Protein 7ZB9 (pdb70)

Organism: Mycobacterium tuberculosis (strain ATCC 25618 / H37Rv) (NCBI:txid83332)

Foldseek 3Di:
DDDPADDLFDAADDFLDQQAADPQVPDALQDLVNLVDDPSHVLNPLVCCVVPPQWDWHFHHDFPPFAQPGTAIEHQALVVQLVLQACCVFWPLPPHWDRTDDDPLCLLQAVELSSHDPPQSVLRCVLCLVCLDLVNLVVCLVVLLVVLLVLVVCLVVVCPPQKDWCLVRHLQPRLLVVLCVQAVHDPVCSVVLLLLLCLLQQEPFVVNHRDVVVNSVSSVVLLVVQLVVLVVCVVPPDNHSSVSQQPDDDPRHRDDSSHRNNVSSVSNSVSRQFLSQLQQQLQANCSNPVVQLVVCLVPVVVLLVLQSLLSLLQQLFFQKTKTAGQAWDQDPRRIDGHGHMYINGLNSNSQHVVPDDSSSGSHSNDPPRCRQSQGSDDDPRPSNPSVSSSSNSSNQVSCSVPFSSKRFSDDFDFRSDSTGGDTPTTMIGGD

InterPro domains:
  IPR001128 Cytochrome P450 [PF00067] (73-291)
  IPR001128 Cytochrome P450 [PF00067] (303-393)
  IPR002397 Cytochrome P450, B-class [PR00359] (113-124)
  IPR002397 Cytochrome P450, B-class [PR00359] (162-178)
  IPR002397 Cytochrome P450, B-class [PR00359] (179-194)
  IPR002397 Cytochrome P450, B-class [PR00359] (221-243)
  IPR002397 Cytochrome P450, B-class [PR00359] (303-314)
  IPR002397 Cytochrome P450, B-class [PR00359] (320-347)
  IPR002397 Cytochrome P450, B-class [PR00359] (348-363)
  IPR002397 Cytochrome P450, B-class [PR00359] (370-379)
  IPR002397 Cytochrome P450, B-class [PR00359] (379-390)
  IPR036396 Cytochrome P450 superfamily [G3DSA:1.10.630.10] (1-428)
  IPR036396 Cytochrome P450 superfamily [SSF48264] (41-427)

Radius of gyration: 21.14 Å; Cα contacts (8 Å, |Δi|>4): 900; chains: 1; bounding box: 51×39×63 Å

Nearest PDB structures (foldseek):
  6t0g-assembly1_A  TM=1.002E+00  e=7.092E-73  Mycobacterium tuberculosis H37Rv
  6t0l-assembly1_A  TM=9.990E-01  e=2.181E-69  Mycobacterium tuberculosis H37Rv
  2wm5-assembly1_A  TM=9.441E-01  e=2.276E-62  Mycobacterium tuberculosis H37Rv
  8fkb-assembly1_A  TM=9.499E-01  e=6.659E-58  Mycobacterium marinum ATCC BAA-535
  3p3l-assembly2_B  TM=8.453E-01  e=7.823E-21  Streptomyces thioluteus

B-factor: mean 14.78, std 9.67, range [4.59, 72.22]

Secondary structure (DSSP, 8-state):
---SS-TTPPPP--TTPPPPP--GGG--TTSHHHHTS-HHHHHHHHHHHHHH-SEEEEPPPP-SSS-----EEEE-SHHHHHHHHH-TTTEE--S-SSSS---GGGTTTS-SGGG--TTHHHHHHHHHGGGGSHHHHHTTHHHHHHHHHHHHHHHHHH-TTSEEEHIIIIITHHHHHHHHHHHT--GGGHHHHHHHHHHHTTBTSTTTB--HHHHHHHHHHHHHHHHHHHHHHHHS--SSHHHHHHH-EETTEE--HHHHHHHHHHHHHHHHHHHHHHHHHHHHHHHH-HHHHHHHHTTHHHHHHHHHHHHHHHH-SB-EEEEEESS-EEETTEEE-TT-EEEEEHHHHTT-TTT-SSTT---TT--S----TT-SSSTT--TTHHHHHHHHHHHHHHHHHH-TT-EESSPPEEP--SSB--EEE-EEE--

GO terms:
  GO:0070402 NADPH binding (F, IDA)
  GO:0010430 fatty acid omega-oxidation (P, IDA)
  GO:0097089 methyl-branched fatty acid metabolic process (P, IDA)
  GO:0020037 heme binding (F, IDA)
  GO:0031073 cholesterol 26-hydroxylase activity (F, IDA)
  GO:0036199 cholest-4-en-3-one 26-monooxygenase activity (F, IDA)

Sequence (431 aa):
HHHMMGLLNTAIATRVNGTPPPPEEVPIADIEELGSLLDFWALDDDDDVRDGAFATLRREEAPIISFWPPTTIIEELLPPGGFFVVAAGGNNGHWALLTKYDDDVFFYASRRHHPDIFSSYPNNITIINNDDQQTTPPEELAEEYFFGGSMMIVLDDPRHQRLRSSIVSRRRAFTPKKVVARRRIIEAAVRDRRAHRLVSSSMMIANNPDRRQQADLVSSELAGPPLPPLQIICDMMGIPKKADHQRRIFFHWTTNVILLGFGDPPDLATDFDEFMQQVSADIGAYATALAEEDRRRVNHHDDDLTSSSLVEAEVVDDGGEERRLSSSRREIASSFFILLVVAGGNNEETTTRRNAITHHGVLALSRYPEEQRDRWWSSDFDGLLAPTAVEEIVRWASPVVYMRRRTLTQDIIEELLRRGGTTKMMAAGDKVSLLWYCSANRDEESSKKFFAADDPWTFDLARNNPNPHLGFGGGGAHFCLGANLARRREEIRRVAFDDELRRRQQMMPDVVATEEPARRRLLSQFIHGIKTLPVTWSS

Solvent-accessible surface area: 18007 Å² total; per-residue (Å²): 146,186,92,196,63,49,159,88,35,17,77,66,100,120,50,26,85,78,19,112,76,19,90,84,88,90,2,92,0,21,36,46,112,6,2,54,69,93,37,59,54,11,40,0,0,4,7,9,0,24,166,116,21,27,15,18,100,23,88,17,5,99,46,54,43,20,128,71,35,106,10,0,47,0,0,0,28,16,79,10,0,74,74,0,10,115,64,44,126,26,0,6,2,136,45,15,14,36,1,20,55,47,26,125,57,8,46,67,34,48,26,10,12,46,9,44,49,78,81,85,2,76,119,7,39,66,36,2,37,170,24,7,34,80,148,46,2,38,170,48,50,80,52,0,65,77,42,0,75,160,21,0,45,47,1,75,82,102,27,131,92,107,72,10,28,0,8,68,45,0,0,0,12,0,0,0,26,5,2,0,76,31,0,14,5,67,128,95,24,3,109,120,0,33,95,21,0,26,1,12,37,1,22,7,2,104,109,44,5,61,80,44,107,70,10,36,103,9,0,32,55,0,2,64,28,0,50,59,15,0,92,86,22,100,122,101,105,88,143,17,12,1,0,43,0,4,77,17,104,5,116,61,128,142,10,54,74,155,50,3,5,3,4,0,2,32,9,0,14,51,13,0,6,29,8,15,2,2,0,0,15,1,2,13,2,3,4,38,17,55,132,21,23,77,91,0,38,97,79,14,102,53,27,0,77,36,0,4,31,0,0,3,0,48,1,4,9,26,1,4,30,7,18,17,5,74,90,103,28,95,27,118,62,31,115,4,46,54,46,41,9,0,0,0,0,10,25,0,0,0,18,1,117,84,97,6,102,62,2,24,36,0,35,0,33,19,124,111,28,50,19,6,8,28,13,5,16,42,32,39,69,48,27,19,2,43,6,13,78,69,1,1,77,1,0,0,16,11,1,65,128,32,4,62,46,3,12,0,26,102,93,19,41,77,14,36,12,15,28,2,33,4,5,51,60,0,37,0,3,8,103

Structure (mmCIF, N/CA/C/O backbone):
data_7ZB9
#
_entry.id   7ZB9
#
_cell.length_a   51.540
_cell.length_b   75.080
_cell.length_c   56.560
_cell.angle_alpha   90.000
_cell.angle_beta   106.957
_cell.angle_gamma   90.000
#
_symmetry.space_group_name_H-M   'P 1 21 1'
#
loop_
_entity.id
_entity.type
_entity.pdbx_description
1 polymer 'CYP124 in complex with inhibitor carbethoxyhexyl imidazole'
2 non-polymer 'PROTOPORPHYRIN IX CONTAINING FE'
3 non-polymer 'ethyl 7-imidazol-1-ylheptanoate'
4 non-polymer 'TRIETHYLENE GLYCOL'
5 non-polymer 'MAGNESIUM ION'
6 non-polymer 'CHLORIDE ION'
7 water water
#
loop_
_atom_site.group_PDB
_atom_site.id
_atom_site.type_symbol
_atom_site.label_atom_id
_atom_site.label_alt_id
_atom_site.label_comp_id
_atom_site.label_asym_id
_atom_site.label_entity_id
_atom_site.label_seq_id
_atom_site.pdbx_PDB_ins_code
_atom_site.Cartn_x
_atom_site.Cartn_y
_atom_site.Cartn_z
_atom_site.occupancy
_atom_site.B_iso_or_equiv
_atom_site.auth_seq_id
_atom_site.auth_comp_id
_atom_site.auth_asym_id
_atom_site.auth_atom_id
_atom_site.pdbx_PDB_model_num
ATOM 1 N N . HIS A 1 5 ? 20.65900 -1.33000 -24.04200 1.000 69.46359 -2 HIS A N 1
ATOM 2 C CA . HIS A 1 5 ? 21.47700 -2.56600 -23.84600 1.000 69.25304 -2 HIS A CA 1
ATOM 3 C C . HIS A 1 5 ? 22.96800 -2.33800 -24.14500 1.000 68.39504 -2 HIS A C 1
ATOM 4 O O . HIS A 1 5 ? 23.80200 -3.18900 -23.84300 1.000 68.54506 -2 HIS A O 1
ATOM 6 N N . HIS A 1 6 ? 23.30000 -1.18700 -24.73600 1.000 67.19227 -1 HIS A N 1
ATOM 7 C CA . HIS A 1 6 ? 24.67400 -0.85900 -25.13000 1.000 65.58944 -1 HIS A CA 1
ATOM 8 C C . HIS A 1 6 ? 25.02900 0.54200 -24.62000 1.000 60.77571 -1 HIS A C 1
ATOM 9 O O . HIS A 1 6 ? 25.37600 1.44900 -25.37600 1.000 60.62569 -1 HIS A O 1
ATOM 16 N N . HIS A 1 7 ? 24.94500 0.71000 -23.30600 1.000 55.83301 0 HIS A N 1
ATOM 17 C CA . HIS A 1 7 ? 25.13700 2.00500 -22.67200 1.000 50.35604 0 HIS A CA 1
ATOM 18 C C . HIS A 1 7 ? 26.58600 2.17200 -22.22900 1.000 41.76027 0 HIS A C 1
ATOM 19 O O . HIS A 1 7 ? 27.29800 1.19600 -21.97600 1.000 41.72606 0 HIS A O 1
ATOM 22 N N A MET A 1 8 ? 27.00800 3.43200 -22.14500 0.500 36.90179 1 MET A N 1
ATOM 23 N N B MET A 1 8 ? 27.03300 3.42100 -22.14100 0.500 37.69926 1 MET A N 1
ATOM 24 C CA A MET A 1 8 ? 28.25800 3.76600 -21.48300 0.500 32.74603 1 MET A CA 1
ATOM 25 C CA B MET A 1 8 ? 28.34600 3.66000 -21.56000 0.500 34.30148 1 MET A CA 1
ATOM 26 C C A MET A 1 8 ? 28.22300 3.23900 -20.05300 0.500 30.54314 1 MET A C 1
ATOM 27 C C B MET A 1 8 ? 28.29200 3.36700 -20.06700 0.500 31.32218 1 MET A C 1
ATOM 28 O O A MET A 1 8 ? 27.16500 3.18100 -19.42100 0.500 29.78252 1 MET A O 1
ATOM 29 O O B MET A 1 8 ? 27.27000 3.58700 -19.40900 0.500 30.51682 1 MET A O 1
ATOM 38 N N . GLY A 1 9 ? 29.38200 2.83800 -19.54600 1.000 29.37457 2 GLY A N 1
ATOM 39 C CA . GLY A 1 9 ? 29.52800 2.51800 -18.13900 1.000 26.98481 2 GLY A CA 1
ATOM 40 C C . GLY A 1 9 ? 29.76900 1.04300 -17.89800 1.000 24.71086 2 GLY A C 1
ATOM 41 O O . GLY A 1 9 ? 30.10400 0.27800 -18.80500 1.000 24.62401 2 GLY A O 1
ATOM 42 N N A LEU A 1 10 ? 29.56100 0.63900 -16.65000 0.500 23.48703 3 LEU A N 1
ATOM 43 N N B LEU A 1 10 ? 29.61000 0.64900 -16.63400 0.500 24.17658 3 LEU A N 1
ATOM 44 C CA A LEU A 1 10 ? 29.83800 -0.72600 -16.22400 0.500 22.54218 3 LEU A CA 1
ATOM 45 C CA B LEU A 1 10 ? 29.83100 -0.72800 -16.20400 0.500 23.85812 3 LEU A CA 1
ATOM 46 C C A LEU A 1 10 ? 28.64600 -1.62900 -16.53900 0.500 23.08171 3 LEU A C 1
ATOM 47 C C B LEU A 1 10 ? 28.65100 -1.60800 -16.61800 0.500 23.60809 3 LEU A C 1
ATOM 48 O O A LEU A 1 10 ? 27.49400 -1.20600 -16.47700 0.500 22.97907 3 LEU A O 1
ATOM 49 O O B LEU A 1 10 ? 27.50900 -1.15300 -16.69100 0.500 23.25805 3 LEU A O 1
ATOM 58 N N . ASN A 1 11 ? 28.93700 -2.88600 -16.89700 1.000 23.40017 4 ASN A N 1
ATOM 59 C CA . ASN A 1 11 ? 27.92600 -3.73100 -17.54700 1.000 25.00037 4 ASN A CA 1
ATOM 60 C C . ASN A 1 11 ? 26.69500 -4.02300 -16.68800 1.000 21.58943 4 ASN A C 1
ATOM 61 O O . ASN A 1 11 ? 25.60300 -4.21400 -17.24200 1.000 22.61850 4 ASN A O 1
ATOM 66 N N . THR A 1 12 ? 26.83200 -4.10800 -15.36200 1.000 16.88360 5 THR A N 1
ATOM 67 C CA . THR A 1 12 ? 25.70600 -4.42800 -14.48900 1.000 14.61754 5 THR A CA 1
ATOM 68 C C . THR A 1 12 ? 25.04300 -3.19700 -13.89900 1.000 13.08052 5 THR A C 1
ATOM 69 O O . THR A 1 12 ? 24.21000 -3.32700 -13.00000 1.000 13.32265 5 THR A O 1
ATOM 73 N N . ALA A 1 13 ? 25.38000 -2.01500 -14.37200 1.000 12.20673 6 ALA A N 1
ATOM 74 C CA . ALA A 1 13 ? 24.75000 -0.81800 -13.85100 1.000 11.59086 6 ALA A CA 1
ATOM 75 C C . ALA A 1 13 ? 23.25100 -0.84600 -14.12700 1.000 11.31451 6 ALA A C 1
ATOM 76 O O . ALA A 1 13 ? 22.78700 -1.37000 -15.14100 1.000 12.81733 6 ALA A O 1
ATOM 78 N N . ILE A 1 14 ? 22.48800 -0.19700 -13.24600 1.000 11.52507 7 ILE A N 1
ATOM 79 C CA . ILE A 1 14 ? 21.07100 -0.02600 -13.49000 1.000 11.37768 7 ILE A CA 1
ATOM 80 C C . ILE A 1 14 ? 20.82700 0.82800 -14.72700 1.000 11.30136 7 ILE A C 1
ATOM 81 O O . ILE A 1 14 ? 21.69900 1.55700 -15.21300 1.000 11.02237 7 ILE A O 1
ATOM 86 N N . ALA A 1 15 ? 19.59200 0.80400 -15.20600 1.000 12.86470 8 ALA A N 1
ATOM 87 C CA . ALA A 1 15 ? 19.20400 1.63100 -16.33100 1.000 13.27528 8 ALA A CA 1
ATOM 88 C C . ALA A 1 15 ? 19.28700 3.11400 -15.97200 1.000 12.43044 8 ALA A C 1
ATOM 89 O O . ALA A 1 15 ? 18.94100 3.53000 -14.86400 1.000 13.03051 8 ALA A O 1
ATOM 91 N N . THR A 1 16 ? 19.75700 3.91700 -16.92400 1.000 12.10408 9 THR A N 1
ATOM 92 C CA . THR A 1 16 ? 19.65600 5.35900 -16.78900 1.000 12.21989 9 THR A CA 1
ATOM 93 C C . THR A 1 16 ? 18.24700 5.81700 -17.11300 1.000 12.23831 9 THR A C 1
ATOM 94 O O . THR A 1 16 ? 17.41700 5.07100 -17.63100 1.000 13.74112 9 THR A O 1
ATOM 98 N N . ARG A 1 17 ? 17.95600 7.05500 -16.73500 1.000 11.97775 10 ARG A N 1
ATOM 99 C CA . ARG A 1 17 ? 16.69200 7.68900 -17.04600 1.000 12.09882 10 ARG A CA 1
ATOM 100 C C . ARG A 1 17 ? 16.92700 8.97200 -17.82400 1.000 12.04092 10 ARG A C 1
ATOM 101 O O . ARG A 1 17 ? 17.97500 9.59900 -17.73500 1.000 11.72246 10 ARG A O 1
ATOM 109 N N . VAL A 1 18 ? 15.91500 9.39200 -18.56500 1.000 12.37517 11 VAL A N 1
ATOM 110 C CA . VAL A 1 18 ? 15.95900 10.67800 -19.24500 1.000 12.10145 11 VAL A CA 1
ATOM 111 C C . VAL A 1 18 ? 15.63300 11.77200 -18.22700 1.000 10.94868 11 VAL A C 1
ATOM 112 O O . VAL A 1 18 ? 14.51100 11.87500 -17.72000 1.000 11.46980 11 VAL A O 1
ATOM 116 N N . ASN A 1 19 ? 16.61000 12.61900 -17.95100 1.000 9.83802 12 ASN A N 1
ATOM 117 C CA . ASN A 1 19 ? 16.39100 13.68500 -16.98800 1.000 9.55641 12 ASN A CA 1
ATOM 118 C C . ASN A 1 19 ? 15.27700 14.61700 -17.47000 1.000 10.06963 12 ASN A C 1
ATOM 119 O O . ASN A 1 19 ? 15.13700 14.87600 -18.66600 1.000 11.06975 12 ASN A O 1
ATOM 124 N N . GLY A 1 20 ? 14.45900 15.10700 -16.53400 1.000 9.99067 13 GLY A N 1
ATOM 125 C CA . GLY A 1 20 ? 13.39600 16.04400 -16.86100 1.000 10.45915 13 GLY A CA 1
ATOM 126 C C . GLY A 1 20 ? 12.05600 15.42300 -17.15700 1.000 11.66192 13 GLY A C 1
ATOM 127 O O . GLY A 1 20 ? 11.06800 16.15000 -17.28000 1.000 13.03051 13 GLY A O 1
ATOM 128 N N . THR A 1 21 ? 11.97900 14.09900 -17.24500 1.000 10.81709 14 THR A N 1
ATOM 129 C CA . THR A 1 21 ? 10.73900 13.44700 -17.64800 1.000 11.84353 14 THR A CA 1
ATOM 130 C C . THR A 1 21 ? 9.74300 13.45600 -16.50400 1.000 10.70918 14 THR A C 1
ATOM 131 O O . THR A 1 21 ? 10.04200 12.90700 -15.43600 1.000 10.76708 14 THR A O 1
ATOM 135 N N A PRO A 1 22 ? 8.56600 14.06100 -16.65500 0.500 10.72497 15 PRO A N 1
ATOM 136 N N B PRO A 1 22 ? 8.56900 14.05300 -16.66800 0.500 11.96459 15 PRO A N 1
ATOM 137 C CA A PRO A 1 22 ? 7.58900 14.03000 -15.55800 0.500 10.84867 15 PRO A CA 1
ATOM 138 C CA B PRO A 1 22 ? 7.57200 14.00500 -15.60800 0.500 12.33569 15 PRO A CA 1
ATOM 139 C C A PRO A 1 22 ? 6.89200 12.68600 -15.49400 0.500 10.50652 15 PRO A C 1
ATOM 140 C C B PRO A 1 22 ? 7.00300 12.60500 -15.50200 0.500 11.41979 15 PRO A C 1
ATOM 141 O O A PRO A 1 22 ? 6.50500 12.13200 -16.52800 0.500 10.85130 15 PRO A O 1
ATOM 142 O O B PRO A 1 22 ? 6.87100 11.90500 -16.51100 0.500 12.25410 15 PRO A O 1
ATOM 149 N N . PRO A 1 23 ? 6.69100 12.13400 -14.30600 1.000 11.30925 16 PRO A N 1
ATOM 150 C CA . PRO A 1 23 ? 5.94200 10.89400 -14.20900 1.000 11.41979 16 PRO A CA 1
ATOM 151 C C . PRO A 1 23 ? 4.50100 11.14600 -14.61600 1.000 10.63022 16 PRO A C 1
ATOM 152 O O . PRO A 1 23 ? 3.97900 12.25000 -14.41500 1.000 11.58823 16 PRO A O 1
ATOM 156 N N . PRO A 1 24 ? 3.83400 10.16300 -15.19600 1.000 9.89066 17 PRO A N 1
ATOM 157 C CA . PRO A 1 24 ? 2.39700 10.32900 -15.46600 1.000 9.67221 17 PRO A CA 1
ATOM 158 C C . PRO A 1 24 ? 1.65300 10.64700 -14.17800 1.000 9.12215 17 PRO A C 1
ATOM 159 O O . PRO A 1 24 ? 1.93100 10.09400 -13.11500 1.000 9.30375 17 PRO A O 1
ATOM 163 N N A GLU A 1 25 ? 0.68500 11.54800 -14.27600 0.700 8.45101 18 GLU A N 1
ATOM 164 N N B GLU A 1 25 ? 0.71800 11.57900 -14.26100 0.300 9.64063 18 GLU A N 1
ATOM 165 C CA A GLU A 1 25 ? -0.21700 11.77400 -13.16000 0.700 7.97464 18 GLU A CA 1
ATOM 166 C CA B GLU A 1 25 ? -0.19600 11.78100 -13.14900 0.300 9.91961 18 GLU A CA 1
ATOM 167 C C A GLU A 1 25 ? -1.13100 10.56900 -13.00000 0.700 8.14308 18 GLU A C 1
ATOM 168 C C B GLU A 1 25 ? -1.12400 10.57800 -12.99700 0.300 9.51693 18 GLU A C 1
ATOM 169 O O A GLU A 1 25 ? -1.37100 9.80300 -13.94100 0.700 8.71420 18 GLU A O 1
ATOM 170 O O B GLU A 1 25 ? -1.40800 9.85100 -13.95300 0.300 9.84329 18 GLU A O 1
ATOM 181 N N . VAL A 1 26 ? -1.57000 10.37000 -11.76700 1.000 9.29585 19 VAL A N 1
ATOM 182 C CA . VAL A 1 26 ? -2.29000 9.16700 -11.32600 1.000 9.74327 19 VAL A CA 1
ATOM 183 C C . VAL A 1 26 ? -3.75000 9.53900 -11.08000 1.000 9.64063 19 VAL A C 1
ATOM 184 O O . VAL A 1 26 ? -4.02100 10.55300 -10.41700 1.000 10.05647 19 VAL A O 1
ATOM 188 N N . PRO A 1 27 ? -4.72800 8.76900 -11.57700 1.000 9.06688 20 PRO A N 1
ATOM 189 C CA . PRO A 1 27 ? -6.13200 9.10400 -11.29300 1.000 9.07740 20 PRO A CA 1
ATOM 190 C C . PRO A 1 27 ? -6.35300 9.20700 -9.78700 1.000 8.52207 20 PRO A C 1
ATOM 191 O O . PRO A 1 27 ? -5.87800 8.38000 -9.01700 1.000 8.97213 20 PRO A O 1
ATOM 195 N N . ILE A 1 28 ? -7.11800 10.21800 -9.35500 1.000 9.00634 21 ILE A N 1
ATOM 196 C CA . ILE A 1 28 ? -7.25400 10.44700 -7.92500 1.000 9.81433 21 ILE A CA 1
ATOM 197 C C . ILE A 1 28 ? -7.92800 9.27300 -7.21900 1.000 9.76170 21 ILE A C 1
ATOM 198 O O . ILE A 1 28 ? -7.66100 9.02800 -6.02900 1.000 9.51956 21 ILE A O 1
ATOM 203 N N . ALA A 1 29 ? -8.76300 8.49300 -7.92600 1.000 9.32480 22 ALA A N 1
ATOM 204 C CA . ALA A 1 29 ? -9.38100 7.32600 -7.29800 1.000 10.71181 22 ALA A CA 1
ATOM 205 C C . ALA A 1 29 ? -8.36700 6.26300 -6.90500 1.000 10.53811 22 ALA A C 1
ATOM 206 O O . ALA A 1 29 ? -8.70100 5.37700 -6.10400 1.000 11.99618 22 ALA A O 1
ATOM 208 N N . ASP A 1 30 ? -7.15300 6.30600 -7.46800 1.000 9.41429 23 ASP A N 1
ATOM 209 C CA . ASP A 1 30 ? -6.11100 5.33500 -7.17700 1.000 10.37493 23 ASP A CA 1
ATOM 210 C C . ASP A 1 30 ? -5.14800 5.79900 -6.08900 1.000 10.21965 23 ASP A C 1
ATOM 211 O O . ASP A 1 30 ? -4.14700 5.12300 -5.84900 1.000 12.36201 23 ASP A O 1
ATOM 216 N N . ILE A 1 31 ? -5.41500 6.93200 -5.43800 1.000 9.54062 24 ILE A N 1
ATOM 217 C CA . ILE A 1 31 ? -4.53600 7.50100 -4.41800 1.000 9.77486 24 ILE A CA 1
ATOM 218 C C . ILE A 1 31 ? -5.16100 7.26800 -3.03900 1.000 9.33533 24 ILE A C 1
ATOM 219 O O . ILE A 1 31 ? -6.29100 7.68400 -2.78700 1.000 9.89066 24 ILE A O 1
ATOM 224 N N A GLU A 1 32 ? -4.42500 6.60100 -2.15000 0.400 9.04845 25 GLU A N 1
ATOM 225 N N B GLU A 1 32 ? -4.45200 6.56300 -2.15700 0.600 9.88276 25 GLU A N 1
ATOM 226 C CA A GLU A 1 32 ? -4.89900 6.36200 -0.78000 0.400 9.78275 25 GLU A CA 1
ATOM 227 C CA B GLU A 1 32 ? -4.90900 6.37300 -0.77300 0.600 11.82510 25 GLU A CA 1
ATOM 228 C C A GLU A 1 32 ? -3.74500 6.62300 0.18300 0.400 10.20386 25 GLU A C 1
ATOM 229 C C B GLU A 1 32 ? -3.74300 6.62500 0.17900 0.600 11.21713 25 GLU A C 1
ATOM 230 O O A GLU A 1 32 ? -3.00600 5.71300 0.57400 0.400 10.84077 25 GLU A O 1
ATOM 231 O O B GLU A 1 32 ? -2.99400 5.72000 0.56400 0.600 11.95406 25 GLU A O 1
ATOM 242 N N . LEU A 1 33 ? -3.60800 7.88300 0.57500 1.000 10.39335 26 LEU A N 1
ATOM 243 C CA . LEU A 1 33 ? -2.52600 8.23100 1.47700 1.000 11.32504 26 LEU A CA 1
ATOM 244 C C . LEU A 1 33 ? -2.67700 7.57300 2.83000 1.000 13.32265 26 LEU A C 1
ATOM 245 O O . LEU A 1 33 ? -1.68600 7.49400 3.56100 1.000 14.84652 26 LEU A O 1
ATOM 250 N N . GLY A 1 34 ? -3.87700 7.09900 3.16400 1.000 14.11222 27 GLY A N 1
ATOM 251 C CA . GLY A 1 34 ? -4.11600 6.43900 4.43500 1.000 15.18077 27 GLY A CA 1
ATOM 252 C C . GLY A 1 34 ? -4.00100 4.93100 4.39400 1.000 15.20182 27 GLY A C 1
ATOM 253 O O . GLY A 1 34 ? -4.49100 4.24900 5.30200 1.000 16.38618 27 GLY A O 1
ATOM 254 N N . SER A 1 35 ? -3.35300 4.38300 3.35900 1.000 14.95442 28 SER A N 1
ATOM 255 C CA . SER A 1 35 ? -3.08400 2.95300 3.27200 1.000 16.27827 28 SER A CA 1
ATOM 256 C C . SER A 1 35 ? -1.59000 2.71300 3.13800 1.000 16.24668 28 SER A C 1
ATOM 257 O O . SER A 1 35 ? -0.94400 3.31200 2.27200 1.000 15.22814 28 SER A O 1
ATOM 260 N N A LEU A 1 36 ? -1.04100 1.82500 3.96700 0.500 17.99689 29 LEU A N 1
ATOM 261 N N B LEU A 1 36 ? -1.03900 1.83600 3.98500 0.500 18.49695 29 LEU A N 1
ATOM 262 C CA A LEU A 1 36 ? 0.37300 1.50600 3.82100 0.500 19.89975 29 LEU A CA 1
ATOM 263 C CA B LEU A 1 36 ? 0.36300 1.47800 3.82200 0.500 20.92883 29 LEU A CA 1
ATOM 264 C C A LEU A 1 36 ? 0.68300 0.90600 2.45500 0.500 20.41561 29 LEU A C 1
ATOM 265 C C B LEU A 1 36 ? 0.64900 1.00700 2.40900 0.500 20.84460 29 LEU A C 1
ATOM 266 O O A LEU A 1 36 ? 1.82000 1.02100 1.98900 0.500 20.69195 29 LEU A O 1
ATOM 267 O O B LEU A 1 36 ? 1.72400 1.29000 1.87300 0.500 20.80513 29 LEU A O 1
ATOM 276 N N . ASP A 1 37 ? -0.30800 0.31700 1.77600 1.000 20.56562 30 ASP A N 1
ATOM 277 C CA . ASP A 1 37 ? -0.10100 -0.19500 0.42200 1.000 21.84999 30 ASP A CA 1
ATOM 278 C C . ASP A 1 37 ? 0.30200 0.89300 -0.55800 1.000 19.13650 30 ASP A C 1
ATOM 279 O O . ASP A 1 37 ? 1.03300 0.62500 -1.52500 1.000 20.47088 30 ASP A O 1
ATOM 284 N N . PHE A 1 38 ? -0.22200 2.10100 -0.38200 1.000 15.69662 31 PHE A N 1
ATOM 285 C CA . PHE A 1 38 ? 0.15800 3.19300 -1.26900 1.000 13.10947 31 PHE A CA 1
ATOM 286 C C . PHE A 1 38 ? 1.64200 3.48300 -1.14500 1.000 11.40926 31 PHE A C 1
ATOM 287 O O . PHE A 1 38 ? 2.30900 3.76600 -2.14600 1.000 10.91973 31 PHE A O 1
ATOM 295 N N . TRP A 1 39 ? 2.16000 3.42900 0.08000 1.000 11.51454 32 TRP A N 1
ATOM 296 C CA . TRP A 1 39 ? 3.56100 3.73900 0.38100 1.000 11.46190 32 TRP A CA 1
ATOM 297 C C . TRP A 1 39 ? 4.50000 2.66400 -0.14900 1.000 12.57782 32 TRP A C 1
ATOM 298 O O . TRP A 1 39 ? 5.70200 2.90400 -0.26600 1.000 13.27528 32 TRP A O 1
ATOM 309 N N . ALA A 1 40 ? 3.97500 1.51100 -0.52900 1.000 12.84628 33 ALA A N 1
ATOM 310 C CA . ALA A 1 40 ? 4.72900 0.46000 -1.20800 1.000 14.44910 33 ALA A CA 1
ATOM 311 C C . ALA A 1 40 ? 4.78900 0.63800 -2.72800 1.000 15.38606 33 ALA A C 1
ATOM 312 O O . ALA A 1 40 ? 5.54500 -0.07600 -3.40200 1.000 17.77582 33 ALA A O 1
ATOM 314 N N . LEU A 1 41 ? 3.96900 1.49600 -3.30600 1.000 14.35435 34 LEU A N 1
ATOM 315 C CA . LEU A 1 41 ? 4.02200 1.70600 -4.74700 1.000 14.55964 34 LEU A CA 1
ATOM 316 C C . LEU A 1 41 ? 5.34600 2.35800 -5.15000 1.000 15.66767 34 LEU A C 1
ATOM 317 O O . LEU A 1 41 ? 6.01500 2.99400 -4.34000 1.000 14.73861 34 LEU A O 1
ATOM 322 N N A ASP A 1 42 ? 5.71000 2.08300 -6.41600 0.500 14.83862 35 ASP A N 1
ATOM 323 N N B ASP A 1 42 ? 5.76500 2.22000 -6.39900 0.500 16.64410 35 ASP A N 1
ATOM 324 C CA A ASP A 1 42 ? 6.84700 2.68400 -7.09500 0.500 13.29370 35 ASP A CA 1
ATOM 325 C CA B ASP A 1 42 ? 7.08800 2.78400 -6.67100 0.500 17.22838 35 ASP A CA 1
ATOM 326 C C A ASP A 1 42 ? 6.85000 4.19500 -6.88800 0.500 11.91195 35 ASP A C 1
ATOM 327 C C B ASP A 1 42 ? 7.07600 4.32500 -6.60100 0.500 14.83599 35 ASP A C 1
ATOM 328 O O A ASP A 1 42 ? 5.80500 4.84900 -6.93200 0.500 11.63034 35 ASP A O 1
ATOM 329 O O B ASP A 1 42 ? 6.02300 4.97400 -6.56500 0.500 13.87535 35 ASP A O 1
ATOM 338 N N A ASP A 1 43 ? 8.04200 4.74700 -6.66400 0.500 11.01448 36 ASP A N 1
ATOM 339 N N B ASP A 1 43 ? 8.27700 4.91700 -6.56800 0.500 14.11748 36 ASP A N 1
ATOM 340 C CA A ASP A 1 43 ? 8.16900 6.17900 -6.42500 0.500 10.81972 36 ASP A CA 1
ATOM 341 C CA B ASP A 1 43 ? 8.39100 6.37100 -6.47500 0.500 13.93851 36 ASP A CA 1
ATOM 342 C C A ASP A 1 43 ? 7.68600 7.02200 -7.61100 0.500 10.35387 36 ASP A C 1
ATOM 343 C C B ASP A 1 43 ? 7.68500 7.06700 -7.63100 0.500 11.91459 36 ASP A C 1
ATOM 344 O O A ASP A 1 43 ? 7.28400 8.17700 -7.42600 0.500 10.34598 36 ASP A O 1
ATOM 345 O O B ASP A 1 43 ? 7.11300 8.14900 -7.45400 0.500 11.61718 36 ASP A O 1
ATOM 354 N N . ASP A 1 44 ? 7.72900 6.50000 -8.83600 1.000 10.04068 37 ASP A N 1
ATOM 355 C CA . ASP A 1 44 ? 7.12000 7.22300 -9.94600 1.000 9.99067 37 ASP A CA 1
ATOM 356 C C . ASP A 1 44 ? 5.61600 7.35300 -9.74800 1.000 9.70116 37 ASP A C 1
ATOM 357 O O . ASP A 1 44 ? 5.02300 8.38000 -10.11200 1.000 9.83013 37 ASP A O 1
ATOM 362 N N . VAL A 1 45 ? 4.97800 6.29700 -9.23400 1.000 9.37481 38 VAL A N 1
ATOM 363 C CA . VAL A 1 45 ? 3.54800 6.36800 -8.97800 1.000 9.98804 38 VAL A CA 1
ATOM 364 C C . VAL A 1 45 ? 3.26800 7.34400 -7.83900 1.000 8.86948 38 VAL A C 1
ATOM 365 O O . VAL A 1 45 ? 2.36500 8.18500 -7.93400 1.000 9.09056 38 VAL A O 1
ATOM 369 N N . ARG A 1 46 ? 4.04300 7.26500 -6.75600 1.000 8.69315 39 ARG A N 1
ATOM 370 C CA . ARG A 1 46 ? 3.89600 8.21800 -5.66100 1.000 8.62735 39 ARG A CA 1
ATOM 371 C C . ARG A 1 46 ? 4.05000 9.65500 -6.13700 1.000 8.54313 39 ARG A C 1
ATOM 372 O O . ARG A 1 46 ? 3.24400 10.53200 -5.79300 1.000 8.69315 39 ARG A O 1
ATOM 380 N N . ASP A 1 47 ? 5.09700 9.91500 -6.91600 1.000 7.81146 40 ASP A N 1
ATOM 381 C CA . ASP A 1 47 ? 5.33100 11.26300 -7.40200 1.000 8.49839 40 ASP A CA 1
ATOM 382 C C . ASP A 1 47 ? 4.18500 11.73700 -8.30200 1.000 7.31140 40 ASP A C 1
ATOM 383 O O . ASP A 1 47 ? 3.74000 12.89000 -8.19600 1.000 7.76935 40 ASP A O 1
ATOM 388 N N . GLY A 1 48 ? 3.67500 10.86400 -9.16800 1.000 7.51932 41 GLY A N 1
ATOM 389 C CA . GLY A 1 48 ? 2.55100 11.22700 -10.00700 1.000 7.91937 41 GLY A CA 1
ATOM 390 C C . GLY A 1 48 ? 1.27300 11.41300 -9.22600 1.000 8.18256 41 GLY A C 1
ATOM 391 O O . GLY A 1 48 ? 0.41000 12.21400 -9.61400 1.000 8.48523 41 GLY A O 1
ATOM 392 N N . ALA A 1 49 ? 1.14000 10.70700 -8.11200 1.000 7.54564 42 ALA A N 1
ATOM 393 C CA . ALA A 1 49 ? -0.01800 10.89800 -7.25100 1.000 7.32456 42 ALA A CA 1
ATOM 394 C C . ALA A 1 49 ? 0.00600 12.25700 -6.57100 1.000 7.52459 42 ALA A C 1
ATOM 395 O O . ALA A 1 49 ? -1.01300 12.94900 -6.52000 1.000 7.35878 42 ALA A O 1
ATOM 397 N N . PHE A 1 50 ? 1.15300 12.66100 -6.02700 1.000 7.74040 43 PHE A N 1
ATOM 398 C CA . PHE A 1 50 ? 1.19700 13.98700 -5.45300 1.000 7.33772 43 PHE A CA 1
ATOM 399 C C . PHE A 1 50 ? 1.03300 15.07300 -6.51200 1.000 7.52985 43 PHE A C 1
ATOM 400 O O . PHE A 1 50 ? 0.47400 16.12600 -6.21700 1.000 7.39036 43 PHE A O 1
ATOM 408 N N . ALA A 1 51 ? 1.48800 14.82800 -7.74700 1.000 7.36141 44 ALA A N 1
ATOM 409 C CA . ALA A 1 51 ? 1.20700 15.76300 -8.82900 1.000 7.35088 44 ALA A CA 1
ATOM 410 C C . ALA A 1 51 ? -0.29900 15.91700 -9.04600 1.000 8.13255 44 ALA A C 1
ATOM 411 O O . ALA A 1 51 ? -0.81300 17.03900 -9.17800 1.000 7.81146 44 ALA A O 1
ATOM 413 N N . THR A 1 52 ? -1.03600 14.80800 -9.04900 1.000 8.03254 45 THR A N 1
ATOM 414 C CA . THR A 1 52 ? -2.48500 14.89400 -9.15600 1.000 7.88779 45 THR A CA 1
ATOM 415 C C . THR A 1 52 ? -3.06400 15.70100 -8.00700 1.000 7.76146 45 THR A C 1
ATOM 416 O O . THR A 1 52 ? -3.94900 16.52700 -8.21000 1.000 8.51418 45 THR A O 1
ATOM 420 N N . LEU A 1 53 ? -2.61100 15.45000 -6.77600 1.000 7.67197 46 LEU A N 1
ATOM 421 C CA . LEU A 1 53 ? -3.17700 16.18800 -5.65400 1.000 7.71935 46 LEU A CA 1
ATOM 422 C C . LEU A 1 53 ? -2.89800 17.68100 -5.78700 1.000 7.78514 46 LEU A C 1
ATOM 423 O O . LEU A 1 53 ? -3.77300 18.50600 -5.55000 1.000 8.39048 46 LEU A O 1
ATOM 428 N N . ARG A 1 54 ? -1.67800 18.06200 -6.14200 1.000 7.70092 47 ARG A N 1
ATOM 429 C CA . ARG A 1 54 ? -1.38300 19.48400 -6.30000 1.000 7.72461 47 ARG A CA 1
ATOM 430 C C . ARG A 1 54 ? -2.32000 20.14100 -7.30200 1.000 8.52471 47 ARG A C 1
ATOM 431 O O . ARG A 1 54 ? -2.72000 21.30000 -7.11500 1.000 9.52219 47 ARG A O 1
ATOM 439 N N . ARG A 1 55 ? -2.64500 19.43000 -8.37700 1.000 8.20888 48 ARG A N 1
ATOM 440 C CA . ARG A 1 55 ? -3.50300 19.95300 -9.42400 1.000 8.76947 48 ARG A CA 1
ATOM 441 C C . ARG A 1 55 ? -4.97100 19.97200 -9.02300 1.000 10.10384 48 ARG A C 1
ATOM 442 O O . ARG A 1 55 ? -5.65200 20.97900 -9.25300 1.000 11.26714 48 ARG A O 1
ATOM 450 N N A GLU A 1 56 ? -5.46800 18.85500 -8.46900 0.700 9.03266 49 GLU A N 1
ATOM 451 N N B GLU A 1 56 ? -5.48400 18.85500 -8.49700 0.300 10.10911 49 GLU A N 1
ATOM 452 C CA A GLU A 1 56 ? -6.89600 18.56800 -8.33500 0.700 9.81960 49 GLU A CA 1
ATOM 453 C CA B GLU A 1 56 ? -6.92100 18.64100 -8.34200 0.300 10.63549 49 GLU A CA 1
ATOM 454 C C A GLU A 1 56 ? -7.43900 18.72600 -6.92900 0.700 9.82486 49 GLU A C 1
ATOM 455 C C B GLU A 1 56 ? -7.42300 18.87100 -6.92700 0.300 10.03278 49 GLU A C 1
ATOM 456 O O A GLU A 1 56 ? -8.65200 18.89200 -6.77500 0.700 10.49600 49 GLU A O 1
ATOM 457 O O B GLU A 1 56 ? -8.58400 19.25000 -6.75300 0.300 10.50652 49 GLU A O 1
ATOM 468 N N . ALA A 1 57 ? -6.60000 18.59600 -5.91500 1.000 9.27743 50 ALA A N 1
ATOM 469 C CA . ALA A 1 57 ? -7.04000 18.60900 -4.52600 1.000 9.40113 50 ALA A CA 1
ATOM 470 C C . ALA A 1 57 ? -5.88300 19.02700 -3.63300 1.000 9.01687 50 ALA A C 1
ATOM 471 O O . ALA A 1 57 ? -5.37400 18.23700 -2.84400 1.000 9.20374 50 ALA A O 1
ATOM 473 N N . PRO A 1 58 ? -5.42300 20.26000 -3.76600 1.000 8.43785 51 PRO A N 1
ATOM 474 C CA . PRO A 1 58 ? -4.18400 20.66500 -3.07700 1.000 8.36153 51 PRO A CA 1
ATOM 475 C C . PRO A 1 58 ? -4.28400 20.59100 -1.57000 1.000 8.95107 51 PRO A C 1
ATOM 476 O O . PRO A 1 58 ? -3.25100 20.40400 -0.89900 1.000 9.54851 51 PRO A O 1
ATOM 480 N N A ILE A 1 59 ? -5.47500 20.72900 -1.00500 0.700 7.69040 52 ILE A N 1
ATOM 481 N N B ILE A 1 59 ? -5.49000 20.77800 -1.02500 0.300 8.93528 52 ILE A N 1
ATOM 482 C CA A ILE A 1 59 ? -5.70600 20.35700 0.38600 0.700 7.56670 52 ILE A CA 1
ATOM 483 C CA B ILE A 1 59 ? -5.84200 20.41700 0.34700 0.300 9.42218 52 ILE A CA 1
ATOM 484 C C A ILE A 1 59 ? -6.82200 19.32500 0.39200 0.700 8.03254 52 ILE A C 1
ATOM 485 C C B ILE A 1 59 ? -6.80900 19.24400 0.25400 0.300 8.71947 52 ILE A C 1
ATOM 486 O O A ILE A 1 59 ? -7.89400 19.55300 -0.18400 0.700 8.99055 52 ILE A O 1
ATOM 487 O O B ILE A 1 59 ? -7.78400 19.30200 -0.50800 0.300 8.50102 52 ILE A O 1
ATOM 496 N N . SER A 1 60 ? -6.56400 18.19200 1.03100 1.000 8.80106 53 SER A N 1
ATOM 497 C CA . SER A 1 60 ? -7.50700 17.07900 1.03100 1.000 10.52495 53 SER A CA 1
ATOM 498 C C . SER A 1 60 ? -7.36900 16.29700 2.32200 1.000 9.08530 53 SER A C 1
ATOM 499 O O . SER A 1 60 ? -6.30300 16.27600 2.91800 1.000 9.86697 53 SER A O 1
ATOM 502 N N . PHE A 1 61 ? -8.45000 15.63600 2.72500 1.000 9.02477 54 PHE A N 1
ATOM 503 C CA . PHE A 1 61 ? -8.49400 14.92100 3.98600 1.000 8.16677 54 PHE A CA 1
ATOM 504 C C . PHE A 1 61 ? -8.27200 13.42600 3.80700 1.000 7.83778 54 PHE A C 1
ATOM 505 O O . PHE A 1 61 ? -8.78000 12.81800 2.86500 1.000 8.52207 54 PHE A O 1
ATOM 513 N N . TRP A 1 62 ? -7.52700 12.83600 4.73800 1.000 7.41405 55 TRP A N 1
ATOM 514 C CA . TRP A 1 62 ? -7.21100 11.42800 4.68600 1.000 8.20362 55 TRP A CA 1
ATOM 515 C C . TRP A 1 62 ? -7.28400 10.78800 6.05700 1.000 8.06939 55 TRP A C 1
ATOM 516 O O . TRP A 1 62 ? -6.88600 11.40600 7.05300 1.000 8.88001 55 TRP A O 1
ATOM 527 N N A PRO A 1 63 ? -7.76400 9.55000 6.14800 0.400 9.73801 56 PRO A N 1
ATOM 528 N N B PRO A 1 63 ? -7.72400 9.53700 6.13800 0.600 8.26415 56 PRO A N 1
ATOM 529 C CA A PRO A 1 63 ? -7.63100 8.80400 7.40100 0.400 10.90920 56 PRO A CA 1
ATOM 530 C CA B PRO A 1 63 ? -7.62200 8.81600 7.40300 0.600 8.92212 56 PRO A CA 1
ATOM 531 C C A PRO A 1 63 ? -6.17500 8.42300 7.63500 0.400 11.32241 56 PRO A C 1
ATOM 532 C C B PRO A 1 63 ? -6.16500 8.52600 7.71300 0.600 8.46680 56 PRO A C 1
ATOM 533 O O A PRO A 1 63 ? -5.33400 8.47900 6.73700 0.400 11.38294 56 PRO A O 1
ATOM 534 O O B PRO A 1 63 ? -5.32200 8.37300 6.82700 0.600 9.06161 56 PRO A O 1
ATOM 541 N N A THR A 1 64 ? -5.88500 8.02700 8.87000 0.300 12.34885 57 THR A N 1
ATOM 542 N N B THR A 1 64 ? -5.89200 8.42700 8.99700 0.700 9.13267 57 THR A N 1
ATOM 543 C CA A THR A 1 64 ? -4.53000 7.66200 9.24800 0.300 13.19369 57 THR A CA 1
ATOM 544 C CA B THR A 1 64 ? -4.55900 8.13200 9.48900 0.700 9.91171 57 THR A CA 1
ATOM 545 C C A THR A 1 64 ? -4.24700 6.20400 8.90400 0.300 13.14105 57 THR A C 1
ATOM 546 C C B THR A 1 64 ? -4.30300 6.63900 9.41900 0.700 11.94617 57 THR A C 1
ATOM 547 O O A THR A 1 64 ? -5.14500 5.36500 8.81100 0.300 12.30674 57 THR A O 1
ATOM 548 O O B THR A 1 64 ? -5.17300 5.83100 9.74200 0.700 12.84365 57 THR A O 1
ATOM 555 N N A ILE A 1 65 ? -2.96600 5.91300 8.72000 0.400 14.27013 58 ILE A N 1
ATOM 556 N N B ILE A 1 65 ? -3.11700 6.27100 8.93100 0.600 13.72007 58 ILE A N 1
ATOM 557 C CA A ILE A 1 65 ? -2.54800 4.53800 8.53700 0.400 15.69925 58 ILE A CA 1
ATOM 558 C CA B ILE A 1 65 ? -2.70500 4.87600 8.94900 0.600 15.41237 58 ILE A CA 1
ATOM 559 C C A ILE A 1 65 ? -2.68200 3.83300 9.87800 0.400 16.83360 58 ILE A C 1
ATOM 560 C C B ILE A 1 65 ? -2.48200 4.43500 10.38900 0.600 17.14153 58 ILE A C 1
ATOM 561 O O A ILE A 1 65 ? -2.44000 4.42300 10.93800 0.400 17.90478 58 ILE A O 1
ATOM 562 O O B ILE A 1 65 ? -1.87400 5.15500 11.19800 0.600 17.33366 58 ILE A O 1
ATOM 571 N N A GLU A 1 66 ? -3.12700 2.59300 9.86300 0.300 18.10743 59 GLU A N 1
ATOM 572 N N B GLU A 1 66 ? -2.95000 3.24800 10.72800 0.700 18.48643 59 GLU A N 1
ATOM 573 C CA A GLU A 1 66 ? -3.17700 1.85800 11.12000 0.300 19.63920 59 GLU A CA 1
ATOM 574 C CA B GLU A 1 66 ? -2.67400 2.67900 12.04600 0.700 20.10504 59 GLU A CA 1
ATOM 575 C C A GLU A 1 66 ? -1.88000 1.08100 11.28700 0.300 20.78407 59 GLU A C 1
ATOM 576 C C B GLU A 1 66 ? -1.59800 1.61100 11.89200 0.700 20.07083 59 GLU A C 1
ATOM 577 O O A GLU A 1 66 ? -1.41600 0.44300 10.33500 0.300 20.58931 59 GLU A O 1
ATOM 578 O O B GLU A 1 66 ? -1.86400 0.53100 11.37300 0.700 21.39204 59 GLU A O 1
ATOM 583 N N A LEU A 1 67 ? -1.27500 1.19000 12.47400 0.300 21.88420 60 LEU A N 1
ATOM 584 N N B LEU A 1 67 ? -0.41400 1.91200 12.33200 0.700 20.06030 60 LEU A N 1
ATOM 585 C CA A LEU A 1 67 ? -0.04400 0.50800 12.84000 0.300 23.21594 60 LEU A CA 1
ATOM 586 C CA B LEU A 1 67 ? 0.55200 0.84500 12.44900 0.700 18.87332 60 LEU A CA 1
ATOM 587 C C A LEU A 1 67 ? -0.32200 -0.62200 13.81900 0.300 24.78981 60 LEU A C 1
ATOM 588 C C B LEU A 1 67 ? 0.23600 0.03600 13.70300 0.700 17.98637 60 LEU A C 1
ATOM 589 O O A LEU A 1 67 ? -1.37700 -0.66600 14.46100 0.300 24.76613 60 LEU A O 1
ATOM 590 O O B LEU A 1 67 ? -0.33200 0.57000 14.65800 0.700 16.93361 60 LEU A O 1
ATOM 599 N N A PRO A 1 68 ? 0.60900 -1.56500 13.94700 0.300 26.82953 61 PRO A N 1
ATOM 600 N N B PRO A 1 68 ? 0.60200 -1.24700 13.73900 0.700 18.44958 61 PRO A N 1
ATOM 601 C CA A PRO A 1 68 ? 0.57600 -2.50100 15.06800 0.300 28.15601 61 PRO A CA 1
ATOM 602 C CA B PRO A 1 68 ? 0.23100 -2.08400 14.89100 0.700 18.08375 61 PRO A CA 1
ATOM 603 C C A PRO A 1 68 ? 0.91600 -1.75700 16.34400 0.300 29.88779 61 PRO A C 1
ATOM 604 C C B PRO A 1 68 ? 0.66700 -1.47000 16.20800 0.700 16.45987 61 PRO A C 1
ATOM 605 O O A PRO A 1 68 ? 2.09600 -1.51300 16.61100 0.300 30.19309 61 PRO A O 1
ATOM 606 O O B PRO A 1 68 ? 1.82700 -1.10700 16.39200 0.700 17.09942 61 PRO A O 1
ATOM 613 N N A GLY A 1 69 ? -0.09100 -1.32400 17.10000 0.400 31.29586 62 GLY A N 1
ATOM 614 N N B GLY A 1 69 ? -0.27500 -1.36300 17.14700 0.600 15.15708 62 GLY A N 1
ATOM 615 C CA A GLY A 1 69 ? 0.10600 -0.83500 18.44900 0.400 32.56969 62 GLY A CA 1
ATOM 616 C CA B GLY A 1 69 ? 0.01500 -0.84600 18.47200 0.600 14.43331 62 GLY A CA 1
ATOM 617 C C A GLY A 1 69 ? -0.12500 0.65000 18.66000 0.400 33.93565 62 GLY A C 1
ATOM 618 C C B GLY A 1 69 ? 0.03500 0.66400 18.59300 0.600 14.74650 62 GLY A C 1
ATOM 619 O O A GLY A 1 69 ? -0.23000 1.07600 19.81800 0.400 34.41728 62 GLY A O 1
ATOM 620 O O B GLY A 1 69 ? 0.06700 1.18000 19.72000 0.600 15.04128 62 GLY A O 1
ATOM 621 N N A PHE A 1 70 ? -0.18500 1.45800 17.60100 0.300 34.45413 63 PHE A N 1
ATOM 622 N N B PHE A 1 70 ? 0.02000 1.39400 17.48800 0.700 14.53069 63 PHE A N 1
ATOM 623 C CA A PHE A 1 70 ? -0.58000 2.86300 17.70900 0.300 34.92524 63 PHE A CA 1
ATOM 624 C CA B PHE A 1 70 ? -0.13200 2.83800 17.54000 0.700 14.84652 63 PHE A CA 1
ATOM 625 C C A PHE A 1 70 ? -2.03400 2.95000 17.23600 0.300 33.02501 63 PHE A C 1
ATOM 626 C C B PHE A 1 70 ? -1.62100 3.17900 17.46900 0.700 15.25972 63 PHE A C 1
ATOM 627 O O A PHE A 1 70 ? -2.30300 2.84500 16.03400 0.300 33.27241 63 PHE A O 1
ATOM 628 O O B PHE A 1 70 ? -2.46200 2.33400 17.12800 0.700 16.69937 63 PHE A O 1
ATOM 643 N N A VAL A 1 71 ? -2.96400 3.16000 18.18000 0.300 30.61157 64 VAL A N 1
ATOM 644 N N B VAL A 1 71 ? -1.95700 4.40400 17.85600 0.700 14.16749 64 VAL A N 1
ATOM 645 C CA A VAL A 1 71 ? -4.39700 2.98900 17.92100 0.300 28.32445 64 VAL A CA 1
ATOM 646 C CA B VAL A 1 71 ? -3.33500 4.89000 17.80300 0.700 14.08590 64 VAL A CA 1
ATOM 647 C C A VAL A 1 71 ? -4.95200 4.12100 17.05500 0.300 25.90311 64 VAL A C 1
ATOM 648 C C B VAL A 1 71 ? -3.44500 5.87500 16.64600 0.700 12.59888 64 VAL A C 1
ATOM 649 O O A VAL A 1 71 ? -4.54600 5.28400 17.16700 0.300 25.90574 64 VAL A O 1
ATOM 650 O O B VAL A 1 71 ? -2.79900 6.92900 16.65900 0.700 12.97261 64 VAL A O 1
ATOM 657 N N A ALA A 1 72 ? -5.93200 3.78400 16.21300 0.300 23.72127 65 ALA A N 1
ATOM 658 N N B ALA A 1 72 ? -4.25900 5.54700 15.64600 0.700 11.13555 65 ALA A N 1
ATOM 659 C CA A ALA A 1 72 ? -6.40100 4.71200 15.18700 0.300 21.56574 65 ALA A CA 1
ATOM 660 C CA B ALA A 1 72 ? -4.39100 6.44600 14.50600 0.700 10.81182 65 ALA A CA 1
ATOM 661 C C A ALA A 1 72 ? -7.14100 5.89700 15.79800 0.300 19.50497 65 ALA A C 1
ATOM 662 C C B ALA A 1 72 ? -5.13400 7.71700 14.89700 0.700 9.80907 65 ALA A C 1
ATOM 663 O O A ALA A 1 72 ? -8.01700 5.72400 16.65000 0.300 19.61814 65 ALA A O 1
ATOM 664 O O B ALA A 1 72 ? -4.71200 8.81800 14.55400 0.700 10.36177 65 ALA A O 1
ATOM 667 N N A GLY A 1 73 ? -6.78400 7.10600 15.35300 0.500 17.54947 66 GLY A N 1
ATOM 668 N N B GLY A 1 73 ? -6.23800 7.58200 15.62100 0.500 8.28784 66 GLY A N 1
ATOM 669 C CA A GLY A 1 73 ? -7.39500 8.34300 15.78400 0.500 15.42027 66 GLY A CA 1
ATOM 670 C CA B GLY A 1 73 ? -7.02400 8.75100 15.97500 0.500 7.89305 66 GLY A CA 1
ATOM 671 C C A GLY A 1 73 ? -7.84200 9.17900 14.59600 0.500 13.60163 66 GLY A C 1
ATOM 672 C C B GLY A 1 73 ? -7.63300 9.42700 14.75900 0.500 7.46142 66 GLY A C 1
ATOM 673 O O A GLY A 1 73 ? -8.19600 8.66200 13.53600 0.500 14.10169 66 GLY A O 1
ATOM 674 O O B GLY A 1 73 ? -7.96500 8.80200 13.74800 0.500 8.54313 66 GLY A O 1
ATOM 675 N N A ASN A 1 74 ? -7.82700 10.49300 14.78900 0.500 11.70667 67 ASN A N 1
ATOM 676 N N B ASN A 1 74 ? -7.80400 10.73600 14.87300 0.500 7.22455 67 ASN A N 1
ATOM 677 C CA A ASN A 1 74 ? -8.39400 11.39300 13.79000 0.500 10.36440 67 ASN A CA 1
ATOM 678 C CA B ASN A 1 74 ? -8.41300 11.51700 13.80300 0.500 7.58512 67 ASN A CA 1
ATOM 679 C C A ASN A 1 74 ? -7.52300 11.45700 12.54300 0.500 9.23005 67 ASN A C 1
ATOM 680 C C B ASN A 1 74 ? -7.52900 11.54200 12.56300 0.500 7.63249 67 ASN A C 1
ATOM 681 O O A ASN A 1 74 ? -6.31100 11.24900 12.60200 0.500 9.32480 67 ASN A O 1
ATOM 682 O O B ASN A 1 74 ? -6.31500 11.36700 12.64600 0.500 7.59565 67 ASN A O 1
ATOM 691 N N . GLY A 1 75 ? -8.15800 11.74700 11.41000 1.000 8.45365 68 GLY A N 1
ATOM 692 C CA . GLY A 1 75 ? -7.47800 11.90000 10.15200 1.000 8.10887 68 GLY A CA 1
ATOM 693 C C . GLY A 1 75 ? -6.81900 13.27000 10.06600 1.000 7.45616 68 GLY A C 1
ATOM 694 O O . GLY A 1 75 ? -6.72700 14.01800 11.04100 1.000 7.99043 68 GLY A O 1
ATOM 695 N N . HIS A 1 76 ? -6.34000 13.59800 8.86300 1.000 7.75883 69 HIS A N 1
ATOM 696 C CA . HIS A 1 76 ? -5.53500 14.78800 8.68100 1.000 7.55354 69 HIS A CA 1
ATOM 697 C C . HIS A 1 76 ? -5.80600 15.46900 7.34500 1.000 7.10875 69 HIS A C 1
ATOM 698 O O . HIS A 1 76 ? -6.12300 14.82500 6.32800 1.000 7.68776 69 HIS A O 1
ATOM 705 N N . TRP A 1 77 ? -5.59500 16.79000 7.34600 1.000 7.04821 70 TRP A N 1
ATOM 706 C CA . TRP A 1 77 ? -5.62500 17.61600 6.15100 1.000 6.78502 70 TRP A CA 1
ATOM 707 C C . TRP A 1 77 ? -4.22800 17.66200 5.54000 1.000 7.07190 70 TRP A C 1
ATOM 708 O O . TRP A 1 77 ? -3.28400 18.14200 6.18500 1.000 8.15887 70 TRP A O 1
ATOM 719 N N . ALA A 1 78 ? -4.10200 17.17600 4.30500 1.000 6.82713 71 ALA A N 1
ATOM 720 C CA . ALA A 1 78 ? -2.82000 17.11000 3.61700 1.000 6.98505 71 ALA A CA 1
ATOM 721 C C . ALA A 1 78 ? -2.57300 18.35500 2.78100 1.000 6.97715 71 ALA A C 1
ATOM 722 O O . ALA A 1 78 ? -3.31100 18.63300 1.82400 1.000 8.22204 71 ALA A O 1
ATOM 724 N N A LEU A 1 79 ? -1.50700 19.07700 3.12900 0.700 6.70080 72 LEU A N 1
ATOM 725 N N B LEU A 1 79 ? -1.50300 19.06800 3.10300 0.300 6.90083 72 LEU A N 1
ATOM 726 C CA A LEU A 1 79 ? -1.01900 20.22600 2.38000 0.700 7.24561 72 LEU A CA 1
ATOM 727 C CA B LEU A 1 79 ? -1.08200 20.25200 2.36800 0.300 7.14559 72 LEU A CA 1
ATOM 728 C C A LEU A 1 79 ? 0.04900 19.73500 1.42000 0.700 6.76660 72 LEU A C 1
ATOM 729 C C B LEU A 1 79 ? 0.04900 19.84100 1.43100 0.300 6.75871 72 LEU A C 1
ATOM 730 O O A LEU A 1 79 ? 1.13600 19.31700 1.83800 0.700 7.56670 72 LEU A O 1
ATOM 731 O O B LEU A 1 79 ? 1.17100 19.56800 1.87400 0.300 6.88767 72 LEU A O 1
ATOM 740 N N . THR A 1 80 ? -0.25700 19.79200 0.13200 1.000 6.98505 73 THR A N 1
ATOM 741 C CA . THR A 1 80 ? 0.66300 19.30900 -0.89000 1.000 7.65881 73 THR A CA 1
ATOM 742 C C . THR A 1 80 ? 1.32600 20.41500 -1.69100 1.000 7.50880 73 THR A C 1
ATOM 743 O O . THR A 1 80 ? 2.25700 20.11800 -2.44800 1.000 7.87989 73 THR A O 1
ATOM 747 N N . LYS A 1 81 ? 0.90400 21.67100 -1.54400 1.000 7.31930 74 LYS A N 1
ATOM 748 C CA . LYS A 1 81 ? 1.51200 22.79500 -2.25100 1.000 7.43247 74 LYS A CA 1
ATOM 749 C C . LYS A 1 81 ? 2.59400 23.45400 -1.41800 1.000 7.15086 74 LYS A C 1
ATOM 750 O O . LYS A 1 81 ? 2.42300 23.66400 -0.20400 1.000 7.92463 74 LYS A O 1
ATOM 756 N N . TYR A 1 82 ? 3.66700 23.85300 -2.10800 1.000 7.84568 75 TYR A N 1
ATOM 757 C CA . TYR A 1 82 ? 4.77900 24.54300 -1.46700 1.000 7.85621 75 TYR A CA 1
ATOM 758 C C . TYR A 1 82 ? 4.31200 25.72000 -0.62700 1.000 7.87463 75 TYR A C 1
ATOM 759 O O . TYR A 1 82 ? 4.72400 25.86800 0.53400 1.000 8.11413 75 TYR A O 1
ATOM 768 N N A ASP A 1 83 ? 3.44700 26.57300 -1.19100 0.500 8.21941 76 ASP A N 1
ATOM 769 N N B ASP A 1 83 ? 3.48700 26.59600 -1.19900 0.500 7.91411 76 ASP A N 1
ATOM 770 C CA A ASP A 1 83 ? 3.10700 27.80900 -0.49600 0.500 8.86685 76 ASP A CA 1
ATOM 771 C CA B ASP A 1 83 ? 3.12700 27.81000 -0.48000 0.500 8.21941 76 ASP A CA 1
ATOM 772 C C A ASP A 1 83 ? 2.32700 27.55500 0.78200 0.500 8.84317 76 ASP A C 1
ATOM 773 C C B ASP A 1 83 ? 2.42600 27.48900 0.83200 0.500 8.69578 76 ASP A C 1
ATOM 774 O O A ASP A 1 83 ? 2.43000 28.33300 1.73200 0.500 8.72210 76 ASP A O 1
ATOM 775 O O B ASP A 1 83 ? 2.66300 28.15200 1.84500 0.500 8.84317 76 ASP A O 1
ATOM 784 N N . ASP A 1 84 ? 1.56300 26.47200 0.84300 1.000 8.09308 77 ASP A N 1
ATOM 785 C CA . ASP A 1 84 ? 0.82600 26.14500 2.06000 1.000 8.07992 77 ASP A CA 1
ATOM 786 C C . ASP A 1 84 ? 1.71900 25.49800 3.09500 1.000 8.14835 77 ASP A C 1
ATOM 787 O O . ASP A 1 84 ? 1.58600 25.76900 4.29900 1.000 8.15098 77 ASP A O 1
ATOM 792 N N . VAL A 1 85 ? 2.66300 24.65900 2.65700 1.000 7.52722 78 VAL A N 1
ATOM 793 C CA . VAL A 1 85 ? 3.62400 24.07100 3.59800 1.000 7.79567 78 VAL A CA 1
ATOM 794 C C . VAL A 1 85 ? 4.48700 25.16900 4.21200 1.000 8.62998 78 VAL A C 1
ATOM 795 O O . VAL A 1 85 ? 4.76600 25.16800 5.42100 1.000 8.40364 78 VAL A O 1
ATOM 799 N N A PHE A 1 86 ? 4.91200 26.12700 3.38600 0.500 9.00108 79 PHE A N 1
ATOM 800 N N B PHE A 1 86 ? 4.91400 26.11300 3.37300 0.500 9.12478 79 PHE A N 1
ATOM 801 C CA A PHE A 1 86 ? 5.71200 27.23900 3.89000 0.500 9.56957 79 PHE A CA 1
ATOM 802 C CA B PHE A 1 86 ? 5.69900 27.26800 3.80500 0.500 9.78275 79 PHE A CA 1
ATOM 803 C C A PHE A 1 86 ? 4.91500 28.06900 4.89000 0.500 9.61431 79 PHE A C 1
ATOM 804 C C B PHE A 1 86 ? 4.93600 28.09000 4.83900 0.500 9.82223 79 PHE A C 1
ATOM 805 O O A PHE A 1 86 ? 5.37800 28.34100 6.00700 0.500 10.21438 79 PHE A O 1
ATOM 806 O O B PHE A 1 86 ? 5.44400 28.37100 5.93500 0.500 10.63549 79 PHE A O 1
ATOM 821 N N . TYR A 1 87 ? 3.69200 28.44600 4.51500 1.000 10.14332 80 TYR A N 1
ATOM 822 C CA . TYR A 1 87 ? 2.85600 29.22700 5.41500 1.000 10.16701 80 TYR A CA 1
ATOM 823 C C . TYR A 1 87 ? 2.66500 28.50900 6.74700 1.000 9.95119 80 TYR A C 1
ATOM 824 O O . TYR A 1 87 ? 2.79200 29.09900 7.81700 1.000 10.44336 80 TYR A O 1
ATOM 833 N N . ALA A 1 88 ? 2.31100 27.23600 6.70300 1.000 8.66420 81 ALA A N 1
ATOM 834 C CA . ALA A 1 88 ? 2.06200 26.52600 7.95200 1.000 8.21941 81 ALA A CA 1
ATOM 835 C C . ALA A 1 88 ? 3.31100 26.48900 8.81300 1.000 8.39838 81 ALA A C 1
ATOM 836 O O . ALA A 1 88 ? 3.24600 26.66300 10.03600 1.000 8.75105 81 ALA A O 1
ATOM 838 N N . SER A 1 89 ? 4.46600 26.26600 8.18600 1.000 8.74842 82 SER A N 1
ATOM 839 C CA . SER A 1 89 ? 5.71300 26.17400 8.93200 1.000 9.36691 82 SER A CA 1
ATOM 840 C C . SER A 1 89 ? 6.03700 27.48100 9.64000 1.000 9.28796 82 SER A C 1
ATOM 841 O O . SER A 1 89 ? 6.61900 27.46400 10.73400 1.000 9.46429 82 SER A O 1
ATOM 844 N N A ARG A 1 90 ? 5.66800 28.62100 9.03400 0.500 9.45113 83 ARG A N 1
ATOM 845 N N B ARG A 1 90 ? 5.66600 28.61800 9.05000 0.500 9.97751 83 ARG A N 1
ATOM 846 C CA A ARG A 1 90 ? 5.97100 29.95100 9.55500 0.500 9.40902 83 ARG A CA 1
ATOM 847 C CA B ARG A 1 90 ? 6.03500 29.92700 9.57500 0.500 10.55390 83 ARG A CA 1
ATOM 848 C C A ARG A 1 90 ? 4.91400 30.48600 10.51000 0.500 9.13267 83 ARG A C 1
ATOM 849 C C B ARG A 1 90 ? 4.92300 30.57200 10.38800 0.500 11.04343 83 ARG A C 1
ATOM 850 O O A ARG A 1 90 ? 5.10800 31.57500 11.07100 0.500 10.00646 83 ARG A O 1
ATOM 851 O O B ARG A 1 90 ? 4.98300 31.77900 10.66400 0.500 11.85932 83 ARG A O 1
ATOM 866 N N A HIS A 1 91 ? 3.81000 29.76200 10.70800 0.500 8.60630 84 HIS A N 1
ATOM 867 N N B HIS A 1 91 ? 3.93300 29.78400 10.80700 0.500 10.99342 84 HIS A N 1
ATOM 868 C CA A HIS A 1 91 ? 2.75700 30.15600 11.63900 0.500 8.89317 84 HIS A CA 1
ATOM 869 C CA B HIS A 1 91 ? 2.86300 30.26000 11.68500 0.500 10.96447 84 HIS A CA 1
ATOM 870 C C A HIS A 1 91 ? 2.61100 29.10800 12.73300 0.500 9.28269 84 HIS A C 1
ATOM 871 C C B HIS A 1 91 ? 2.59700 29.23100 12.77500 0.500 9.95119 84 HIS A C 1
ATOM 872 O O A HIS A 1 91 ? 1.58900 28.41900 12.81300 0.500 9.74064 84 HIS A O 1
ATOM 873 O O B HIS A 1 91 ? 1.49300 28.70600 12.91600 0.500 9.56694 84 HIS A O 1
ATOM 886 N N . PRO A 1 92 ? 3.60200 28.97700 13.61000 1.000 8.99582 85 PRO A N 1
ATOM 887 C CA . PRO A 1 92 ? 3.50300 27.94600 14.65000 1.000 9.69590 85 PRO A CA 1
ATOM 888 C C . PRO A 1 92 ? 2.45100 28.25100 15.71400 1.000 9.99857 85 PRO A C 1
ATOM 889 O O . PRO A 1 92 ? 1.99500 27.31900 16.38400 1.000 11.33294 85 PRO A O 1
ATOM 893 N N . ASP A 1 93 ? 2.06900 29.51700 15.91600 1.000 11.06712 86 ASP A N 1
ATOM 894 C CA . ASP A 1 93 ? 1.01600 29.81100 16.88200 1.000 12.52782 86 ASP A CA 1
ATOM 895 C C . ASP A 1 93 ? -0.31200 29.21400 16.42900 1.000 12.11198 86 ASP A C 1
ATOM 896 O O . ASP A 1 93 ? -1.15500 28.88300 17.27100 1.000 13.97273 86 ASP A O 1
ATOM 901 N N . ILE A 1 94 ? -0.51200 29.08400 15.11900 1.000 10.53811 87 ILE A N 1
ATOM 902 C CA . ILE A 1 94 ? -1.70200 28.45500 14.52800 1.000 10.30650 87 ILE A CA 1
ATOM 903 C C . ILE A 1 94 ? -1.49600 26.96300 14.32200 1.000 9.12741 87 ILE A C 1
ATOM 904 O O . ILE A 1 94 ? -2.36900 26.15400 14.63900 1.000 9.41165 87 ILE A O 1
ATOM 909 N N . PHE A 1 95 ? -0.34100 26.58300 13.76500 1.000 7.98780 88 PHE A N 1
ATOM 910 C CA . PHE A 1 95 ? -0.01500 25.20700 13.40200 1.000 8.02991 88 PHE A CA 1
ATOM 911 C C . PHE A 1 95 ? 0.98800 24.69000 14.44300 1.000 8.08518 88 PHE A C 1
ATOM 912 O O . PHE A 1 95 ? 2.21500 24.80300 14.28500 1.000 8.25625 88 PHE A O 1
ATOM 920 N N . SER A 1 96 ? 0.47500 24.12400 15.53600 1.000 7.98254 89 SER A N 1
ATOM 921 C CA . SER A 1 96 ? 1.30700 23.71500 16.66500 1.000 7.77725 89 SER A CA 1
ATOM 922 C C . SER A 1 96 ? 2.00700 22.39200 16.41400 1.000 7.32456 89 SER A C 1
ATOM 923 O O . SER A 1 96 ? 1.48800 21.49700 15.74200 1.000 8.14045 89 SER A O 1
ATOM 926 N N . SER A 1 97 ? 3.20700 22.26700 16.99900 1.000 7.32456 90 SER A N 1
ATOM 927 C CA . SER A 1 97 ? 3.93300 21.01200 17.00100 1.000 7.49037 90 SER A CA 1
ATOM 928 C C . SER A 1 97 ? 3.53500 20.09200 18.14600 1.000 7.79830 90 SER A C 1
ATOM 929 O O . SER A 1 97 ? 3.99400 18.94700 18.17100 1.000 8.53260 90 SER A O 1
ATOM 932 N N . TYR A 1 98 ? 2.66000 20.55500 19.04300 1.000 7.89832 91 TYR A N 1
ATOM 933 C CA . TYR A 1 98 ? 2.13300 19.73100 20.09900 1.000 8.98002 91 TYR A CA 1
ATOM 934 C C . TYR A 1 98 ? 0.78900 19.17800 19.64200 1.000 9.21426 91 TYR A C 1
ATOM 935 O O . TYR A 1 98 ? -0.02600 19.93000 19.10600 1.000 10.24333 91 TYR A O 1
ATOM 944 N N . PRO A 1 99 ? 0.49200 17.87800 19.82900 1.000 10.57232 92 PRO A N 1
ATOM 945 C CA . PRO A 1 99 ? 1.24800 16.93600 20.66600 1.000 11.56454 92 PRO A CA 1
ATOM 946 C C . PRO A 1 99 ? 2.18500 15.97200 19.94300 1.000 11.71719 92 PRO A C 1
ATOM 947 O O . PRO A 1 99 ? 2.86800 15.19400 20.58000 1.000 11.56718 92 PRO A O 1
ATOM 951 N N A ASN A 1 100 ? 2.16600 16.00000 18.61800 0.500 10.49863 93 ASN A N 1
ATOM 952 N N B ASN A 1 100 ? 2.21900 16.00200 18.61200 0.500 11.30399 93 ASN A N 1
ATOM 953 C CA A ASN A 1 100 ? 3.00000 15.07800 17.87400 0.500 8.81685 93 ASN A CA 1
ATOM 954 C CA B ASN A 1 100 ? 2.96100 14.99000 17.86100 0.500 10.33545 93 ASN A CA 1
ATOM 955 C C A ASN A 1 100 ? 3.31200 15.66600 16.52000 0.500 8.40627 93 ASN A C 1
ATOM 956 C C B ASN A 1 100 ? 3.24000 15.53900 16.48100 0.500 8.97739 93 ASN A C 1
ATOM 957 O O A ASN A 1 100 ? 2.59300 16.52300 16.01900 0.500 8.85633 93 ASN A O 1
ATOM 958 O O B ASN A 1 100 ? 2.41500 16.25000 15.92200 0.500 8.72210 93 ASN A O 1
ATOM 967 N N . ILE A 1 101 ? 4.40200 15.18000 15.92500 1.000 7.80357 94 ILE A N 1
ATOM 968 C CA . ILE A 1 101 ? 4.76500 15.56900 14.56600 1.000 7.37194 94 ILE A CA 1
ATOM 969 C C . ILE A 1 101 ? 4.69200 14.43000 13.57200 1.000 7.53511 94 ILE A C 1
ATOM 970 O O . ILE A 1 101 ? 4.94500 14.65500 12.37900 1.000 7.74040 94 ILE A O 1
ATOM 975 N N . THR A 1 102 ? 4.28900 13.23600 13.99300 1.000 7.70882 95 THR A N 1
ATOM 976 C CA . THR A 1 102 ? 3.75200 12.25200 13.05900 1.000 8.33258 95 THR A CA 1
ATOM 977 C C . THR A 1 102 ? 2.23200 12.25300 13.16900 1.000 7.99043 95 THR A C 1
ATOM 978 O O . THR A 1 102 ? 1.66000 12.87600 14.07200 1.000 8.08518 95 THR A O 1
ATOM 982 N N A ILE A 1 103 ? 1.57400 11.55500 12.23800 0.300 9.62747 96 ILE A N 1
ATOM 983 N N B ILE A 1 103 ? 1.56700 11.60900 12.20300 0.700 8.33784 96 ILE A N 1
ATOM 984 C CA A ILE A 1 103 ? 0.11400 11.60600 12.17700 0.300 11.24609 96 ILE A CA 1
ATOM 985 C CA B ILE A 1 103 ? 0.10800 11.71600 12.12100 0.700 8.88264 96 ILE A CA 1
ATOM 986 C C A ILE A 1 103 ? -0.53300 10.68000 13.20500 0.300 12.81996 96 ILE A C 1
ATOM 987 C C B ILE A 1 103 ? -0.60200 10.96800 13.24300 0.700 9.20374 96 ILE A C 1
ATOM 988 O O A ILE A 1 103 ? -1.58200 11.01500 13.76600 0.300 13.64637 96 ILE A O 1
ATOM 989 O O B ILE A 1 103 ? -1.69200 11.38100 13.66400 0.700 9.94856 96 ILE A O 1
ATOM 998 N N A ASN A 1 104 ? 0.05200 9.50800 13.45800 0.400 14.03326 97 ASN A N 1
ATOM 999 N N B ASN A 1 104 ? -0.04400 9.87400 13.73400 0.600 9.46692 97 ASN A N 1
ATOM 1000 C CA A ASN A 1 104 ? -0.55900 8.52500 14.35800 0.400 15.95454 97 ASN A CA 1
ATOM 1001 C CA B ASN A 1 104 ? -0.70200 9.13000 14.80600 0.600 9.34849 97 ASN A CA 1
ATOM 1002 C C A ASN A 1 104 ? -0.33500 8.89400 15.83000 0.400 17.48631 97 ASN A C 1
ATOM 1003 C C B ASN A 1 104 ? -0.71000 9.92100 16.11700 0.600 9.10899 97 ASN A C 1
ATOM 1004 O O A ASN A 1 104 ? 0.80800 9.03000 16.26900 0.400 17.19417 97 ASN A O 1
ATOM 1005 O O B ASN A 1 104 ? 0.00400 10.91000 16.29500 0.600 8.20888 97 ASN A O 1
ATOM 1014 N N A ASP A 1 105 ? -1.42600 8.92100 16.61400 0.400 19.32863 98 ASP A N 1
ATOM 1015 N N B ASP A 1 105 ? -1.48700 9.41800 17.08000 0.600 11.19082 98 ASP A N 1
ATOM 1016 C CA A ASP A 1 105 ? -1.51000 9.63300 17.89700 0.400 21.11306 98 ASP A CA 1
ATOM 1017 C CA B ASP A 1 105 ? -1.66600 10.09600 18.36000 0.600 11.62245 98 ASP A CA 1
ATOM 1018 C C A ASP A 1 105 ? -0.44900 9.21500 18.91900 0.400 23.56072 98 ASP A C 1
ATOM 1019 C C B ASP A 1 105 ? -0.51300 9.79700 19.30400 0.600 11.84089 98 ASP A C 1
ATOM 1020 O O A ASP A 1 105 ? 0.09500 8.11100 18.88300 0.400 23.66073 98 ASP A O 1
ATOM 1021 O O B ASP A 1 105 ? -0.01900 8.65500 19.37100 0.600 10.37230 98 ASP A O 1
ATOM 1030 N N A GLN A 1 106 ? -0.21700 10.10700 19.89400 0.400 25.73730 99 GLN A N 1
ATOM 1031 N N B GLN A 1 106 ? -0.10000 10.83400 20.05800 0.600 12.22778 99 GLN A N 1
ATOM 1032 C CA A GLN A 1 106 ? 0.67900 9.84600 21.02500 0.400 27.14536 99 GLN A CA 1
ATOM 1033 C CA B GLN A 1 106 ? 0.82400 10.62900 21.16800 0.600 14.98074 99 GLN A CA 1
ATOM 1034 C C A GLN A 1 106 ? 0.02200 8.85400 21.98600 0.400 27.66121 99 GLN A C 1
ATOM 1035 C C B GLN A 1 106 ? 0.09800 9.87500 22.29400 0.600 15.04128 99 GLN A C 1
ATOM 1036 O O A GLN A 1 106 ? -0.84900 9.21600 22.77900 0.400 28.05336 99 GLN A O 1
ATOM 1037 O O B GLN A 1 106 ? -1.13200 9.93900 22.40500 0.600 16.32564 99 GLN A O 1
ATOM 1048 N N A THR A 1 107 ? 0.42400 7.59100 21.90600 0.400 27.52962 100 THR A N 1
ATOM 1049 N N B THR A 1 107 ? 0.85100 9.12900 23.10800 0.600 14.90705 100 THR A N 1
ATOM 1050 C CA A THR A 1 107 ? 0.06400 6.60400 22.92100 0.400 26.90059 100 THR A CA 1
ATOM 1051 C CA B THR A 1 107 ? 0.40000 8.50700 24.34700 0.600 15.82032 100 THR A CA 1
ATOM 1052 C C A THR A 1 107 ? 0.85700 6.87200 24.19600 0.400 25.75572 100 THR A C 1
ATOM 1053 C C B THR A 1 107 ? 1.41700 8.76200 25.44900 0.600 16.19405 100 THR A C 1
ATOM 1054 O O A THR A 1 107 ? 2.09100 6.88200 24.15400 0.400 25.35567 100 THR A O 1
ATOM 1055 O O B THR A 1 107 ? 2.58200 9.05200 25.16900 0.600 15.25709 100 THR A O 1
ATOM 1060 N N A PRO A 1 108 ? 0.21000 7.04400 25.34900 0.400 25.00563 101 PRO A N 1
ATOM 1061 N N B PRO A 1 108 ? 1.02200 8.62300 26.71900 0.600 17.29418 101 PRO A N 1
ATOM 1062 C CA A PRO A 1 108 ? 0.86800 7.76300 26.45700 0.400 24.43451 101 PRO A CA 1
ATOM 1063 C CA B PRO A 1 108 ? 2.03200 8.76700 27.78100 0.600 18.10217 101 PRO A CA 1
ATOM 1064 C C A PRO A 1 108 ? 2.18100 7.15900 26.93600 0.400 23.91603 101 PRO A C 1
ATOM 1065 C C B PRO A 1 108 ? 3.13800 7.72800 27.70100 0.600 18.62065 101 PRO A C 1
ATOM 1066 O O A PRO A 1 108 ? 3.01700 7.89300 27.47700 0.400 24.38187 101 PRO A O 1
ATOM 1067 O O B PRO A 1 108 ? 4.29200 8.02700 28.03200 0.600 18.01005 101 PRO A O 1
ATOM 1074 N N A GLU A 1 109 ? 2.41400 5.86500 26.73700 0.400 23.19225 102 GLU A N 1
ATOM 1075 N N B GLU A 1 109 ? 2.79800 6.50000 27.30900 0.600 18.77330 102 GLU A N 1
ATOM 1076 C CA A GLU A 1 109 ? 3.72100 5.30300 27.05000 0.400 22.01317 102 GLU A CA 1
ATOM 1077 C CA B GLU A 1 109 ? 3.80500 5.45700 27.14300 0.600 20.43403 102 GLU A CA 1
ATOM 1078 C C A GLU A 1 109 ? 4.81100 5.82100 26.11300 0.400 20.41297 102 GLU A C 1
ATOM 1079 C C B GLU A 1 109 ? 4.86300 5.89100 26.13300 0.600 19.34179 102 GLU A C 1
ATOM 1080 O O A GLU A 1 109 ? 6.00000 5.62200 26.38900 0.400 20.45508 102 GLU A O 1
ATOM 1081 O O B GLU A 1 109 ? 6.06600 5.70100 26.35000 0.600 18.93648 102 GLU A O 1
ATOM 1088 N N . LEU A 1 110 ? 4.43300 6.48700 25.02200 1.000 18.62592 103 LEU A N 1
ATOM 1089 C CA . LEU A 1 110 ? 5.39500 6.96400 24.03100 1.000 16.67568 103 LEU A CA 1
ATOM 1090 C C . LEU A 1 110 ? 6.10400 8.24900 24.45200 1.000 16.79412 103 LEU A C 1
ATOM 1091 O O . LEU A 1 110 ? 7.27100 8.46000 24.09100 1.000 16.31511 103 LEU A O 1
ATOM 1096 N N . ALA A 1 111 ? 5.43400 9.12300 25.19600 1.000 18.11533 104 ALA A N 1
ATOM 1097 C CA . ALA A 1 111 ? 6.00300 10.41800 25.50200 1.000 19.49181 104 ALA A CA 1
ATOM 1098 C C . ALA A 1 111 ? 7.16600 10.30200 26.47300 1.000 19.54708 104 ALA A C 1
ATOM 1099 O O . ALA A 1 111 ? 7.94000 11.25000 26.60600 1.000 20.73670 104 ALA A O 1
ATOM 1101 N N A GLU A 1 112 ? 7.30600 9.17300 27.17100 0.500 19.79974 105 GLU A N 1
ATOM 1102 N N B GLU A 1 112 ? 7.30400 9.15500 27.13500 0.500 19.04176 105 GLU A N 1
ATOM 1103 C CA A GLU A 1 112 ? 8.52100 8.96000 27.95700 0.500 20.87356 105 GLU A CA 1
ATOM 1104 C CA B GLU A 1 112 ? 8.48200 8.90700 27.96000 0.500 19.52603 105 GLU A CA 1
ATOM 1105 C C A GLU A 1 112 ? 9.75300 9.10400 27.08000 0.500 18.19955 105 GLU A C 1
ATOM 1106 C C B GLU A 1 112 ? 9.75600 8.95700 27.13100 0.500 17.18890 105 GLU A C 1
ATOM 1107 O O A GLU A 1 112 ? 10.79100 9.63200 27.50700 0.500 18.60223 105 GLU A O 1
ATOM 1108 O O B GLU A 1 112 ? 10.82900 9.30300 27.65000 0.500 17.04678 105 GLU A O 1
ATOM 1119 N N . TYR A 1 113 ? 9.65200 8.62700 25.84100 1.000 14.85178 106 TYR A N 1
ATOM 1120 C CA . TYR A 1 113 ? 10.77800 8.54400 24.94600 1.000 12.86996 106 TYR A CA 1
ATOM 1121 C C . TYR A 1 113 ? 10.72300 9.51000 23.77900 1.000 11.74615 106 TYR A C 1
ATOM 1122 O O . TYR A 1 113 ? 11.77100 9.76200 23.17600 1.000 10.80919 106 TYR A O 1
ATOM 1131 N N A PHE A 1 114 ? 9.54200 10.04100 23.47000 0.500 10.52231 107 PHE A N 1
ATOM 1132 N N B PHE A 1 114 ? 9.55500 10.05700 23.44200 0.500 11.69088 107 PHE A N 1
ATOM 1133 C CA A PHE A 1 114 ? 9.26100 10.81300 22.26700 0.500 10.28281 107 PHE A CA 1
ATOM 1134 C CA B PHE A 1 114 ? 9.41000 10.93200 22.28200 0.500 12.38833 107 PHE A CA 1
ATOM 1135 C C A PHE A 1 114 ? 8.53300 12.10400 22.61800 0.500 10.65391 107 PHE A C 1
ATOM 1136 C C B PHE A 1 114 ? 8.91300 12.32100 22.65200 0.500 11.99618 107 PHE A C 1
ATOM 1137 O O A PHE A 1 114 ? 7.57300 12.50300 21.94900 0.500 11.64613 107 PHE A O 1
ATOM 1138 O O B PHE A 1 114 ? 8.62300 13.13500 21.76600 0.500 11.67245 107 PHE A O 1
ATOM 1153 N N A GLY A 1 115 ? 9.00900 12.77700 23.67200 0.500 10.10647 108 GLY A N 1
ATOM 1154 N N B GLY A 1 115 ? 8.86500 12.62900 23.93200 0.500 11.98565 108 GLY A N 1
ATOM 1155 C CA A GLY A 1 115 ? 8.43700 14.01800 24.18700 0.500 10.16174 108 GLY A CA 1
ATOM 1156 C CA B GLY A 1 115 ? 8.49700 13.95700 24.36500 0.500 11.53823 108 GLY A CA 1
ATOM 1157 C C A GLY A 1 115 ? 9.38500 15.20400 24.13200 0.500 9.03529 108 GLY A C 1
ATOM 1158 C C B GLY A 1 115 ? 9.65200 14.92800 24.32800 0.500 10.56706 108 GLY A C 1
ATOM 1159 O O A GLY A 1 115 ? 9.35900 16.12900 24.93800 0.500 8.06412 108 GLY A O 1
ATOM 1160 O O B GLY A 1 115 ? 10.03500 15.43100 25.39800 0.500 11.70403 108 GLY A O 1
ATOM 1161 N N . SER A 1 116 ? 10.21400 15.19700 23.12100 1.000 8.71947 109 SER A N 1
ATOM 1162 C CA . SER A 1 116 ? 11.30000 16.13100 22.97500 1.000 7.82725 109 SER A CA 1
ATOM 1163 C C . SER A 1 116 ? 10.80200 17.48700 22.50000 1.000 8.21151 109 SER A C 1
ATOM 1164 O O . SER A 1 116 ? 9.60000 17.72300 22.31100 1.000 8.66683 109 SER A O 1
ATOM 1167 N N A MET A 1 117 ? 11.75600 18.38400 22.25100 0.800 7.63249 110 MET A N 1
ATOM 1168 N N B MET A 1 117 ? 11.77000 18.37800 22.23900 0.200 8.85369 110 MET A N 1
ATOM 1169 C CA A MET A 1 117 ? 11.44400 19.71900 21.77900 0.800 7.37457 110 MET A CA 1
ATOM 1170 C CA B MET A 1 117 ? 11.49200 19.72200 21.75200 0.200 9.48798 110 MET A CA 1
ATOM 1171 C C A MET A 1 117 ? 10.75400 19.72700 20.42500 0.800 6.84293 110 MET A C 1
ATOM 1172 C C B MET A 1 117 ? 10.74700 19.72300 20.42600 0.200 8.35100 110 MET A C 1
ATOM 1173 O O A MET A 1 117 ? 10.13700 20.73400 20.07900 0.800 7.20613 110 MET A O 1
ATOM 1174 O O B MET A 1 117 ? 10.08200 20.71400 20.10700 0.200 8.46154 110 MET A O 1
ATOM 1183 N N . ILE A 1 118 ? 10.83100 18.64200 19.64500 1.000 7.29824 111 ILE A N 1
ATOM 1184 C CA . ILE A 1 118 ? 10.19200 18.65400 18.33100 1.000 7.21929 111 ILE A CA 1
ATOM 1185 C C . ILE A 1 118 ? 8.68100 18.61500 18.46100 1.000 7.17718 111 ILE A C 1
ATOM 1186 O O . ILE A 1 118 ? 7.98000 18.95000 17.49600 1.000 7.54827 111 ILE A O 1
ATOM 1191 N N . VAL A 1 119 ? 8.15200 18.20600 19.61500 1.000 7.53511 112 VAL A N 1
ATOM 1192 C CA . VAL A 1 119 ? 6.70900 18.19300 19.85000 1.000 8.02991 112 VAL A CA 1
ATOM 1193 C C . VAL A 1 119 ? 6.30400 19.24400 20.87900 1.000 8.79579 112 VAL A C 1
ATOM 1194 O O . VAL A 1 119 ? 5.29700 19.08300 21.57900 1.000 9.62747 112 VAL A O 1
ATOM 1198 N N . LEU A 1 120 ? 7.04900 20.34200 20.93300 1.000 8.31942 113 LEU A N 1
ATOM 1199 C CA . LEU A 1 120 ? 6.74300 21.45800 21.81000 1.000 7.85884 113 LEU A CA 1
ATOM 1200 C C . LEU A 1 120 ? 6.77400 22.76400 21.02100 1.000 8.24046 113 LEU A C 1
ATOM 1201 O O . LEU A 1 120 ? 7.48600 22.90600 20.01600 1.000 8.35890 113 LEU A O 1
ATOM 1206 N N . ASP A 1 121 ? 6.01800 23.72700 21.51600 1.000 8.70104 114 ASP A N 1
ATOM 1207 C CA . ASP A 1 121 ? 6.04200 25.08000 21.00000 1.000 8.83790 114 ASP A CA 1
ATOM 1208 C C . ASP A 1 121 ? 6.91500 25.95700 21.88600 1.000 8.83527 114 ASP A C 1
ATOM 1209 O O . ASP A 1 121 ? 7.29900 25.57600 22.99600 1.000 9.02477 114 ASP A O 1
ATOM 1214 N N . ASP A 1 122 ? 7.23600 27.13500 21.37600 1.000 9.24848 115 ASP A N 1
ATOM 1215 C CA . ASP A 1 122 ? 7.90800 28.15100 22.17200 1.000 9.73275 115 ASP A CA 1
ATOM 1216 C C . ASP A 1 122 ? 6.98700 28.68100 23.27100 1.000 11.31715 115 ASP A C 1
ATOM 1217 O O . ASP A 1 122 ? 5.76700 28.67500 23.12300 1.000 12.80153 115 ASP A O 1
ATOM 1222 N N . PRO A 1 123 ? 7.54800 29.15000 24.40000 1.000 11.74088 116 PRO A N 1
ATOM 1223 C CA . PRO A 1 123 ? 8.99200 29.32200 24.62500 1.000 11.45400 116 PRO A CA 1
ATOM 1224 C C . PRO A 1 123 ? 9.77000 28.06600 25.01900 1.000 10.90920 116 PRO A C 1
ATOM 1225 O O . PRO A 1 123 ? 11.00200 28.09400 24.90900 1.000 11.45664 116 PRO A O 1
ATOM 1229 N N . ARG A 1 124 ? 9.13100 27.00400 25.50400 1.000 10.19333 117 ARG A N 1
ATOM 1230 C CA . ARG A 1 124 ? 9.92000 25.89000 26.02700 1.000 9.78275 117 ARG A CA 1
ATOM 1231 C C . ARG A 1 124 ? 10.76200 25.25300 24.92700 1.000 9.08793 117 ARG A C 1
ATOM 1232 O O . ARG A 1 124 ? 11.91200 24.87900 25.15400 1.000 9.15636 117 ARG A O 1
ATOM 1240 N N . HIS A 1 125 ? 10.20600 25.12900 23.72300 1.000 8.35100 118 HIS A N 1
ATOM 1241 C CA . HIS A 1 125 ? 10.96900 24.56500 22.62100 1.000 7.97727 118 HIS A CA 1
ATOM 1242 C C . HIS A 1 125 ? 12.30500 25.27600 22.45900 1.000 8.36153 118 HIS A C 1
ATOM 1243 O O . HIS A 1 125 ? 13.35400 24.63000 22.34900 1.000 8.79316 118 HIS A O 1
ATOM 1250 N N . GLN A 1 126 ? 12.29300 26.60300 22.42200 1.000 8.73789 119 GLN A N 1
ATOM 1251 C CA . GLN A 1 126 ? 13.53500 27.31900 22.17200 1.000 9.84065 119 GLN A CA 1
ATOM 1252 C C . GLN A 1 126 ? 14.49400 27.21100 23.34300 1.000 9.78275 119 GLN A C 1
ATOM 1253 O O . GLN A 1 126 ? 15.71100 27.16600 23.13900 1.000 9.69590 119 GLN A O 1
ATOM 1259 N N . ARG A 1 127 ? 13.97700 27.18100 24.56900 1.000 9.09583 120 ARG A N 1
ATOM 1260 C CA . ARG A 1 127 ? 14.85600 27.01000 25.72800 1.000 9.20900 120 ARG A CA 1
ATOM 1261 C C . ARG A 1 127 ? 15.57600 25.66900 25.67600 1.000 9.00634 120 ARG A C 1
ATOM 1262 O O . ARG A 1 127 ? 16.76300 25.57300 25.99500 1.000 10.28544 120 ARG A O 1
ATOM 1270 N N . LEU A 1 128 ? 14.88400 24.62000 25.22700 1.000 8.45891 121 LEU A N 1
ATOM 1271 C CA . LEU A 1 128 ? 15.52800 23.31400 25.03700 1.000 7.94569 121 LEU A CA 1
ATOM 1272 C C . LEU A 1 128 ? 16.54100 23.33400 23.89800 1.000 7.93779 121 LEU A C 1
ATOM 1273 O O . LEU A 1 128 ? 17.67400 22.85300 24.03900 1.000 8.29573 121 LEU A O 1
ATOM 1278 N N . ARG A 1 129 ? 16.15700 23.89400 22.75700 1.000 8.00622 122 ARG A N 1
ATOM 1279 C CA . ARG A 1 129 ? 17.03100 23.90300 21.60300 1.000 8.38522 122 ARG A CA 1
ATOM 1280 C C . ARG A 1 129 ? 18.31100 24.65200 21.91200 1.000 8.70368 122 ARG A C 1
ATOM 1281 O O . ARG A 1 129 ? 19.39500 24.26500 21.44500 1.000 9.37744 122 ARG A O 1
ATOM 1289 N N A SER A 1 130 ? 18.21900 25.73000 22.69800 0.500 9.45640 123 SER A N 1
ATOM 1290 N N B SER A 1 130 ? 18.20600 25.72500 22.71200 0.500 9.18531 123 SER A N 1
ATOM 1291 C CA A SER A 1 130 ? 19.40800 26.52200 22.98800 0.500 10.44599 123 SER A CA 1
ATOM 1292 C CA B SER A 1 130 ? 19.36700 26.54000 23.04600 0.500 10.10911 123 SER A CA 1
ATOM 1293 C C A SER A 1 130 ? 20.44200 25.76100 23.81200 0.500 9.79065 123 SER A C 1
ATOM 1294 C C B SER A 1 130 ? 20.44200 25.73900 23.77300 0.500 9.63010 123 SER A C 1
ATOM 1295 O O A SER A 1 130 ? 21.58400 26.22100 23.91400 0.500 10.50652 123 SER A O 1
ATOM 1296 O O B SER A 1 130 ? 21.61600 26.12700 23.73800 0.500 10.44336 123 SER A O 1
ATOM 1301 N N . ILE A 1 131 ? 20.08100 24.62600 24.41600 1.000 9.06424 124 ILE A N 1
ATOM 1302 C CA . ILE A 1 131 ? 21.07900 23.83200 25.13600 1.000 9.76696 124 ILE A CA 1
ATOM 1303 C C . ILE A 1 131 ? 22.13500 23.31400 24.17200 1.000 9.18794 124 ILE A C 1
ATOM 1304 O O . ILE A 1 131 ? 23.31500 23.21400 24.52500 1.000 10.96184 124 ILE A O 1
ATOM 1309 N N . VAL A 1 132 ? 21.72600 22.93100 22.95800 1.000 9.40113 125 VAL A N 1
ATOM 1310 C CA . VAL A 1 132 ? 22.59300 22.25900 21.98600 1.000 10.21701 125 VAL A CA 1
ATOM 1311 C C . VAL A 1 132 ? 22.83500 23.07000 20.71400 1.000 10.09332 125 VAL A C 1
ATOM 1312 O O . VAL A 1 132 ? 23.60900 22.64700 19.85200 1.000 11.40926 125 VAL A O 1
ATOM 1316 N N . SER A 1 133 ? 22.22600 24.23200 20.56900 1.000 9.99857 126 SER A N 1
ATOM 1317 C CA . SER A 1 133 ? 22.25100 24.89300 19.26600 1.000 11.30662 126 SER A CA 1
ATOM 1318 C C . SER A 1 133 ? 23.65800 25.25800 18.82400 1.000 11.28030 126 SER A C 1
ATOM 1319 O O . SER A 1 133 ? 23.98800 25.13900 17.64200 1.000 11.15397 126 SER A O 1
ATOM 1322 N N A ARG A 1 134 ? 24.50600 25.68200 19.75900 0.350 11.67245 127 ARG A N 1
ATOM 1323 N N B ARG A 1 134 ? 24.51000 25.71300 19.74600 0.350 10.92763 127 ARG A N 1
ATOM 1324 N N C ARG A 1 134 ? 24.50300 25.70500 19.75700 0.300 12.02249 127 ARG A N 1
ATOM 1325 C CA A ARG A 1 134 ? 25.84400 26.11700 19.38100 0.350 12.26200 127 ARG A CA 1
ATOM 1326 C CA B ARG A 1 134 ? 25.85000 26.12800 19.33600 0.350 10.89078 127 ARG A CA 1
ATOM 1327 C CA C ARG A 1 134 ? 25.85800 26.12100 19.40000 0.300 12.82259 127 ARG A CA 1
ATOM 1328 C C A ARG A 1 134 ? 26.61900 24.99000 18.70400 0.350 11.64350 127 ARG A C 1
ATOM 1329 C C B ARG A 1 134 ? 26.60100 24.97900 18.66600 0.350 10.84341 127 ARG A C 1
ATOM 1330 C C C ARG A 1 134 ? 26.61800 24.99200 18.70900 0.300 12.00933 127 ARG A C 1
ATOM 1331 O O A ARG A 1 134 ? 27.36700 25.22400 17.74200 0.350 11.89090 127 ARG A O 1
ATOM 1332 O O B ARG A 1 134 ? 27.31200 25.18500 17.67000 0.350 11.14871 127 ARG A O 1
ATOM 1333 O O C ARG A 1 134 ? 27.35900 25.22800 17.74200 0.300 12.23831 127 ARG A O 1
ATOM 1351 N N . ALA A 1 135 ? 26.43800 23.75600 19.18300 1.000 11.78826 128 ALA A N 1
ATOM 1352 C CA . ALA A 1 135 ? 27.15800 22.62100 18.63400 1.000 12.01986 128 ALA A CA 1
ATOM 1353 C C . ALA A 1 135 ? 26.80600 22.29900 17.20000 1.000 11.08817 128 ALA A C 1
ATOM 1354 O O . ALA A 1 135 ? 27.53700 21.55700 16.55000 1.000 12.18304 128 ALA A O 1
ATOM 1356 N N . PHE A 1 136 ? 25.69900 22.82200 16.69600 1.000 10.21175 129 PHE A N 1
ATOM 1357 C CA . PHE A 1 136 ? 25.20300 22.51800 15.36600 1.000 9.34849 129 PHE A CA 1
ATOM 1358 C C . PHE A 1 136 ? 25.31200 23.71600 14.43300 1.000 9.64589 129 PHE A C 1
ATOM 1359 O O . PHE A 1 136 ? 24.88600 23.61400 13.28100 1.000 9.72748 129 PHE A O 1
ATOM 1367 N N . THR A 1 137 ? 25.92600 24.81900 14.87500 1.000 10.21965 130 THR A N 1
ATOM 1368 C CA . THR A 1 137 ? 26.05700 25.99900 14.03300 1.000 10.67760 130 THR A CA 1
ATOM 1369 C C . THR A 1 137 ? 27.11000 25.75700 12.94100 1.000 11.38558 130 THR A C 1
ATOM 1370 O O . THR A 1 137 ? 27.98700 24.89900 13.08200 1.000 11.72509 130 THR A O 1
ATOM 1374 N N . PRO A 1 138 ? 27.03500 26.49800 11.83400 1.000 12.20409 131 PRO A N 1
ATOM 1375 C CA . PRO A 1 138 ? 28.01300 26.27800 10.75600 1.000 13.05420 131 PRO A CA 1
ATOM 1376 C C . PRO A 1 138 ? 29.46000 26.32700 11.20500 1.000 14.06748 131 PRO A C 1
ATOM 1377 O O . PRO A 1 138 ? 30.26200 25.48000 10.79600 1.000 14.90968 131 PRO A O 1
ATOM 1381 N N A LYS A 1 139 ? 29.83100 27.29600 12.03100 0.600 14.20697 132 LYS A N 1
ATOM 1382 N N B LYS A 1 139 ? 29.81000 27.33600 12.00900 0.400 14.53069 132 LYS A N 1
ATOM 1383 C CA A LYS A 1 139 ? 31.25500 27.43800 12.31000 0.600 15.03338 132 LYS A CA 1
ATOM 1384 C CA B LYS A 1 139 ? 31.19000 27.52700 12.44500 0.400 15.37553 132 LYS A CA 1
ATOM 1385 C C A LYS A 1 139 ? 31.74600 26.36600 13.28000 0.600 14.50963 132 LYS A C 1
ATOM 1386 C C B LYS A 1 139 ? 31.68400 26.30800 13.20000 0.400 14.52016 132 LYS A C 1
ATOM 1387 O O A LYS A 1 139 ? 32.92200 25.99300 13.23100 0.600 14.27276 132 LYS A O 1
ATOM 1388 O O B LYS A 1 139 ? 32.78800 25.80400 12.96000 0.400 13.92009 132 LYS A O 1
ATOM 1396 N N . VAL A 1 140 ? 30.86200 25.82600 14.12200 1.000 14.05958 133 VAL A N 1
ATOM 1397 C CA . VAL A 1 140 ? 31.24900 24.72900 14.99600 1.000 13.42793 133 VAL A CA 1
ATOM 1398 C C . VAL A 1 140 ? 31.28200 23.40500 14.24200 1.000 12.49360 133 VAL A C 1
ATOM 1399 O O . VAL A 1 140 ? 32.20400 22.59700 14.41200 1.000 12.19094 133 VAL A O 1
ATOM 1403 N N . VAL A 1 141 ? 30.27400 23.15100 13.41300 1.000 11.15660 134 VAL A N 1
ATOM 1404 C CA . VAL A 1 141 ? 30.26500 21.93600 12.60100 1.000 10.99869 134 VAL A CA 1
ATOM 1405 C C . VAL A 1 141 ? 31.45500 21.91600 11.65000 1.000 10.56442 134 VAL A C 1
ATOM 1406 O O . VAL A 1 141 ? 32.02600 20.85700 11.38400 1.000 11.49085 134 VAL A O 1
ATOM 1410 N N . ALA A 1 142 ? 31.86000 23.07400 11.12700 1.000 10.71444 135 ALA A N 1
ATOM 1411 C CA . ALA A 1 142 ? 32.99700 23.09200 10.21900 1.000 11.98828 135 ALA A CA 1
ATOM 1412 C C . ALA A 1 142 ? 34.24400 22.53600 10.88100 1.000 11.72246 135 ALA A C 1
ATOM 1413 O O . ALA A 1 142 ? 35.09900 21.94600 10.22000 1.000 11.66982 135 ALA A O 1
ATOM 1415 N N A ARG A 1 143 ? 34.36700 22.71600 12.17700 0.300 10.94342 136 ARG A N 1
ATOM 1416 N N B ARG A 1 143 ? 34.34200 22.65900 12.20800 0.300 12.17778 136 ARG A N 1
ATOM 1417 N N C ARG A 1 143 ? 34.36400 22.70900 12.18600 0.400 12.63573 136 ARG A N 1
ATOM 1418 C CA A ARG A 1 143 ? 35.57500 22.31400 12.86000 0.300 10.29071 136 ARG A CA 1
ATOM 1419 C CA B ARG A 1 143 ? 35.45900 22.07400 12.94200 0.300 12.69100 136 ARG A CA 1
ATOM 1420 C CA C ARG A 1 143 ? 35.57900 22.36500 12.89200 0.400 13.63321 136 ARG A CA 1
ATOM 1421 C C A ARG A 1 143 ? 35.62200 20.82800 13.12400 0.300 8.95107 136 ARG A C 1
ATOM 1422 C C B ARG A 1 143 ? 35.45600 20.55600 12.90100 0.300 11.40926 136 ARG A C 1
ATOM 1423 C C C ARG A 1 143 ? 35.83000 20.87100 12.90800 0.400 12.21462 136 ARG A C 1
ATOM 1424 O O A ARG A 1 143 ? 36.54300 20.37700 13.80200 0.300 9.24585 136 ARG A O 1
ATOM 1425 O O B ARG A 1 143 ? 36.50200 19.93700 13.15400 0.300 11.32767 136 ARG A O 1
ATOM 1426 O O C ARG A 1 143 ? 36.98600 20.44300 12.96300 0.400 11.19345 136 ARG A O 1
ATOM 1445 N N A ILE A 1 144 ? 34.65500 20.06400 12.63800 0.700 7.94306 137 ILE A N 1
ATOM 1446 N N B ILE A 1 144 ? 34.30400 19.94100 12.61300 0.300 10.79603 137 ILE A N 1
ATOM 1447 C CA A ILE A 1 144 ? 34.76100 18.60900 12.66300 0.700 8.19309 137 ILE A CA 1
ATOM 1448 C CA B ILE A 1 144 ? 34.21400 18.48200 12.52300 0.300 9.89329 137 ILE A CA 1
ATOM 1449 C C A ILE A 1 144 ? 34.86900 17.99600 11.26600 0.700 7.69829 137 ILE A C 1
ATOM 1450 C C B ILE A 1 144 ? 34.72200 17.95100 11.18900 0.300 8.83264 137 ILE A C 1
ATOM 1451 O O A ILE A 1 144 ? 34.78900 16.77700 11.11700 0.700 8.54839 137 ILE A O 1
ATOM 1452 O O B ILE A 1 144 ? 34.74300 16.72800 10.99700 0.300 9.45640 137 ILE A O 1
ATOM 1461 N N . GLU A 1 145 ? 35.17400 18.81600 10.27100 1.000 8.05097 138 GLU A N 1
ATOM 1462 C CA . GLU A 1 145 ? 35.50600 18.32300 8.92900 1.000 7.77725 138 GLU A CA 1
ATOM 1463 C C . GLU A 1 145 ? 36.52100 17.17600 8.97300 1.000 7.38773 138 GLU A C 1
ATOM 1464 O O . GLU A 1 145 ? 36.34900 16.16800 8.28600 1.000 7.87726 138 GLU A O 1
ATOM 1470 N N . ALA A 1 146 ? 37.58600 17.31700 9.76200 1.000 7.57986 139 ALA A N 1
ATOM 1471 C CA . ALA A 1 146 ? 38.58900 16.26300 9.82100 1.000 8.24309 139 ALA A CA 1
ATOM 1472 C C . ALA A 1 146 ? 37.98800 14.92100 10.24600 1.000 8.02465 139 ALA A C 1
ATOM 1473 O O . ALA A 1 146 ? 38.36800 13.86800 9.71300 1.000 8.71157 139 ALA A O 1
ATOM 1475 N N . ALA A 1 147 ? 37.09300 14.93200 11.23600 1.000 7.88779 140 ALA A N 1
ATOM 1476 C CA . ALA A 1 147 ? 36.46100 13.69900 11.68500 1.000 7.80883 140 ALA A CA 1
ATOM 1477 C C . ALA A 1 147 ? 35.57500 13.10400 10.60100 1.000 7.89832 140 ALA A C 1
ATOM 1478 O O . ALA A 1 147 ? 35.52100 11.87700 10.43000 1.000 8.34047 140 ALA A O 1
ATOM 1480 N N . VAL A 1 148 ? 34.81600 13.94500 9.90900 1.000 7.83778 141 VAL A N 1
ATOM 1481 C CA . VAL A 1 148 ? 33.96100 13.44300 8.83700 1.000 8.05097 141 VAL A CA 1
ATOM 1482 C C . VAL A 1 148 ? 34.80600 12.84900 7.71700 1.000 7.95095 141 VAL A C 1
ATOM 1483 O O . VAL A 1 148 ? 34.52000 11.75800 7.20700 1.000 7.92200 141 VAL A O 1
ATOM 1487 N N . ARG A 1 149 ? 35.88000 13.55000 7.33300 1.000 7.54301 142 ARG A N 1
ATOM 1488 C CA . ARG A 1 149 ? 36.79000 13.06400 6.29700 1.000 7.97990 142 ARG A CA 1
ATOM 1489 C C . ARG A 1 149 ? 37.43700 11.74400 6.69300 1.000 7.34825 142 ARG A C 1
ATOM 1490 O O . ARG A 1 149 ? 37.53300 10.82200 5.88300 1.000 7.87726 142 ARG A O 1
ATOM 1498 N N . ASP A 1 150 ? 37.95000 11.65300 7.92400 1.000 7.61670 143 ASP A N 1
ATOM 1499 C CA . ASP A 1 150 ? 38.64900 10.43600 8.30700 1.000 8.05097 143 ASP A CA 1
ATOM 1500 C C . ASP A 1 150 ? 37.71900 9.24600 8.17300 1.000 7.24561 143 ASP A C 1
ATOM 1501 O O . ASP A 1 150 ? 38.08400 8.20900 7.60500 1.000 7.52985 143 ASP A O 1
ATOM 1506 N N A ARG A 1 151 ? 36.50500 9.37700 8.72500 0.350 7.43247 144 ARG A N 1
ATOM 1507 N N B ARG A 1 151 ? 36.50000 9.36800 8.71100 0.650 7.57459 144 ARG A N 1
ATOM 1508 C CA A ARG A 1 151 ? 35.54700 8.27600 8.71900 0.350 7.65092 144 ARG A CA 1
ATOM 1509 C CA B ARG A 1 151 ? 35.60600 8.21500 8.69300 0.650 7.97990 144 ARG A CA 1
ATOM 1510 C C A ARG A 1 151 ? 35.12000 7.92900 7.29800 0.350 7.07190 144 ARG A C 1
ATOM 1511 C C B ARG A 1 151 ? 35.10900 7.91300 7.28200 0.650 7.21139 144 ARG A C 1
ATOM 1512 O O A ARG A 1 151 ? 35.10500 6.75300 6.91600 0.350 7.25350 144 ARG A O 1
ATOM 1513 O O B ARG A 1 151 ? 35.03200 6.74100 6.89600 0.650 7.56143 144 ARG A O 1
ATOM 1528 N N . ALA A 1 152 ? 34.76400 8.93700 6.50400 1.000 6.62974 145 ALA A N 1
ATOM 1529 C CA . ALA A 1 152 ? 34.28800 8.67400 5.14900 1.000 7.52722 145 ALA A CA 1
ATOM 1530 C C . ALA A 1 152 ? 35.39400 8.05800 4.30100 1.000 7.48248 145 ALA A C 1
ATOM 1531 O O . ALA A 1 152 ? 35.16100 7.10100 3.53500 1.000 7.75093 145 ALA A O 1
ATOM 1533 N N . HIS A 1 153 ? 36.60800 8.57900 4.42500 1.000 7.63513 146 HIS A N 1
ATOM 1534 C CA . HIS A 1 153 ? 37.71900 8.03400 3.65100 1.000 7.58249 146 HIS A CA 1
ATOM 1535 C C . HIS A 1 153 ? 37.94400 6.57900 3.99600 1.000 7.21402 146 HIS A C 1
ATOM 1536 O O . HIS A 1 153 ? 38.12300 5.74200 3.10900 1.000 7.69566 146 HIS A O 1
ATOM 1543 N N . ARG A 1 154 ? 37.97500 6.26600 5.29800 1.000 7.72198 147 ARG A N 1
ATOM 1544 C CA . ARG A 1 154 ? 38.19600 4.89100 5.72500 1.000 8.60893 147 ARG A CA 1
ATOM 1545 C C . ARG A 1 154 ? 37.07800 3.97700 5.25400 1.000 8.22993 147 ARG A C 1
ATOM 1546 O O . ARG A 1 154 ? 37.33400 2.82300 4.87900 1.000 8.74315 147 ARG A O 1
ATOM 1554 N N . LEU A 1 155 ? 35.83100 4.44600 5.30900 1.000 7.68250 148 LEU A N 1
ATOM 1555 C CA . LEU A 1 155 ? 34.73000 3.60200 4.86700 1.000 7.56143 148 LEU A CA 1
ATOM 1556 C C . LEU A 1 155 ? 34.83100 3.28500 3.38300 1.000 7.95359 148 LEU A C 1
ATOM 1557 O O . LEU A 1 155 ? 34.58200 2.14000 2.98100 1.000 8.00096 148 LEU A O 1
ATOM 1562 N N . VAL A 1 156 ? 35.15000 4.27400 2.54600 1.000 7.49827 149 VAL A N 1
ATOM 1563 C CA . VAL A 1 156 ? 35.28500 3.99700 1.12000 1.000 7.53511 149 VAL A CA 1
ATOM 1564 C C . VAL A 1 156 ? 36.47100 3.05900 0.85800 1.000 8.00359 149 VAL A C 1
ATOM 1565 O O . VAL A 1 156 ? 36.37700 2.11300 0.06200 1.000 8.99582 149 VAL A O 1
ATOM 1569 N N A SER A 1 157 ? 37.60100 3.29500 1.52100 0.700 8.17466 150 SER A N 1
ATOM 1570 N N B SER A 1 157 ? 37.59800 3.26800 1.53200 0.300 8.64314 150 SER A N 1
ATOM 1571 C CA A SER A 1 157 ? 38.72700 2.37800 1.37800 0.700 9.31427 150 SER A CA 1
ATOM 1572 C CA B SER A 1 157 ? 38.70900 2.34900 1.30000 0.300 9.62221 150 SER A CA 1
ATOM 1573 C C A SER A 1 157 ? 38.33400 0.96700 1.78800 0.700 9.03266 150 SER A C 1
ATOM 1574 C C B SER A 1 157 ? 38.44600 0.96000 1.87100 0.300 8.90370 150 SER A C 1
ATOM 1575 O O A SER A 1 157 ? 38.68100 -0.01000 1.10900 0.700 9.09846 150 SER A O 1
ATOM 1576 O O B SER A 1 157 ? 39.04400 -0.01100 1.39800 0.300 8.31942 150 SER A O 1
ATOM 1581 N N . SER A 1 158 ? 37.57500 0.84000 2.87700 1.000 9.38007 151 SER A N 1
ATOM 1582 C CA . SER A 1 158 ? 37.13400 -0.47500 3.32300 1.000 10.09068 151 SER A CA 1
ATOM 1583 C C . SER A 1 158 ? 36.18600 -1.13800 2.33200 1.000 9.73801 151 SER A C 1
ATOM 1584 O O . SER A 1 158 ? 36.21800 -2.35400 2.19000 1.000 10.48547 151 SER A O 1
ATOM 1587 N N A MET A 1 159 ? 35.31500 -0.38100 1.66900 0.700 9.54588 152 MET A N 1
ATOM 1588 N N B MET A 1 159 ? 35.31600 -0.37000 1.66500 0.300 9.91435 152 MET A N 1
ATOM 1589 C CA A MET A 1 159 ? 34.48900 -0.99500 0.62000 0.700 10.77234 152 MET A CA 1
ATOM 1590 C CA B MET A 1 159 ? 34.48700 -0.95700 0.60700 0.300 10.57232 152 MET A CA 1
ATOM 1591 C C A MET A 1 159 ? 35.36600 -1.67500 -0.42900 0.700 10.70391 152 MET A C 1
ATOM 1592 C C B MET A 1 159 ? 35.35800 -1.66000 -0.42700 0.300 10.65391 152 MET A C 1
ATOM 1593 O O A MET A 1 159 ? 35.04700 -2.76400 -0.93000 0.700 11.71983 152 MET A O 1
ATOM 1594 O O B MET A 1 159 ? 35.02700 -2.75000 -0.91100 0.300 11.21187 152 MET A O 1
ATOM 1603 N N . ILE A 1 160 ? 36.47900 -1.03400 -0.77800 1.000 10.57495 153 ILE A N 1
ATOM 1604 C CA . ILE A 1 160 ? 37.39500 -1.61300 -1.75800 1.000 11.73562 153 ILE A CA 1
ATOM 1605 C C . ILE A 1 160 ? 38.10300 -2.83200 -1.17200 1.000 12.33832 153 ILE A C 1
ATOM 1606 O O . ILE A 1 160 ? 38.14900 -3.90200 -1.79700 1.000 14.12801 153 ILE A O 1
ATOM 1611 N N . ALA A 1 161 ? 38.65000 -2.69700 0.03900 1.000 12.25410 154 ALA A N 1
ATOM 1612 C CA . ALA A 1 161 ? 39.43000 -3.78500 0.63300 1.000 13.82797 154 ALA A CA 1
ATOM 1613 C C . ALA A 1 161 ? 38.56800 -4.97300 1.01700 1.000 13.54636 154 ALA A C 1
ATOM 1614 O O . ALA A 1 161 ? 39.03900 -6.11300 1.00600 1.000 15.91507 154 ALA A O 1
ATOM 1616 N N . ASN A 1 162 ? 37.31900 -4.74700 1.37900 1.000 11.92511 155 ASN A N 1
ATOM 1617 C CA . ASN A 1 162 ? 36.49100 -5.83400 1.87700 1.000 11.73825 155 ASN A CA 1
ATOM 1618 C C . ASN A 1 162 ? 35.82900 -6.64700 0.76900 1.000 11.52770 155 ASN A C 1
ATOM 1619 O O . ASN A 1 162 ? 35.33000 -7.72800 1.06200 1.000 11.98828 155 ASN A O 1
ATOM 1624 N N . ASN A 1 163 ? 35.82500 -6.16800 -0.47700 1.000 10.93289 156 ASN A N 1
ATOM 1625 C CA . ASN A 1 163 ? 35.02900 -6.75000 -1.55600 1.000 11.25135 156 ASN A CA 1
ATOM 1626 C C . ASN A 1 163 ? 35.88500 -7.01100 -2.78400 1.000 12.12251 156 ASN A C 1
ATOM 1627 O O . ASN A 1 163 ? 35.88000 -6.22500 -3.74500 1.000 11.79615 156 ASN A O 1
ATOM 1632 N N . PRO A 1 164 ? 36.60100 -8.14200 -2.81100 1.000 13.91219 157 PRO A N 1
ATOM 1633 C CA . PRO A 1 164 ? 37.36500 -8.51300 -4.01800 1.000 15.40974 157 PRO A CA 1
ATOM 1634 C C . PRO A 1 164 ? 36.55400 -8.52600 -5.28400 1.000 15.42817 157 PRO A C 1
ATOM 1635 O O . PRO A 1 164 ? 37.11500 -8.27100 -6.35800 1.000 16.51777 157 PRO A O 1
ATOM 1639 N N . ASP A 1 165 ? 35.26900 -8.85800 -5.21800 1.000 15.08602 158 ASP A N 1
ATOM 1640 C CA . ASP A 1 165 ? 34.40500 -8.88100 -6.38800 1.000 14.28329 158 ASP A CA 1
ATOM 1641 C C . ASP A 1 165 ? 33.87300 -7.50500 -6.78800 1.000 13.83061 158 ASP A C 1
ATOM 1642 O O . ASP A 1 165 ? 33.13800 -7.40500 -7.76900 1.000 14.92547 158 ASP A O 1
ATOM 1647 N N A ARG A 1 166 ? 34.27000 -6.44700 -6.07800 0.700 13.36739 159 ARG A N 1
ATOM 1648 N N B ARG A 1 166 ? 34.13800 -6.46100 -6.00700 0.300 13.36213 159 ARG A N 1
ATOM 1649 C CA A ARG A 1 166 ? 33.91100 -5.06100 -6.40700 0.700 13.82271 159 ARG A CA 1
ATOM 1650 C CA B ARG A 1 166 ? 33.66200 -5.10600 -6.31100 0.300 13.52004 159 ARG A CA 1
ATOM 1651 C C A ARG A 1 166 ? 32.41700 -4.82700 -6.29700 0.700 12.66994 159 ARG A C 1
ATOM 1652 C C B ARG A 1 166 ? 32.13700 -5.00200 -6.28500 0.300 13.43319 159 ARG A C 1
ATOM 1653 O O A ARG A 1 166 ? 31.86100 -3.95500 -6.97500 0.700 13.19369 159 ARG A O 1
ATOM 1654 O O B ARG A 1 166 ? 31.54300 -4.20500 -7.01300 0.300 13.76481 159 ARG A O 1
ATOM 1669 N N A GLN A 1 167 ? 31.76900 -5.57700 -5.42000 0.500 11.63561 160 GLN A N 1
ATOM 1670 N N B GLN A 1 167 ? 31.49300 -5.79600 -5.43900 0.500 13.54899 160 GLN A N 1
ATOM 1671 C CA A GLN A 1 167 ? 30.35200 -5.39000 -5.16200 0.500 11.71983 160 GLN A CA 1
ATOM 1672 C CA B GLN A 1 167 ? 30.07000 -5.65400 -5.14900 0.500 13.58058 160 GLN A CA 1
ATOM 1673 C C A GLN A 1 167 ? 30.16800 -5.05800 -3.69200 0.500 11.48296 160 GLN A C 1
ATOM 1674 C C B GLN A 1 167 ? 29.95600 -5.24100 -3.68400 0.500 12.20936 160 GLN A C 1
ATOM 1675 O O A GLN A 1 167 ? 30.81400 -5.66100 -2.82900 0.500 11.72246 160 GLN A O 1
ATOM 1676 O O B GLN A 1 167 ? 30.51000 -5.91700 -2.80900 0.500 11.62771 160 GLN A O 1
ATOM 1687 N N . ALA A 1 168 ? 29.25100 -4.14700 -3.40200 1.000 11.36715 161 ALA A N 1
ATOM 1688 C CA . ALA A 1 168 ? 29.00600 -3.74600 -2.01800 1.000 10.59074 161 ALA A CA 1
ATOM 1689 C C . ALA A 1 168 ? 27.59100 -3.21900 -1.87200 1.000 9.94330 161 ALA A C 1
ATOM 1690 O O . ALA A 1 168 ? 26.95400 -2.83700 -2.84200 1.000 11.29346 161 ALA A O 1
ATOM 1692 N N . ASP A 1 169 ? 27.13000 -3.10700 -0.62600 1.000 9.69590 162 ASP A N 1
ATOM 1693 C CA . ASP A 1 169 ? 25.88300 -2.41500 -0.30500 1.000 9.46956 162 ASP A CA 1
ATOM 1694 C C . ASP A 1 169 ? 26.27700 -1.01800 0.16900 1.000 8.50628 162 ASP A C 1
ATOM 1695 O O . ASP A 1 169 ? 26.89500 -0.86800 1.22600 1.000 9.01161 162 ASP A O 1
ATOM 1700 N N . LEU A 1 170 ? 25.91200 0.00400 -0.59800 1.000 8.35363 163 LEU A N 1
ATOM 1701 C CA . LEU A 1 170 ? 26.23900 1.36200 -0.20000 1.000 7.95885 163 LEU A CA 1
ATOM 1702 C C . LEU A 1 170 ? 25.70000 1.68700 1.19300 1.000 8.23257 163 LEU A C 1
ATOM 1703 O O . LEU A 1 170 ? 26.29900 2.49300 1.91500 1.000 7.99043 163 LEU A O 1
ATOM 1708 N N . VAL A 1 171 ? 24.50700 1.18400 1.53800 1.000 7.88252 164 VAL A N 1
ATOM 1709 C CA . VAL A 1 171 ? 23.88500 1.58500 2.80300 1.000 7.41931 164 VAL A CA 1
ATOM 1710 C C . VAL A 1 171 ? 24.68800 1.08300 3.99200 1.000 7.37720 164 VAL A C 1
ATOM 1711 O O . VAL A 1 171 ? 25.09000 1.85800 4.86200 1.000 8.75368 164 VAL A O 1
ATOM 1715 N N A SER A 1 172 ? 24.92600 -0.22200 4.06800 0.800 7.68513 165 SER A N 1
ATOM 1716 N N B SER A 1 172 ? 24.94100 -0.22400 4.04400 0.200 8.30889 165 SER A N 1
ATOM 1717 C CA A SER A 1 172 ? 25.63300 -0.75500 5.21600 0.800 8.76421 165 SER A CA 1
ATOM 1718 C CA B SER A 1 172 ? 25.63700 -0.79100 5.18700 0.200 9.30375 165 SER A CA 1
ATOM 1719 C C A SER A 1 172 ? 27.11000 -0.40400 5.22900 0.800 8.64577 165 SER A C 1
ATOM 1720 C C B SER A 1 172 ? 27.10200 -0.38100 5.23100 0.200 8.90370 165 SER A C 1
ATOM 1721 O O A SER A 1 172 ? 27.69400 -0.35300 6.31400 0.800 9.43008 165 SER A O 1
ATOM 1722 O O B SER A 1 172 ? 27.68400 -0.30400 6.31800 0.200 9.10899 165 SER A O 1
ATOM 1727 N N . GLU A 1 173 ? 27.70900 -0.09800 4.07900 1.000 8.36679 166 GLU A N 1
ATOM 1728 C CA . GLU A 1 173 ? 29.15500 0.06900 4.00900 1.000 7.75619 166 GLU A CA 1
ATOM 1729 C C . GLU A 1 173 ? 29.59800 1.52400 3.96000 1.000 7.74303 166 GLU A C 1
ATOM 1730 O O . GLU A 1 173 ? 30.78900 1.79600 4.14600 1.000 9.01424 166 GLU A O 1
ATOM 1736 N N . LEU A 1 174 ? 28.68900 2.47800 3.75800 1.000 7.36141 167 LEU A N 1
ATOM 1737 C CA . LEU A 1 174 ? 29.05900 3.88300 3.72500 1.000 7.59038 167 LEU A CA 1
ATOM 1738 C C . LEU A 1 174 ? 27.95400 4.78700 4.27100 1.000 7.29298 167 LEU A C 1
ATOM 1739 O O . LEU A 1 174 ? 28.18700 5.55600 5.21700 1.000 7.71408 167 LEU A O 1
ATOM 1744 N N . ALA A 1 175 ? 26.77200 4.75000 3.64500 1.000 7.31667 168 ALA A N 1
ATOM 1745 C CA . ALA A 1 175 ? 25.76500 5.78600 3.91400 1.000 6.78502 168 ALA A CA 1
ATOM 1746 C C . ALA A 1 175 ? 25.26000 5.70200 5.34000 1.000 6.92188 168 ALA A C 1
ATOM 1747 O O . ALA A 1 175 ? 24.99300 6.73600 5.95800 1.000 8.00622 168 ALA A O 1
ATOM 1749 N N . GLY A 1 176 ? 25.08700 4.47800 5.85200 1.000 7.51143 169 GLY A N 1
ATOM 1750 C CA . GLY A 1 176 ? 24.68900 4.28500 7.23500 1.000 7.74303 169 GLY A CA 1
ATOM 1751 C C . GLY A 1 176 ? 25.78800 4.60600 8.24600 1.000 7.36930 169 GLY A C 1
ATOM 1752 O O . GLY A 1 176 ? 25.58200 5.39700 9.17600 1.000 7.88516 169 GLY A O 1
ATOM 1753 N N A PRO A 1 177 ? 26.97900 4.01000 8.10100 0.700 7.91411 170 PRO A N 1
ATOM 1754 N N B PRO A 1 177 ? 26.96500 3.96700 8.09300 0.300 7.84041 170 PRO A N 1
ATOM 1755 C CA A PRO A 1 177 ? 27.97200 4.15100 9.17100 0.700 7.80357 170 PRO A CA 1
ATOM 1756 C CA B PRO A 1 177 ? 28.02400 4.12900 9.10400 0.300 7.77988 170 PRO A CA 1
ATOM 1757 C C A PRO A 1 177 ? 28.63700 5.50200 9.26300 0.700 7.86673 170 PRO A C 1
ATOM 1758 C C B PRO A 1 177 ? 28.53500 5.54400 9.27200 0.300 7.69303 170 PRO A C 1
ATOM 1759 O O A PRO A 1 177 ? 29.15900 5.82300 10.34300 0.700 7.88516 170 PRO A O 1
ATOM 1760 O O B PRO A 1 177 ? 28.87100 5.93900 10.39700 0.300 7.68513 170 PRO A O 1
ATOM 1767 N N . LEU A 1 178 ? 28.63900 6.31500 8.18500 1.000 7.27719 171 LEU A N 1
ATOM 1768 C CA . LEU A 1 178 ? 29.25900 7.63700 8.28500 1.000 6.84293 171 LEU A CA 1
ATOM 1769 C C . LEU A 1 178 ? 28.48000 8.55000 9.22600 1.000 7.04821 171 LEU A C 1
ATOM 1770 O O . LEU A 1 178 ? 29.03700 8.99900 10.23900 1.000 7.31140 171 LEU A O 1
ATOM 1775 N N A PRO A 1 179 ? 27.20100 8.81900 8.99200 0.500 6.73765 172 PRO A N 1
ATOM 1776 N N B PRO A 1 179 ? 27.19700 8.83100 8.98600 0.500 6.23233 172 PRO A N 1
ATOM 1777 C CA A PRO A 1 179 ? 26.47400 9.70900 9.90300 0.500 7.00084 172 PRO A CA 1
ATOM 1778 C CA B PRO A 1 179 ? 26.48400 9.72200 9.90600 0.500 6.40340 172 PRO A CA 1
ATOM 1779 C C A PRO A 1 179 ? 26.35800 9.13200 11.29600 0.500 6.84293 172 PRO A C 1
ATOM 1780 C C B PRO A 1 179 ? 26.37400 9.13400 11.29900 0.500 6.51920 172 PRO A C 1
ATOM 1781 O O A PRO A 1 179 ? 26.32100 9.89300 12.27600 0.500 7.58512 172 PRO A O 1
ATOM 1782 O O B PRO A 1 179 ? 26.37300 9.89100 12.28200 0.500 7.21665 172 PRO A O 1
ATOM 1789 N N . LEU A 1 180 ? 26.28900 7.80700 11.41200 1.000 7.01137 173 LEU A N 1
ATOM 1790 C CA . LEU A 1 180 ? 26.23200 7.16000 12.72100 1.000 6.98768 173 LEU A CA 1
ATOM 1791 C C . LEU A 1 180 ? 27.44200 7.52200 13.56800 1.000 7.05085 173 LEU A C 1
ATOM 1792 O O . LEU A 1 180 ? 27.30500 7.90300 14.74000 1.000 7.57459 173 LEU A O 1
ATOM 1797 N N . GLN A 1 181 ? 28.64200 7.34800 13.01500 1.000 7.54301 174 GLN A N 1
ATOM 1798 C CA . GLN A 1 181 ? 29.84800 7.67000 13.76100 1.000 7.26929 174 GLN A CA 1
ATOM 1799 C C . GLN A 1 181 ? 29.81100 9.10800 14.23900 1.000 7.07716 174 GLN A C 1
ATOM 1800 O O . GLN A 1 181 ? 30.16600 9.40800 15.37700 1.000 7.81146 174 GLN A O 1
ATOM 1806 N N . ILE A 1 182 ? 29.46800 10.02000 13.33300 1.000 6.92451 175 ILE A N 1
ATOM 1807 C CA . ILE A 1 182 ? 29.59300 11.43300 13.63600 1.000 6.89293 175 ILE A CA 1
ATOM 1808 C C . ILE A 1 182 ? 28.65200 11.84500 14.76200 1.000 7.16402 175 ILE A C 1
ATOM 1809 O O . ILE A 1 182 ? 29.07700 12.49600 15.72700 1.000 7.79304 175 ILE A O 1
ATOM 1814 N N . ILE A 1 183 ? 27.36700 11.47200 14.67200 1.000 7.09559 176 ILE A N 1
ATOM 1815 C CA . ILE A 1 183 ? 26.43100 11.87300 15.72500 1.000 7.08243 176 ILE A CA 1
ATOM 1816 C C . ILE A 1 183 ? 26.76100 11.16900 17.03200 1.000 7.38773 176 ILE A C 1
ATOM 1817 O O . ILE A 1 183 ? 26.67500 11.77400 18.11300 1.000 7.12454 176 ILE A O 1
ATOM 1822 N N . CYS A 1 184 ? 27.13600 9.89300 16.97900 1.000 6.70344 177 CYS A N 1
ATOM 1823 C CA . CYS A 1 184 ? 27.42000 9.19700 18.22900 1.000 6.63237 177 CYS A CA 1
ATOM 1824 C C . CYS A 1 184 ? 28.63300 9.79700 18.92400 1.000 7.26666 177 CYS A C 1
ATOM 1825 O O . CYS A 1 184 ? 28.65100 9.93000 20.16200 1.000 7.54827 177 CYS A O 1
ATOM 1828 N N . ASP A 1 185 ? 29.68200 10.14500 18.16000 1.000 7.75093 178 ASP A N 1
ATOM 1829 C CA . ASP A 1 185 ? 30.82900 10.81000 18.78200 1.000 7.80883 178 ASP A CA 1
ATOM 1830 C C . ASP A 1 185 ? 30.44900 12.18700 19.33200 1.000 7.52195 178 ASP A C 1
ATOM 1831 O O . ASP A 1 185 ? 30.90300 12.56000 20.41400 1.000 8.74052 178 ASP A O 1
ATOM 1836 N N . MET A 1 186 ? 29.59800 12.94400 18.63300 1.000 7.62723 179 MET A N 1
ATOM 1837 C CA . MET A 1 186 ? 29.13600 14.20300 19.20600 1.000 7.92990 179 MET A CA 1
ATOM 1838 C C . MET A 1 186 ? 28.43700 13.98100 20.54000 1.000 7.71671 179 MET A C 1
ATOM 1839 O O . MET A 1 186 ? 28.59600 14.78000 21.47600 1.000 8.89317 179 MET A O 1
ATOM 1844 N N . MET A 1 187 ? 27.61000 12.94200 20.61900 1.000 6.74028 180 MET A N 1
ATOM 1845 C CA . MET A 1 187 ? 26.84900 12.64800 21.83600 1.000 7.37983 180 MET A CA 1
ATOM 1846 C C . MET A 1 187 ? 27.75300 12.18800 22.97300 1.000 7.73251 180 MET A C 1
ATOM 1847 O O . MET A 1 187 ? 27.39900 12.34300 24.14600 1.000 7.91147 180 MET A O 1
ATOM 1852 N N . GLY A 1 188 ? 28.89900 11.59700 22.65300 1.000 8.01675 181 GLY A N 1
ATOM 1853 C CA . GLY A 1 188 ? 29.75800 11.00600 23.65500 1.000 9.03003 181 GLY A CA 1
ATOM 1854 C C . GLY A 1 188 ? 2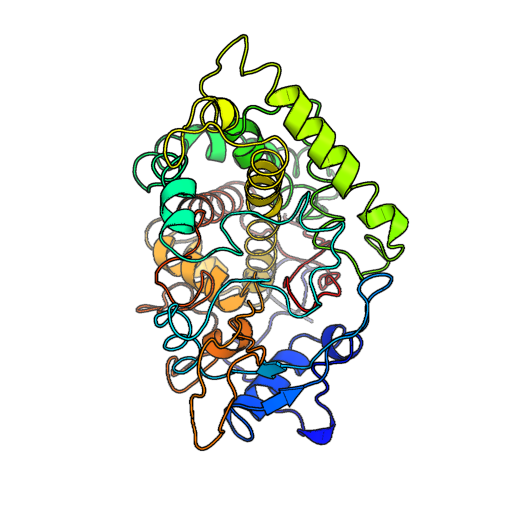9.52500 9.53700 23.90300 1.000 7.82199 181 GLY A C 1
ATOM 1855 O O . GLY A 1 188 ? 29.76200 9.05000 25.01900 1.000 9.15110 181 GLY A O 1
ATOM 1856 N N . ILE A 1 189 ? 29.05000 8.81300 22.90000 1.000 7.80620 182 ILE A N 1
ATOM 1857 C CA . ILE A 1 189 ? 28.75300 7.38700 23.01100 1.000 7.65092 182 ILE A CA 1
ATOM 1858 C C . ILE A 1 189 ? 30.00400 6.61900 22.61400 1.000 8.54839 182 ILE A C 1
ATOM 1859 O O . ILE A 1 189 ? 30.57900 6.89300 21.54700 1.000 8.53260 182 ILE A O 1
ATOM 1864 N N . PRO A 1 190 ? 30.42900 5.62600 23.39500 1.000 8.90370 183 PRO A N 1
ATOM 1865 C CA . PRO A 1 190 ? 31.62600 4.86200 23.01000 1.000 10.06700 183 PRO A CA 1
ATOM 1866 C C . PRO A 1 190 ? 31.39300 4.03200 21.76000 1.000 9.81697 183 PRO A C 1
ATOM 1867 O O . PRO A 1 190 ? 30.29700 3.49700 21.54300 1.000 9.52746 183 PRO A O 1
ATOM 1871 N N A LYS A 1 191 ? 32.46400 3.90600 20.96200 0.300 10.17227 184 LYS A N 1
ATOM 1872 N N B LYS A 1 191 ? 32.44800 3.94200 20.93300 0.700 9.50377 184 LYS A N 1
ATOM 1873 C CA A LYS A 1 191 ? 32.41000 3.22500 19.66800 0.300 11.23293 184 LYS A CA 1
ATOM 1874 C CA B LYS A 1 191 ? 32.40700 3.21600 19.66300 0.700 10.87236 184 LYS A CA 1
ATOM 1875 C C A LYS A 1 191 ? 31.78500 1.83500 19.75800 0.300 11.01185 184 LYS A C 1
ATOM 1876 C C B LYS A 1 191 ? 31.75300 1.84300 19.77600 0.700 10.50126 184 LYS A C 1
ATOM 1877 O O A LYS A 1 191 ? 31.05500 1.41300 18.84900 0.300 10.77761 184 LYS A O 1
ATOM 1878 O O B LYS A 1 191 ? 30.99400 1.42900 18.88400 0.700 10.22228 184 LYS A O 1
ATOM 1889 N N . ALA A 1 192 ? 32.07400 1.09900 20.83100 1.000 11.34873 185 ALA A N 1
ATOM 1890 C CA . ALA A 1 192 ? 31.56600 -0.25700 20.95600 1.000 12.26726 185 ALA A CA 1
ATOM 1891 C C . ALA A 1 192 ? 30.04700 -0.31800 20.93700 1.000 11.29872 185 ALA A C 1
ATOM 1892 O O . ALA A 1 192 ? 29.49300 -1.39300 20.66900 1.000 12.65152 185 ALA A O 1
ATOM 1894 N N . ASP A 1 193 ? 29.35900 0.77700 21.24500 1.000 9.87487 186 ASP A N 1
ATOM 1895 C CA . ASP A 1 193 ? 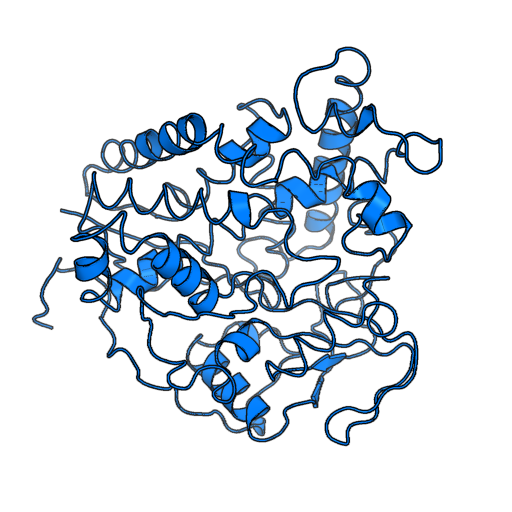27.91400 0.79400 21.28600 1.000 9.14320 186 ASP A CA 1
ATOM 1896 C C . ASP A 1 193 ? 27.26800 1.43600 20.06200 1.000 8.64314 186 ASP A C 1
ATOM 1897 O O . ASP A 1 193 ? 26.04400 1.49600 20.00200 1.000 9.07740 186 ASP A O 1
ATOM 1902 N N . HIS A 1 194 ? 28.04100 1.91000 19.07900 1.000 8.62472 187 HIS A N 1
ATOM 1903 C CA . HIS A 1 194 ? 27.42200 2.62300 17.95500 1.000 8.02991 187 HIS A CA 1
ATOM 1904 C C . HIS A 1 194 ? 26.45800 1.72500 17.17900 1.000 8.75105 187 HIS A C 1
ATOM 1905 O O . HIS A 1 194 ? 25.38900 2.16100 16.74800 1.000 8.29573 187 HIS A O 1
ATOM 1912 N N . GLN A 1 195 ? 26.84400 0.47300 16.93400 1.000 9.64853 188 GLN A N 1
ATOM 1913 C CA . GLN A 1 195 ? 25.97000 -0.41200 16.17700 1.000 10.81972 188 GLN A CA 1
ATOM 1914 C C . GLN A 1 195 ? 24.69600 -0.71300 16.94600 1.000 10.40914 188 GLN A C 1
ATOM 1915 O O . GLN A 1 195 ? 23.63600 -0.87100 16.33400 1.000 9.92751 188 GLN A O 1
ATOM 1921 N N A ARG A 1 196 ? 24.76000 -0.81200 18.27600 0.500 10.67233 189 ARG A N 1
ATOM 1922 N N B ARG A 1 196 ? 24.77400 -0.76600 18.27100 0.500 10.98026 189 ARG A N 1
ATOM 1923 C CA A ARG A 1 196 ? 23.53000 -0.96200 19.05100 0.500 11.12765 189 ARG A CA 1
ATOM 1924 C CA B ARG A 1 196 ? 23.57700 -0.96400 19.08000 0.500 11.76457 189 ARG A CA 1
ATOM 1925 C C A ARG A 1 196 ? 22.61800 0.23700 18.82400 0.500 9.75906 189 ARG A C 1
ATOM 1926 C C B ARG A 1 196 ? 22.62900 0.22600 18.93600 0.500 10.22754 189 ARG A C 1
ATOM 1927 O O A ARG A 1 196 ? 21.41200 0.09200 18.56400 0.500 9.84065 189 ARG A O 1
ATOM 1928 O O B ARG A 1 196 ? 21.40400 0.05600 18.82200 0.500 10.46968 189 ARG A O 1
ATOM 1943 N N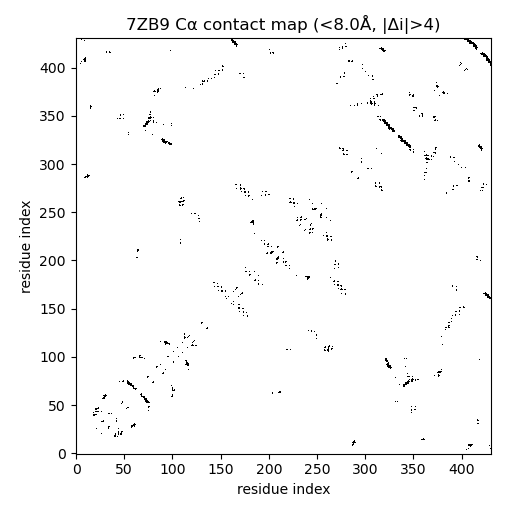 . ILE A 1 197 ? 23.17900 1.44100 18.92400 1.000 9.84329 190 ILE A N 1
ATOM 1944 C CA . ILE A 1 197 ? 22.38700 2.64100 18.68700 1.000 9.47745 190 ILE A CA 1
ATOM 1945 C C . ILE A 1 197 ? 21.74100 2.58100 17.31500 1.000 9.70643 190 ILE A C 1
ATOM 1946 O O . ILE A 1 197 ? 20.56100 2.89900 17.16100 1.000 9.77486 190 IL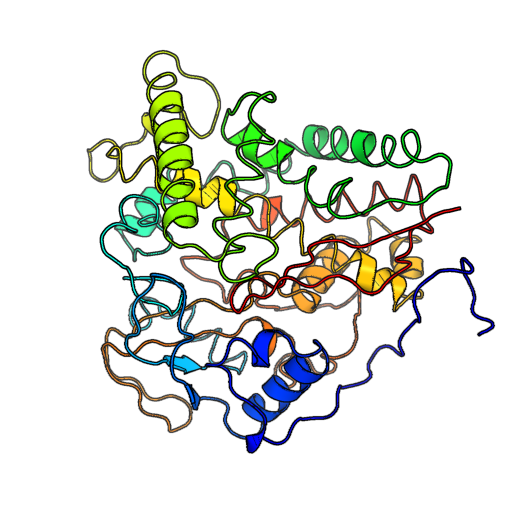E A O 1
ATOM 1951 N N A PHE A 1 198 ? 22.51900 2.17300 16.29700 0.400 9.50903 191 PHE A N 1
ATOM 1952 N N B PHE A 1 198 ? 22.49300 2.17100 16.30100 0.600 8.43522 191 PHE A N 1
ATOM 1953 C CA A PHE A 1 198 ? 22.06500 2.08300 14.90300 0.400 9.79854 191 PHE A CA 1
ATOM 1954 C CA B PHE A 1 198 ? 21.97100 2.14700 14.94100 0.600 7.95622 191 PHE A CA 1
ATOM 1955 C C A PHE A 1 198 ? 20.88800 1.12700 14.76200 0.400 9.54588 191 PHE A C 1
ATOM 1956 C C B PHE A 1 198 ? 20.84500 1.13600 14.78600 0.600 8.75631 191 PHE A C 1
ATOM 1957 O O A PHE A 1 198 ? 19.89700 1.44000 14.09400 0.400 9.56694 191 PHE A O 1
ATOM 1958 O O B PHE A 1 198 ? 19.83600 1.42700 14.14000 0.600 8.75894 191 PHE A O 1
ATOM 1973 N N . HIS A 1 199 ? 20.96500 -0.03600 15.40600 1.000 9.23795 192 HIS A N 1
ATOM 1974 C CA . HIS A 1 199 ? 19.85100 -0.97200 15.36800 1.000 10.23017 192 HIS A CA 1
ATOM 1975 C C . HIS A 1 199 ? 18.61000 -0.36000 16.01900 1.000 9.29585 192 HIS A C 1
ATOM 1976 O O . HIS A 1 199 ? 17.50300 -0.42700 15.46300 1.000 9.54851 192 HIS A O 1
ATOM 1983 N N . TRP A 1 200 ? 18.77100 0.28700 17.17700 1.000 8.89844 193 TRP A N 1
ATOM 1984 C CA . TRP A 1 200 ? 17.62600 0.89600 17.83300 1.000 9.03793 193 TRP A CA 1
ATOM 1985 C C . TRP A 1 200 ? 17.00200 1.97500 16.95600 1.000 8.61682 193 TRP A C 1
ATOM 1986 O O . TRP A 1 200 ? 15.77500 2.03100 16.81600 1.000 9.64063 193 TRP A O 1
ATOM 1997 N N A THR A 1 201 ? 17.86100 2.86200 16.39600 0.200 9.00371 194 THR A N 1
ATOM 1998 N N B THR A 1 201 ? 17.79600 2.86700 16.37700 0.800 8.61682 194 THR A N 1
ATOM 1999 C CA A THR A 1 201 ? 17.49000 3.93200 15.45900 0.200 9.15110 194 THR A CA 1
ATOM 2000 C CA B THR A 1 201 ? 17.15500 3.91900 15.60500 0.800 8.38258 194 THR A CA 1
ATOM 2001 C C A THR A 1 201 ? 16.65100 3.38300 14.32100 0.200 8.54050 194 THR A C 1
ATOM 2002 C C B THR A 1 201 ? 16.57000 3.38300 14.29500 0.800 7.70619 194 THR A C 1
ATOM 2003 O O A THR A 1 201 ? 15.60400 3.92700 13.94100 0.200 8.79316 194 THR A O 1
ATOM 2004 O O B THR A 1 201 ? 15.54800 3.89200 13.80900 0.800 8.07728 194 THR A O 1
ATOM 2011 N N . ASN A 1 202 ? 17.15900 2.31700 13.72500 1.000 8.10097 195 ASN A N 1
ATOM 2012 C CA . ASN A 1 202 ? 16.55500 1.70600 12.55200 1.000 8.83527 195 ASN A CA 1
ATOM 2013 C C . ASN A 1 202 ? 15.15800 1.19600 12.85200 1.000 8.50365 195 ASN A C 1
ATOM 2014 O O . ASN A 1 202 ? 14.26900 1.27700 11.99900 1.000 9.08267 195 ASN A O 1
ATOM 2019 N N . VAL A 1 203 ? 14.98000 0.55300 14.00900 1.000 8.52734 196 VAL A N 1
ATOM 2020 C CA . VAL A 1 203 ? 13.65900 0.05600 14.37400 1.000 9.59589 196 VAL A CA 1
ATOM 2021 C C . VAL A 1 203 ? 12.71000 1.21400 14.63900 1.000 9.57483 196 VAL A C 1
ATOM 2022 O O . VAL A 1 203 ? 11.55700 1.20700 14.19000 1.000 9.98541 196 VAL A O 1
ATOM 2026 N N . ILE A 1 204 ? 13.17300 2.22000 15.39000 1.000 9.18268 197 ILE A N 1
ATOM 2027 C CA . ILE A 1 204 ? 12.31100 3.32700 15.77500 1.000 9.19321 197 ILE A CA 1
ATOM 2028 C C . ILE A 1 204 ? 11.72100 4.01500 14.56100 1.000 9.48798 197 ILE A C 1
ATOM 2029 O O . ILE A 1 204 ? 10.52200 4.32600 14.54100 1.000 10.83814 197 ILE A O 1
ATOM 2034 N N A LEU A 1 205 ? 12.52500 4.26700 13.52100 0.500 9.67748 198 LEU A N 1
ATOM 2035 N N B LEU A 1 205 ? 12.53900 4.25600 13.53600 0.500 9.22742 198 LEU A N 1
ATOM 2036 C CA A LEU A 1 205 ? 11.99200 4.93400 12.33700 0.500 10.50126 198 LEU A CA 1
ATOM 2037 C CA B LEU A 1 205 ? 12.07500 4.93500 12.33900 0.500 9.66695 198 LEU A CA 1
ATOM 2038 C C A LEU A 1 205 ? 11.73100 3.98600 11.17500 0.500 10.88552 198 LEU A C 1
ATOM 2039 C C B LEU A 1 205 ? 11.98300 3.98600 11.14900 0.500 9.45113 198 LEU A C 1
ATOM 2040 O O A LEU A 1 205 ? 11.40600 4.44200 10.07300 0.500 12.17251 198 LEU A O 1
ATOM 2041 O O B LEU A 1 205 ? 12.06100 4.42900 10.00200 0.500 9.62747 198 LEU A O 1
ATOM 2050 N N . GLY A 1 206 ? 11.78500 2.68900 11.40800 1.000 10.79603 199 GLY A N 1
ATOM 2051 C CA . GLY A 1 206 ? 11.44900 1.72200 10.37000 1.000 11.03553 199 GLY A CA 1
ATOM 2052 C C . GLY A 1 206 ? 10.18600 0.94300 10.66800 1.000 10.81445 199 GLY A C 1
ATOM 2053 O O . GLY A 1 206 ? 9.83000 0.03100 9.91200 1.000 10.69865 199 GLY A O 1
ATOM 2054 N N . PHE A 1 207 ? 9.51400 1.27200 11.75600 1.000 12.40938 200 PHE A N 1
ATOM 2055 C CA . PHE A 1 207 ? 8.40200 0.46000 12.21300 1.000 12.08829 200 PHE A CA 1
ATOM 2056 C C . PHE A 1 207 ? 7.29900 0.44800 11.17100 1.000 11.79878 200 PHE A C 1
ATOM 2057 O O . PHE A 1 207 ? 6.93200 1.49300 10.62300 1.000 13.43319 200 PHE A O 1
ATOM 2065 N N . GLY A 1 208 ? 6.75600 -0.75300 10.92300 1.000 11.15660 201 GLY A N 1
ATOM 2066 C CA . GLY A 1 208 ? 5.79300 -0.99400 9.87800 1.000 11.91985 201 GLY A CA 1
ATOM 2067 C C . GLY A 1 208 ? 6.35700 -1.68200 8.65600 1.000 11.85405 201 GLY A C 1
ATOM 2068 O O . GLY A 1 208 ? 5.60100 -2.29500 7.89900 1.000 12.59888 201 GLY A O 1
ATOM 2069 N N . ASP A 1 209 ? 7.65500 -1.58700 8.43900 1.000 10.08542 202 ASP A N 1
ATOM 2070 C CA . ASP A 1 209 ? 8.29600 -2.36900 7.40800 1.000 10.23017 202 ASP A CA 1
ATOM 2071 C C . ASP A 1 209 ? 8.67900 -3.71400 8.01000 1.000 11.41979 202 ASP A C 1
ATOM 2072 O O . ASP A 1 209 ? 9.43200 -3.74700 8.98200 1.000 10.70128 202 ASP A O 1
ATOM 2077 N N A PRO A 1 210 ? 8.20100 -4.83400 7.46000 0.500 12.92787 203 PRO A N 1
ATOM 2078 N N B PRO A 1 210 ? 8.20900 -4.83700 7.46300 0.500 12.98314 203 PRO A N 1
ATOM 2079 C CA A PRO A 1 210 ? 8.51100 -6.13600 8.06900 0.500 13.68848 203 PRO A CA 1
ATOM 2080 C CA B PRO A 1 210 ? 8.51600 -6.13300 8.09200 0.500 13.69901 203 PRO A CA 1
ATOM 2081 C C A PRO A 1 210 ? 9.98400 -6.43700 8.14600 0.500 12.82259 203 PRO A C 1
ATOM 2082 C C B PRO A 1 210 ? 9.98100 -6.48500 8.10400 0.500 12.85944 203 PRO A C 1
ATOM 2083 O O A PRO A 1 210 ? 10.38700 -7.22400 9.00700 0.500 13.50425 203 PRO A O 1
ATOM 2084 O O B PRO A 1 210 ? 10.37000 -7.38200 8.85700 0.500 13.71217 203 PRO A O 1
ATOM 2091 N N . ASP A 1 211 ? 10.81100 -5.82200 7.30700 1.000 11.68824 204 ASP A N 1
ATOM 2092 C CA . ASP A 1 211 ? 12.24900 -6.05600 7.39900 1.000 12.59098 204 ASP A CA 1
ATOM 2093 C C . ASP A 1 211 ? 12.86400 -5.40800 8.62700 1.000 11.91985 204 ASP A C 1
ATOM 2094 O O . ASP A 1 211 ? 13.98700 -5.74800 8.99000 1.000 13.98062 204 ASP A O 1
ATOM 2099 N N . LEU A 1 212 ? 12.16500 -4.47000 9.25400 1.000 10.75129 205 LEU A N 1
ATOM 2100 C CA . LEU A 1 212 ? 12.65600 -3.75600 10.42500 1.000 10.99869 205 LEU A CA 1
ATOM 2101 C C . LEU A 1 212 ? 11.91600 -4.24500 11.66400 1.000 11.99618 205 LEU A C 1
ATOM 2102 O O . LEU A 1 212 ? 12.51200 -4.88900 12.53700 1.000 13.94904 205 LEU A O 1
ATOM 2107 N N . ALA A 1 213 ? 10.62300 -3.97600 11.75800 1.000 10.93552 206 ALA A N 1
ATOM 2108 C CA . ALA A 1 213 ? 9.83600 -4.38700 12.89900 1.000 12.29358 206 ALA A CA 1
ATOM 2109 C C . ALA A 1 213 ? 8.37500 -4.12000 12.58500 1.000 12.59888 206 ALA A C 1
ATOM 2110 O O . ALA A 1 213 ? 8.03800 -3.08300 12.00200 1.000 13.59637 206 ALA A O 1
ATOM 2112 N N . THR A 1 214 ? 7.51700 -5.03200 13.01500 1.000 12.72521 207 THR A N 1
ATOM 2113 C CA . THR A 1 214 ? 6.07400 -4.81900 12.98000 1.000 13.89377 207 THR A CA 1
ATOM 2114 C C . THR A 1 214 ? 5.37500 -5.18100 14.28500 1.000 13.42266 207 THR A C 1
ATOM 2115 O O . THR A 1 214 ? 4.16000 -4.98500 14.38700 1.000 14.63333 207 THR A O 1
ATOM 2119 N N . ASP A 1 215 ? 6.09800 -5.66200 15.29000 1.000 12.83838 208 ASP A N 1
ATOM 2120 C CA . ASP A 1 215 ? 5.52800 -5.99900 16.58600 1.000 13.47267 208 ASP A CA 1
ATOM 2121 C C . ASP A 1 215 ? 5.72200 -4.81000 17.51200 1.000 11.87511 208 ASP A C 1
ATOM 2122 O O . ASP A 1 215 ? 6.86000 -4.41600 17.79100 1.000 12.29621 208 ASP A O 1
ATOM 2127 N N . PHE A 1 216 ? 4.61900 -4.24600 17.99600 1.000 11.97775 209 PHE A N 1
ATOM 2128 C CA . PHE A 1 216 ? 4.72400 -3.08200 18.86400 1.000 12.03565 209 PHE A CA 1
ATOM 2129 C C . PHE A 1 216 ? 5.51600 -3.38300 20.12900 1.000 11.88564 209 PHE A C 1
ATOM 2130 O O . PHE A 1 216 ? 6.16400 -2.48600 20.67200 1.000 11.94880 209 PHE A O 1
ATOM 2138 N N . ASP A 1 217 ? 5.47900 -4.62200 20.61900 1.000 12.93576 210 ASP A N 1
ATOM 2139 C CA . ASP A 1 217 ? 6.28100 -4.95100 21.79000 1.000 13.86482 210 ASP A CA 1
ATOM 2140 C C . ASP A 1 217 ? 7.76100 -4.78700 21.50500 1.000 13.26738 210 ASP A C 1
ATOM 2141 O O . ASP A 1 217 ? 8.51700 -4.36600 22.38500 1.000 13.89114 210 ASP A O 1
ATOM 2146 N N . GLU A 1 218 ? 8.19600 -5.12700 20.28900 1.000 13.49372 211 GLU A N 1
ATOM 2147 C CA . GLU A 1 218 ? 9.59200 -4.89900 19.92200 1.000 13.46740 211 GLU A CA 1
ATOM 2148 C C . GLU A 1 218 ? 9.88200 -3.40700 19.84500 1.000 11.90932 211 GLU A C 1
ATOM 2149 O O . GLU A 1 218 ? 10.93400 -2.96300 20.30000 1.000 12.31200 211 GLU A O 1
ATOM 2155 N N . PHE A 1 219 ? 8.98500 -2.62300 19.23900 1.000 11.05396 212 PHE A N 1
ATOM 2156 C CA . PHE A 1 219 ? 9.18700 -1.17400 19.20400 1.000 10.73813 212 PHE A CA 1
ATOM 2157 C C . PHE A 1 219 ? 9.35700 -0.60000 20.60300 1.000 10.80130 212 PHE A C 1
ATOM 2158 O O . PHE A 1 219 ? 10.24300 0.22400 20.85400 1.000 10.84604 212 PHE A O 1
ATOM 2166 N N . MET A 1 220 ? 8.50700 -1.01600 21.53900 1.000 10.55127 213 MET A N 1
ATOM 2167 C CA . MET A 1 220 ? 8.61300 -0.49100 22.89300 1.000 11.48559 213 MET A CA 1
ATOM 2168 C C . MET A 1 220 ? 9.83500 -1.01200 23.63600 1.000 11.90932 213 MET A C 1
ATOM 2169 O O . MET A 1 220 ? 10.40800 -0.28700 24.45400 1.000 12.83312 213 MET A O 1
ATOM 2174 N N A GLN A 1 221 ? 10.25100 -2.25000 23.39300 0.800 12.09882 214 GLN A N 1
ATOM 2175 N N B GLN A 1 221 ? 10.22500 -2.26000 23.37200 0.200 11.59613 214 GLN A N 1
ATOM 2176 C CA A GLN A 1 221 ? 11.47000 -2.72600 24.03200 0.800 13.30159 214 GLN A CA 1
ATOM 2177 C CA B GLN A 1 221 ? 11.44400 -2.82400 23.94400 0.200 11.42242 214 GLN A CA 1
ATOM 2178 C C A GLN A 1 221 ? 12.66700 -1.93700 23.54500 0.800 11.91195 214 GLN A C 1
ATOM 2179 C C B GLN A 1 221 ? 12.66100 -2.01400 23.52300 0.200 11.34873 214 GLN A C 1
ATOM 2180 O O A GLN A 1 221 ? 13.53200 -1.56900 24.34600 0.800 11.71456 214 GLN A O 1
ATOM 2181 O O B GLN A 1 221 ? 13.52000 -1.67900 24.34800 0.200 11.21977 214 GLN A O 1
ATOM 2190 N N . VAL A 1 222 ? 12.74700 -1.70200 22.23100 1.000 11.53559 215 VAL A N 1
ATOM 2191 C CA . VAL A 1 222 ? 13.82700 -0.88800 21.69300 1.000 10.40651 215 VAL A CA 1
ATOM 2192 C C . VAL A 1 222 ? 13.80300 0.51600 22.29900 1.000 9.54588 215 VAL A C 1
ATOM 2193 O O . VAL A 1 222 ? 14.83600 1.06200 22.70200 1.000 9.66168 215 VAL A O 1
ATOM 2197 N N . SER A 1 223 ? 12.62600 1.13100 22.34400 1.000 9.13794 216 SER A N 1
ATOM 2198 C CA . SER A 1 223 ? 12.53000 2.47300 22.91500 1.000 9.84592 216 SER A CA 1
ATOM 2199 C C . SER A 1 223 ? 12.96200 2.49300 24.37500 1.000 10.18280 216 SER A C 1
ATOM 2200 O O . SER A 1 223 ? 13.72400 3.36600 24.79500 1.000 10.34861 216 SER A O 1
ATOM 2203 N N . ALA A 1 224 ? 12.54100 1.49400 25.14500 1.000 10.18806 217 ALA A N 1
ATOM 2204 C CA . ALA A 1 224 ? 12.95000 1.43100 26.54700 1.000 10.66444 217 ALA A CA 1
ATOM 2205 C C . ALA A 1 224 ? 14.44000 1.18100 26.67900 1.000 10.62759 217 ALA A C 1
ATOM 2206 O O . ALA A 1 224 ? 15.08800 1.73100 27.57200 1.000 10.40388 217 ALA A O 1
ATOM 2208 N N . ASP A 1 225 ? 15.00400 0.38200 25.79400 1.000 9.67221 218 ASP A N 1
ATOM 2209 C CA . ASP A 1 225 ? 16.42300 0.06400 25.86900 1.000 10.48810 218 ASP A CA 1
ATOM 2210 C C . ASP A 1 225 ? 17.25900 1.29000 25.53600 1.000 9.29848 218 ASP A C 1
ATOM 2211 O O . ASP A 1 225 ? 18.25000 1.57600 26.21200 1.000 9.98804 218 ASP A O 1
ATOM 2216 N N . ILE A 1 226 ? 16.90500 2.02700 24.48000 1.000 9.07740 219 ILE A N 1
ATOM 2217 C CA . ILE A 1 226 ? 17.69100 3.22500 24.16700 1.000 8.85369 219 ILE A CA 1
ATOM 2218 C C . ILE A 1 226 ? 17.47900 4.29600 25.23400 1.000 8.83527 219 ILE A C 1
ATOM 2219 O O . ILE A 1 226 ? 18.41900 5.00500 25.60300 1.000 9.41165 219 ILE A O 1
ATOM 2224 N N . GLY A 1 227 ? 16.26200 4.39500 25.78400 1.000 8.81158 220 GLY A N 1
ATOM 2225 C CA . GLY A 1 227 ? 16.05000 5.32900 26.87300 1.000 8.75631 220 GLY A CA 1
ATOM 2226 C C . GLY A 1 227 ? 16.88700 4.99800 28.08800 1.000 8.51944 220 GLY A C 1
ATOM 2227 O O . GLY A 1 227 ? 17.45000 5.89200 28.71900 1.000 9.61168 220 GLY A O 1
ATOM 2228 N N . ALA A 1 228 ? 16.96700 3.70900 28.43600 1.000 9.84592 221 ALA A N 1
ATOM 2229 C CA . ALA A 1 228 ? 17.80700 3.29200 29.56100 1.000 10.04068 221 ALA A CA 1
ATOM 2230 C C . ALA A 1 228 ? 19.27900 3.56100 29.27200 1.000 9.71959 221 ALA A C 1
ATOM 2231 O O . ALA A 1 228 ? 20.03400 3.94400 30.18000 1.000 9.91698 221 ALA A O 1
ATOM 2233 N N . TYR A 1 229 ? 19.70700 3.34300 28.02200 1.000 9.34586 222 TYR A N 1
ATOM 2234 C CA . TYR A 1 229 ? 21.08500 3.62900 27.64900 1.000 8.70631 222 TYR A CA 1
ATOM 2235 C C . TYR A 1 229 ? 21.39000 5.11000 27.87000 1.000 8.73526 222 TYR A C 1
ATOM 2236 O O . TYR A 1 229 ? 22.42600 5.47000 28.43800 1.000 8.89054 222 TYR A O 1
ATOM 2245 N N . ALA A 1 230 ? 20.49500 5.97400 27.40100 1.000 8.21151 223 ALA A N 1
ATOM 2246 C CA . ALA A 1 230 ? 20.64800 7.41100 27.55500 1.000 8.42733 223 ALA A CA 1
ATOM 2247 C C . ALA A 1 230 ? 20.74300 7.80300 29.01600 1.000 8.86685 223 ALA A C 1
ATOM 2248 O O . ALA A 1 230 ? 21.61100 8.59500 29.39400 1.000 8.96950 223 ALA A O 1
ATOM 2250 N N . THR A 1 231 ? 19.83900 7.26700 29.83900 1.000 9.26690 224 THR A N 1
ATOM 2251 C CA . THR A 1 231 ? 19.82900 7.58300 31.26100 1.000 9.83539 224 THR A CA 1
ATOM 2252 C C . THR A 1 231 ? 21.14300 7.18600 31.91100 1.000 9.44061 224 THR A C 1
ATOM 2253 O O . THR A 1 231 ? 21.69000 7.92500 32.74000 1.000 9.57220 224 THR A O 1
ATOM 2257 N N . ALA A 1 232 ? 21.62800 5.98100 31.61400 1.000 9.31427 225 ALA A N 1
ATOM 2258 C CA . ALA A 1 232 ? 22.87300 5.52400 32.22900 1.000 10.24597 225 ALA A CA 1
ATOM 2259 C C . ALA A 1 232 ? 24.05900 6.37300 31.79900 1.000 9.58799 225 ALA A C 1
ATOM 2260 O O . ALA A 1 232 ? 24.93100 6.66600 32.61600 1.000 9.58010 225 ALA A O 1
ATOM 2262 N N . LEU A 1 233 ? 24.12100 6.76700 30.52200 1.000 8.47733 226 LEU A N 1
ATOM 2263 C CA . LEU A 1 233 ? 25.22800 7.60900 30.07500 1.000 8.27204 226 LEU A CA 1
ATOM 2264 C C . LEU A 1 233 ? 25.13900 8.97800 30.72300 1.000 7.93516 226 LEU A C 1
ATOM 2265 O O . LEU A 1 233 ? 26.14500 9.54000 31.16800 1.000 8.50102 226 LEU A O 1
ATOM 2270 N N . ALA A 1 234 ? 23.92800 9.52500 30.77100 1.000 8.24046 227 ALA A N 1
ATOM 2271 C CA . ALA A 1 234 ? 23.70600 10.80600 31.42500 1.000 8.89317 227 ALA A CA 1
ATOM 2272 C C . ALA A 1 234 ? 24.14400 10.76800 32.88000 1.000 9.26953 227 ALA A C 1
ATOM 2273 O O . ALA A 1 234 ? 24.77600 11.71000 33.38000 1.000 9.76696 227 ALA A O 1
ATOM 2275 N N A GLU A 1 235 ? 23.81700 9.67700 33.58300 0.700 9.03529 228 GLU A N 1
ATOM 2276 N N B GLU A 1 235 ? 23.83900 9.67800 33.58100 0.300 9.72222 228 GLU A N 1
ATOM 2277 C CA A GLU A 1 235 ? 24.22400 9.52900 34.97700 0.700 9.56167 228 GLU A CA 1
ATOM 2278 C CA B GLU A 1 235 ? 24.22700 9.58600 34.98200 0.300 10.39072 228 GLU A CA 1
ATOM 2279 C C A GLU A 1 235 ? 25.73700 9.55300 35.12000 0.700 9.37481 228 GLU A C 1
ATOM 2280 C C B GLU A 1 235 ? 25.74100 9.53100 35.14200 0.300 9.82486 228 GLU A C 1
ATOM 2281 O O A GLU A 1 235 ? 26.26800 10.18000 36.04300 0.700 9.60905 228 GLU A O 1
ATOM 2282 O O B GLU A 1 235 ? 26.27900 10.08100 36.10800 0.300 10.15122 228 GLU A O 1
ATOM 2293 N N . ASP A 1 236 ? 26.44400 8.89300 34.20500 1.000 8.88791 229 ASP A N 1
ATOM 2294 C CA . ASP A 1 236 ? 27.89800 8.92300 34.24400 1.000 9.02477 229 ASP A CA 1
ATOM 2295 C C . ASP A 1 236 ? 28.40700 10.35100 34.05700 1.000 8.69841 229 ASP A C 1
ATOM 2296 O O . ASP A 1 236 ? 29.30200 10.82300 34.77600 1.000 9.01161 229 ASP A O 1
ATOM 2301 N N . ARG A 1 237 ? 27.85500 11.04300 33.07300 1.000 8.25888 230 ARG A N 1
ATOM 2302 C CA . ARG A 1 237 ? 28.33600 12.38000 32.73800 1.000 8.69841 230 ARG A CA 1
ATOM 2303 C C . ARG A 1 237 ? 27.99600 13.39500 33.82200 1.000 9.54062 230 ARG A C 1
ATOM 2304 O O . ARG A 1 237 ? 28.70800 14.39200 33.97500 1.000 9.89066 230 ARG A O 1
ATOM 2312 N N A ARG A 1 238 ? 26.93500 13.15700 34.59600 0.800 9.41165 231 ARG A N 1
ATOM 2313 N N B ARG A 1 238 ? 26.94700 13.13500 34.60200 0.200 9.30901 231 ARG A N 1
ATOM 2314 C CA A ARG A 1 238 ? 26.62300 14.05300 35.70500 0.800 9.64589 231 ARG A CA 1
ATOM 2315 C CA B ARG A 1 238 ? 26.58900 14.02800 35.69600 0.200 9.23795 231 ARG A CA 1
ATOM 2316 C C A ARG A 1 238 ? 27.76500 14.06100 36.70600 0.800 9.88276 231 ARG A C 1
ATOM 2317 C C B ARG A 1 238 ? 27.63700 14.00200 36.80500 0.200 8.83527 231 ARG A C 1
ATOM 2318 O O A ARG A 1 238 ? 28.09100 15.10900 37.27400 0.800 10.94079 231 ARG A O 1
ATOM 2319 O O B ARG A 1 238 ? 27.77400 14.97900 37.55000 0.200 8.38258 231 ARG A O 1
ATOM 2334 N N . VAL A 1 239 ? 28.37400 12.90300 36.93300 1.000 8.82737 232 VAL A N 1
ATOM 2335 C CA . VAL A 1 239 ? 29.43400 12.78100 37.92100 1.000 9.52219 232 VAL A CA 1
ATOM 2336 C C . VAL A 1 239 ? 30.77400 13.16000 37.32300 1.000 9.25637 232 VAL A C 1
ATOM 2337 O O . VAL A 1 239 ? 31.59400 13.78900 37.99100 1.000 10.04068 232 VAL A O 1
ATOM 2341 N N . ASN A 1 240 ? 31.05200 12.75600 36.08400 1.000 9.06951 233 ASN A N 1
ATOM 2342 C CA . ASN A 1 240 ? 32.31200 13.09000 35.41000 1.000 9.47482 233 ASN A CA 1
ATOM 2343 C C . ASN A 1 240 ? 31.99000 13.66100 34.02900 1.000 8.45891 233 ASN A C 1
ATOM 2344 O O . ASN A 1 240 ? 31.70900 12.93000 33.08000 1.000 9.18005 233 ASN A O 1
ATOM 2349 N N . HIS A 1 241 ? 32.09300 14.97800 33.92500 1.000 8.83527 234 HIS A N 1
ATOM 2350 C CA . HIS A 1 241 ? 31.86100 15.69300 32.67900 1.000 9.28006 234 HIS A CA 1
ATOM 2351 C C . HIS A 1 241 ? 32.79400 15.20500 31.57700 1.000 9.15373 234 HIS A C 1
ATOM 2352 O O . HIS A 1 241 ? 33.98700 14.97500 31.81000 1.000 10.03015 234 HIS A O 1
ATOM 2359 N N . HIS A 1 242 ? 32.25300 15.09200 30.35900 1.000 9.01161 235 HIS A N 1
ATOM 2360 C CA . HIS A 1 242 ? 33.06300 15.04600 29.15100 1.000 9.90382 235 HIS A CA 1
ATOM 2361 C C . HIS A 1 242 ? 32.63700 16.19900 28.24500 1.000 9.85908 235 HIS A C 1
ATOM 2362 O O . HIS A 1 242 ? 31.55800 16.76400 28.40100 1.000 9.97751 235 HIS A O 1
ATOM 2369 N N A ASP A 1 243 ? 33.48400 16.54100 27.27700 0.700 10.61443 236 ASP A N 1
ATOM 2370 N N B ASP A 1 243 ? 33.43900 16.43400 27.21100 0.300 10.76445 236 ASP A N 1
ATOM 2371 C CA A ASP A 1 243 ? 33.10800 17.53500 26.26500 0.700 10.79603 236 ASP A CA 1
ATOM 2372 C CA B ASP A 1 243 ? 33.18500 17.48300 26.22600 0.300 11.41716 236 ASP A CA 1
ATOM 2373 C C A ASP A 1 243 ? 32.28700 16.80100 25.21200 0.700 10.28018 236 ASP A C 1
ATOM 2374 C C B ASP A 1 243 ? 32.23300 16.98200 25.13500 0.300 10.77498 236 ASP A C 1
ATOM 2375 O O A ASP A 1 243 ? 32.76600 16.40200 24.14800 0.700 11.40926 236 ASP A O 1
ATOM 2376 O O B ASP A 1 243 ? 32.56500 16.95500 23.95300 0.300 10.96447 236 ASP A O 1
ATOM 2385 N N . ASP A 1 244 ? 31.02000 16.60000 25.54100 1.000 10.01436 237 ASP A N 1
ATOM 2386 C CA . ASP A 1 244 ? 30.08700 15.95000 24.64100 1.000 9.24321 237 ASP A CA 1
ATOM 2387 C C . ASP A 1 244 ? 28.67200 16.48300 24.87500 1.000 8.56155 237 ASP A C 1
ATOM 2388 O O . ASP A 1 244 ? 28.39300 17.20700 25.83500 1.000 8.65104 237 ASP A O 1
ATOM 2393 N N . LEU A 1 245 ? 27.76500 16.13800 23.97100 1.000 8.69315 238 LEU A N 1
ATOM 2394 C CA . LEU A 1 245 ? 26.41200 16.67100 24.07500 1.000 8.32205 238 LEU A CA 1
ATOM 2395 C C . LEU A 1 245 ? 25.65100 16.08400 25.24300 1.000 7.58775 238 LEU A C 1
ATOM 2396 O O . LEU A 1 245 ? 24.81400 16.77700 25.83700 1.000 8.81948 238 LEU A O 1
ATOM 2401 N N . THR A 1 246 ? 25.89600 14.82500 25.59900 1.000 7.56143 239 THR A N 1
ATOM 2402 C CA . THR A 1 246 ? 25.20500 14.25700 26.75600 1.000 7.97464 239 THR A CA 1
ATOM 2403 C C . THR A 1 246 ? 25.52800 15.06800 28.00200 1.000 7.93516 239 THR A C 1
ATOM 2404 O O . THR A 1 246 ? 24.65000 15.33700 28.82100 1.000 8.59840 239 THR A O 1
ATOM 2408 N N . SER A 1 247 ? 26.78300 15.46700 28.17000 1.000 7.75093 240 SER A N 1
ATOM 2409 C CA . SER A 1 247 ? 27.14800 16.29100 29.32000 1.000 7.83252 240 SER A CA 1
ATOM 2410 C C . SER A 1 247 ? 26.45300 17.63600 29.26700 1.000 8.61682 240 SER A C 1
ATOM 2411 O O . SER A 1 247 ? 25.96600 18.14800 30.29300 1.000 9.07214 240 SER A O 1
ATOM 2414 N N A SER A 1 248 ? 26.39000 18.25300 28.08000 0.500 8.22467 241 SER A N 1
ATOM 2415 N N B SER A 1 248 ? 26.38500 18.22900 28.07500 0.500 9.06688 241 SER A N 1
ATOM 2416 C CA A SER A 1 248 ? 25.65300 19.50900 27.98700 0.500 8.70368 241 SER A CA 1
ATOM 2417 C CA B SER A 1 248 ? 25.67500 19.49200 27.94100 0.500 10.29860 241 SER A CA 1
ATOM 2418 C C A SER A 1 248 ? 24.21800 19.32400 28.44300 0.500 8.77210 241 SER A C 1
ATOM 2419 C C B SER A 1 248 ? 24.22100 19.34900 28.37400 0.500 9.59852 241 SER A C 1
ATOM 2420 O O A SER A 1 248 ? 23.66800 20.16200 29.17200 0.500 8.85896 241 SER A O 1
ATOM 2421 O O B SER A 1 248 ? 23.66600 20.23700 29.03900 0.500 9.85644 241 SER A O 1
ATOM 2426 N N . LEU A 1 249 ? 23.59300 18.22800 28.01400 1.000 9.16162 242 LEU A N 1
ATOM 2427 C CA . LEU A 1 249 ? 22.19800 18.00000 28.36800 1.000 9.14847 242 LEU A CA 1
ATOM 2428 C C . LEU A 1 249 ? 22.01200 17.90500 29.87500 1.000 9.01161 242 LEU A C 1
ATOM 2429 O O . LEU A 1 249 ? 21.05600 18.46600 30.40400 1.000 10.27228 242 LEU A O 1
ATOM 2434 N N . VAL A 1 250 ? 22.88400 17.17700 30.57300 1.000 8.67472 243 VAL A N 1
ATOM 2435 C CA . VAL A 1 250 ? 22.67400 16.96000 31.99800 1.000 9.34059 243 VAL A CA 1
ATOM 2436 C C . VAL A 1 250 ? 23.08500 18.16900 32.83000 1.000 10.10384 243 VAL A C 1
ATOM 2437 O O . VAL A 1 250 ? 22.66800 18.27700 33.98800 1.000 10.82761 243 VAL A O 1
ATOM 2441 N N . GLU A 1 251 ? 23.89000 19.06900 32.28100 1.000 9.41955 244 GLU A N 1
ATOM 2442 C CA . GLU A 1 251 ? 24.34000 20.25900 32.98900 1.000 10.15122 244 GLU A CA 1
ATOM 2443 C C . GLU A 1 251 ? 23.39100 21.42600 32.82100 1.000 10.91447 244 GLU A C 1
ATOM 2444 O O . GLU A 1 251 ? 23.43800 22.38000 33.60400 1.000 11.77773 244 GLU A O 1
ATOM 2450 N N . ALA A 1 252 ? 22.52600 21.37500 31.83300 1.000 10.65654 245 ALA A N 1
ATOM 2451 C CA . ALA A 1 252 ? 21.69200 22.51500 31.50200 1.000 11.08028 245 ALA A CA 1
ATOM 2452 C C . ALA A 1 252 ? 20.55400 22.69800 32.50000 1.000 11.88564 245 ALA A C 1
ATOM 2453 O O . ALA A 1 252 ? 20.07500 21.75500 33.11400 1.000 10.86709 245 ALA A O 1
ATOM 2455 N N . GLU A 1 253 ? 20.07400 23.93500 32.60400 1.000 14.29908 246 GLU A N 1
ATOM 2456 C CA . GLU A 1 253 ? 18.80900 24.23300 33.27700 1.000 17.87583 246 GLU A CA 1
ATOM 2457 C C . GLU A 1 253 ? 17.86900 24.94900 32.32100 1.000 18.69171 246 GLU A C 1
ATOM 2458 O O . GLU A 1 253 ? 18.30100 25.77200 31.51400 1.000 21.08937 246 GLU A O 1
ATOM 2464 N N A VAL A 1 254 ? 16.59600 24.56300 32.36900 0.500 19.12598 247 VAL A N 1
ATOM 2465 N N B VAL A 1 254 ? 16.59000 24.57900 32.38000 0.500 17.32576 247 VAL A N 1
ATOM 2466 C CA A VAL A 1 254 ? 15.51500 25.22100 31.64000 0.500 20.34718 247 VAL A CA 1
ATOM 2467 C CA B VAL A 1 254 ? 15.51400 25.24900 31.65600 0.500 16.91255 247 VAL A CA 1
ATOM 2468 C C A VAL A 1 254 ? 14.55200 25.74300 32.69300 0.500 20.85776 247 VAL A C 1
ATOM 2469 C C B VAL A 1 254 ? 14.54700 25.77600 32.69900 0.500 16.03613 247 VAL A C 1
ATOM 2470 O O A VAL A 1 254 ? 14.05900 24.97200 33.52700 0.500 20.04714 247 VAL A O 1
ATOM 2471 O O B VAL A 1 254 ? 14.09100 25.01700 33.56400 0.500 14.35962 247 VAL A O 1
ATOM 2478 N N A ASP A 1 255 ? 14.31300 27.05000 32.68400 0.300 22.27372 248 ASP A N 1
ATOM 2479 N N B ASP A 1 255 ? 14.24100 27.06700 32.62300 0.700 17.65475 248 ASP A N 1
ATOM 2480 C CA A ASP A 1 255 ? 13.43900 27.67400 33.67400 0.300 23.31069 248 ASP A CA 1
ATOM 2481 C CA B ASP A 1 255 ? 13.41500 27.71300 33.64000 0.700 19.58130 248 ASP A CA 1
ATOM 2482 C C A ASP A 1 255 ? 13.88700 27.33200 35.09500 0.300 22.02369 248 ASP A C 1
ATOM 2483 C C B ASP A 1 255 ? 13.91600 27.37600 35.03700 0.700 18.42853 248 ASP A C 1
ATOM 2484 O O A ASP A 1 255 ? 13.07000 27.09200 35.98900 0.300 22.35268 248 ASP A O 1
ATOM 2485 O O B ASP A 1 255 ? 13.12800 27.10000 35.94800 0.700 18.75751 248 ASP A O 1
ATOM 2494 N N A GLY A 1 256 ? 15.20500 27.29300 35.30500 0.500 20.64458 249 GLY A N 1
ATOM 2495 N N B GLY A 1 256 ? 15.24200 27.35000 35.19200 0.500 18.05216 249 GLY A N 1
ATOM 2496 C CA A GLY A 1 256 ? 15.77000 27.07600 36.62300 0.500 18.33641 249 GLY A CA 1
ATOM 2497 C CA B GLY A 1 256 ? 15.86500 27.14800 36.48200 0.500 17.35208 249 GLY A CA 1
ATOM 2498 C C A GLY A 1 256 ? 15.82400 25.63500 37.10300 0.500 15.95718 249 GLY A C 1
ATOM 2499 C C B GLY A 1 256 ? 15.90000 25.71800 36.98400 0.500 17.23628 249 GLY A C 1
ATOM 2500 O O A GLY A 1 256 ? 16.22500 25.39600 38.25100 0.500 17.25207 249 GLY A O 1
ATOM 2501 O O B GLY A 1 256 ? 16.34000 25.48900 38.11700 0.500 18.21008 249 GLY A O 1
ATOM 2502 N N A GLU A 1 257 ? 15.45100 24.67000 36.27300 0.700 12.57256 250 GLU A N 1
ATOM 2503 N N B GLU A 1 257 ? 15.46600 24.75000 36.18400 0.300 16.13615 250 GLU A N 1
ATOM 2504 C CA A GLU A 1 257 ? 15.45300 23.27900 36.66800 0.700 10.95131 250 GLU A CA 1
ATOM 2505 C CA B GLU A 1 257 ? 15.44400 23.35900 36.59300 0.300 15.38606 250 GLU A CA 1
ATOM 2506 C C A GLU A 1 257 ? 16.22700 22.43300 35.66800 0.700 10.38019 250 GLU A C 1
ATOM 2507 C C B GLU A 1 257 ? 16.26800 22.52500 35.62800 0.300 14.10959 250 GLU A C 1
ATOM 2508 O O A GLU A 1 257 ? 16.13900 22.61700 34.44000 0.700 10.61443 250 GLU A O 1
ATOM 2509 O O B GLU A 1 257 ? 16.27500 22.77500 34.41600 0.300 14.50700 250 GLU A O 1
ATOM 2520 N N A ARG A 1 258 ? 16.98200 21.49000 36.19900 0.500 9.87224 251 ARG A N 1
ATOM 2521 N N B ARG A 1 258 ? 16.93100 21.51500 36.16700 0.500 12.54887 251 ARG A N 1
ATOM 2522 C CA A ARG A 1 258 ? 17.61500 20.49900 35.34300 0.500 9.45377 251 ARG A CA 1
ATOM 2523 C CA B ARG A 1 258 ? 17.59900 20.52200 35.33800 0.500 10.68286 251 ARG A CA 1
ATOM 2524 C C A ARG A 1 258 ? 16.55100 19.69300 34.59700 0.500 9.58010 251 ARG A C 1
ATOM 2525 C C B ARG A 1 258 ? 16.57100 19.64000 34.63100 0.500 9.84329 251 ARG A C 1
ATOM 2526 O O A ARG A 1 258 ? 15.39200 19.58900 35.01400 0.500 10.64075 251 ARG A O 1
ATOM 2527 O O B ARG A 1 258 ? 15.46300 19.41300 35.12400 0.500 10.49336 251 ARG A O 1
ATOM 2542 N N . LEU A 1 259 ? 16.94200 19.13700 33.45900 1.000 9.94067 252 LEU A N 1
ATOM 2543 C CA . LEU A 1 259 ? 16.03900 18.28000 32.72000 1.000 10.35914 252 LEU A CA 1
ATOM 2544 C C . LEU A 1 259 ? 15.76100 16.99100 33.48900 1.000 10.09068 252 LEU A C 1
ATOM 2545 O O . LEU A 1 259 ? 16.64100 16.43500 34.15300 1.000 10.85393 252 LEU A O 1
ATOM 2550 N N . SER A 1 260 ? 14.52500 16.51400 33.39900 1.000 9.44850 253 SER A N 1
ATOM 2551 C CA . SER A 1 260 ? 14.15200 15.25600 34.01500 1.000 10.20386 253 SER A CA 1
ATOM 2552 C C . SER A 1 260 ? 14.71100 14.07200 33.22300 1.000 9.56957 253 SER A C 1
ATOM 2553 O O . SER A 1 260 ? 15.21600 14.21600 32.09800 1.000 9.31954 253 SER A O 1
ATOM 2556 N N A SER A 1 261 ? 14.51200 12.86600 33.77500 0.800 10.75918 254 SER A N 1
ATOM 2557 N N B SER A 1 261 ? 14.59100 12.86800 33.78700 0.200 10.02489 254 SER A N 1
ATOM 2558 C CA A SER A 1 261 ? 14.93200 11.65400 33.07400 0.800 11.96986 254 SER A CA 1
ATOM 2559 C CA B SER A 1 261 ? 15.09900 11.70500 33.06100 0.200 10.29334 254 SER A CA 1
ATOM 2560 C C A SER A 1 261 ? 14.22400 11.51700 31.73500 0.800 10.49336 254 SER A C 1
ATOM 2561 C C B SER A 1 261 ? 14.33200 11.47800 31.76200 0.200 10.07226 254 SER A C 1
ATOM 2562 O O A SER A 1 261 ? 14.85200 11.14300 30.72900 0.800 10.82235 254 SER A O 1
ATOM 2563 O O B SER A 1 261 ? 14.91600 11.02100 30.76900 0.200 10.04594 254 SER A O 1
ATOM 2568 N N A ARG A 1 262 ? 12.91100 11.76500 31.71100 0.700 10.21438 255 ARG A N 1
ATOM 2569 N N B ARG A 1 262 ? 13.03600 11.79600 31.74300 0.300 10.10647 255 ARG A N 1
ATOM 2570 C CA A ARG A 1 262 ? 12.15800 11.69400 30.46200 0.700 10.29071 255 ARG A CA 1
ATOM 2571 C CA B ARG A 1 262 ? 12.25800 11.67300 30.51400 0.300 10.12227 255 ARG A CA 1
ATOM 2572 C C A ARG A 1 262 ? 12.65800 12.72200 29.45800 0.700 9.35902 255 ARG A C 1
ATOM 2573 C C B ARG A 1 262 ? 12.69200 12.70400 29.48000 0.300 9.46429 255 ARG A C 1
ATOM 2574 O O A ARG A 1 262 ? 12.79500 12.42500 28.26400 0.700 9.29322 255 ARG A O 1
ATOM 2575 O O B ARG A 1 262 ? 12.78500 12.39800 28.28500 0.300 9.45640 255 ARG A O 1
ATOM 2585 N N . GLU A 1 263 ? 12.96800 13.92900 29.92200 1.000 8.81421 256 GLU A N 1
ATOM 2586 C CA . GLU A 1 263 ? 13.43300 14.96300 29.00700 1.000 8.89580 256 GLU A CA 1
ATOM 2587 C C . GLU A 1 263 ? 14.80300 14.60700 28.44800 1.000 7.98254 256 GLU A C 1
ATOM 2588 O O . GLU A 1 263 ? 15.06200 14.82000 27.26200 1.000 7.82462 256 GLU A O 1
ATOM 2594 N N . ILE A 1 264 ? 15.71200 14.11800 29.28100 1.000 8.01412 257 ILE A N 1
ATOM 2595 C CA . ILE A 1 264 ? 17.03200 13.70900 28.80200 1.000 8.56945 257 ILE A CA 1
ATOM 2596 C C . ILE A 1 264 ? 16.92400 12.56300 27.81400 1.000 8.30363 257 ILE A C 1
ATOM 2597 O O . ILE A 1 264 ? 17.54400 12.59800 26.74300 1.000 8.59840 257 ILE A O 1
ATOM 2602 N N . ALA A 1 265 ? 16.14500 11.53500 28.14400 1.000 8.88264 258 ALA A N 1
ATOM 2603 C CA . ALA A 1 265 ? 16.01500 10.40600 27.23700 1.000 8.94581 258 ALA A CA 1
ATOM 2604 C C . ALA A 1 265 ? 15.42300 10.85700 25.91600 1.000 8.30626 258 ALA A C 1
ATOM 2605 O O . ALA A 1 265 ? 15.89000 10.45200 24.84900 1.000 8.48786 258 ALA A O 1
ATOM 2607 N N A SER A 1 266 ? 14.37400 11.67200 25.97300 0.600 7.77198 259 SER A N 1
ATOM 2608 N N B SER A 1 266 ? 14.38800 11.69100 25.95700 0.400 8.85896 259 SER A N 1
ATOM 2609 C CA A SER A 1 266 ? 13.73900 12.12200 24.74100 0.600 6.60079 259 SER A CA 1
ATOM 2610 C CA B SER A 1 266 ? 13.76500 12.09400 24.70100 0.400 8.79842 259 SER A CA 1
ATOM 2611 C C A SER A 1 266 ? 14.68200 12.97100 23.89400 0.600 7.07190 259 SER A C 1
ATOM 2612 C C B SER A 1 266 ? 14.66900 13.00600 23.87900 0.400 8.03254 259 SER A C 1
ATOM 2613 O O A SER A 1 266 ? 14.67800 12.85400 22.65800 0.600 6.50341 259 SER A O 1
ATOM 2614 O O B SER A 1 266 ? 14.62100 12.96400 22.64200 0.400 7.63513 259 SER A O 1
ATOM 2619 N N . PHE A 1 267 ? 15.50200 13.81700 24.53100 1.000 7.24824 260 PHE A N 1
ATOM 2620 C CA . PHE A 1 267 ? 16.44300 14.66900 23.80700 1.000 7.66408 260 PHE A CA 1
ATOM 2621 C C . PHE A 1 267 ? 17.50800 13.80600 23.13800 1.000 7.48774 260 PHE A C 1
ATOM 2622 O O . PHE A 1 267 ? 17.85300 13.99900 21.95800 1.000 7.34562 260 PHE A O 1
ATOM 2630 N N . PHE A 1 268 ? 18.05900 12.86000 23.89400 1.000 7.43247 261 PHE A N 1
ATOM 2631 C CA . PHE A 1 268 ? 19.09400 11.96800 23.37600 1.000 7.46668 261 PHE A CA 1
ATOM 2632 C C . PHE A 1 268 ? 18.56300 11.17300 22.18900 1.000 7.30351 261 PHE A C 1
ATOM 2633 O O . PHE A 1 268 ? 19.21300 11.08500 21.14100 1.000 7.15349 261 PHE A O 1
ATOM 2641 N N . ILE A 1 269 ? 17.37100 10.59100 22.33800 1.000 6.87977 262 ILE A N 1
ATOM 2642 C CA . ILE A 1 269 ? 16.74000 9.80900 21.26800 1.000 7.40615 262 ILE A CA 1
ATOM 2643 C C . ILE A 1 269 ? 16.49500 10.67000 20.03900 1.000 6.99558 262 ILE A C 1
ATOM 2644 O O . ILE A 1 269 ? 16.77800 10.25600 18.91500 1.000 7.62723 262 ILE A O 1
ATOM 2649 N N . LEU A 1 270 ? 15.97400 11.87900 20.22900 1.000 7.01137 263 LEU A N 1
ATOM 2650 C CA . LEU A 1 270 ? 15.74300 12.77400 19.10500 1.000 7.59038 263 LEU A CA 1
ATOM 2651 C C . LEU A 1 270 ? 17.02500 12.95800 18.31000 1.000 7.14559 263 LEU A C 1
ATOM 2652 O O . LEU A 1 270 ? 17.03500 12.85700 17.07700 1.000 7.60091 263 LEU A O 1
ATOM 2657 N N . LEU A 1 271 ? 18.12400 13.28400 18.99700 1.000 7.40878 264 LEU A N 1
ATOM 2658 C CA . LEU A 1 271 ? 19.36600 13.61000 18.31100 1.000 7.54827 264 LEU A CA 1
ATOM 2659 C C . LEU A 1 271 ? 19.94900 12.40800 17.57200 1.000 7.32983 264 LEU A C 1
ATOM 2660 O O . LEU A 1 271 ? 20.38700 12.53700 16.42600 1.000 7.66671 264 LEU A O 1
ATOM 2665 N N . VAL A 1 272 ? 19.97800 11.22700 18.19800 1.000 7.39562 265 VAL A N 1
ATOM 2666 C CA . VAL A 1 272 ? 20.57900 10.07100 17.52200 1.000 7.92200 265 VAL A CA 1
ATOM 2667 C C . VAL A 1 272 ? 19.67100 9.53000 16.42500 1.000 7.62723 265 VAL A C 1
ATOM 2668 O O . VAL A 1 272 ? 20.15900 9.07200 15.38400 1.000 8.84317 265 VAL A O 1
ATOM 2672 N N . VAL A 1 273 ? 18.36500 9.52800 16.63000 1.000 7.55880 266 VAL A N 1
ATOM 2673 C CA . VAL A 1 273 ? 17.47600 9.08600 15.56300 1.000 8.66946 266 VAL A CA 1
ATOM 2674 C C . VAL A 1 273 ? 17.61200 10.01200 14.38500 1.000 6.80608 266 VAL A C 1
ATOM 2675 O O . VAL A 1 273 ? 17.76200 9.57500 13.24400 1.000 7.93516 266 VAL A O 1
ATOM 2679 N N . ALA A 1 274 ? 17.50100 11.31800 14.63200 1.000 7.36930 267 ALA A N 1
ATOM 2680 C CA . ALA A 1 274 ? 17.60400 12.25700 13.54200 1.000 8.25099 267 ALA A CA 1
ATOM 2681 C C . ALA A 1 274 ? 18.95800 12.16000 12.86800 1.000 8.83527 267 ALA A C 1
ATOM 2682 O O . ALA A 1 274 ? 19.04900 12.21100 11.63300 1.000 10.83551 267 ALA A O 1
ATOM 2684 N N A GLY A 1 275 ? 20.00000 12.07500 13.69300 0.400 10.63549 268 GLY A N 1
ATOM 2685 N N B GLY A 1 275 ? 20.04500 11.93000 13.61000 0.600 7.21929 268 GLY A N 1
ATOM 2686 C CA A GLY A 1 275 ? 21.35500 12.38900 13.33900 0.400 12.88049 268 GLY A CA 1
ATOM 2687 C CA B GLY A 1 275 ? 21.35700 11.75800 12.97000 0.600 6.24022 268 GLY A CA 1
ATOM 2688 C C A GLY A 1 275 ? 21.96700 11.43100 12.36400 0.400 14.44384 268 GLY A C 1
ATOM 2689 C C B GLY A 1 275 ? 21.52500 10.51000 12.13500 0.600 5.58225 268 GLY A C 1
ATOM 2690 O O A GLY A 1 275 ? 23.02500 11.74400 11.80900 0.400 15.27552 268 GLY A O 1
ATOM 2691 O O B GLY A 1 275 ? 22.35200 10.48600 11.20900 0.600 6.60606 268 GLY A O 1
ATOM 2692 N N A ASN A 1 276 ? 21.35400 10.27800 12.14200 0.400 15.37553 269 ASN A N 1
ATOM 2693 N N B ASN A 1 276 ? 20.82000 9.44100 12.47300 0.600 5.79017 269 ASN A N 1
ATOM 2694 C CA A ASN A 1 276 ? 22.00300 9.38500 11.18200 0.400 16.42302 269 ASN A CA 1
ATOM 2695 C CA B ASN A 1 276 ? 21.05800 8.13300 11.87800 0.600 6.00072 269 ASN A CA 1
ATOM 2696 C C A ASN A 1 276 ? 21.09500 8.87300 10.06600 0.400 15.35184 269 ASN A C 1
ATOM 2697 C C B ASN A 1 276 ? 20.08200 7.73200 10.77300 0.600 6.76397 269 ASN A C 1
ATOM 2698 O O A ASN A 1 276 ? 21.53500 8.82400 8.91000 0.400 15.37816 269 ASN A O 1
ATOM 2699 O O B ASN A 1 276 ? 20.34700 6.75200 10.06500 0.600 6.55342 269 ASN A O 1
ATOM 2708 N N A GLU A 1 277 ? 19.83000 8.53300 10.35100 0.400 14.42015 270 GLU A N 1
ATOM 2709 N N B GLU A 1 277 ? 18.94600 8.41000 10.64500 0.600 5.91124 270 GLU A N 1
ATOM 2710 C CA A GLU A 1 277 ? 19.02900 7.86900 9.32100 0.400 13.64111 270 GLU A CA 1
ATOM 2711 C CA B GLU A 1 277 ? 17.83300 7.93200 9.81900 0.600 6.64553 270 GLU A CA 1
ATOM 2712 C C A GLU A 1 277 ? 18.80600 8.74500 8.09400 0.400 11.73299 270 GLU A C 1
ATOM 2713 C C B GLU A 1 277 ? 17.45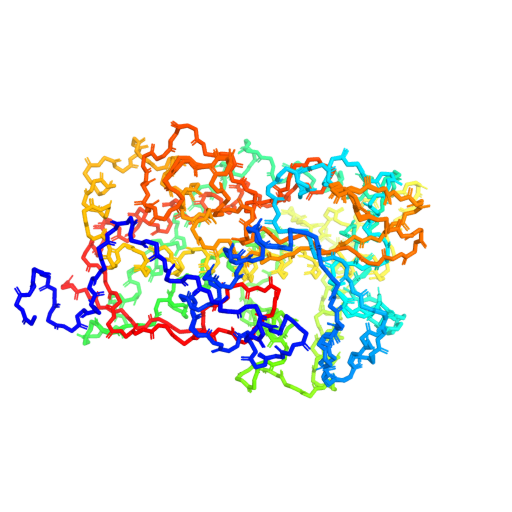400 8.90900 8.72500 0.600 6.79818 270 GLU A C 1
ATOM 2714 O O A GLU A 1 277 ? 18.99300 8.28700 6.96400 0.400 12.89628 270 GLU A O 1
ATOM 2715 O O B GLU A 1 277 ? 16.36700 8.82900 8.17200 0.600 8.89054 270 GLU A O 1
ATOM 2726 N N A THR A 1 278 ? 18.32500 9.97300 8.28200 0.400 10.02225 271 THR A N 1
ATOM 2727 N N B THR A 1 278 ? 18.36300 9.78300 8.34400 0.600 6.61921 271 THR A N 1
ATOM 2728 C CA A THR A 1 278 ? 17.96600 10.78400 7.11800 0.400 8.74579 271 THR A CA 1
ATOM 2729 C CA B THR A 1 278 ? 18.06400 10.88500 7.43200 0.600 7.32193 271 THR A CA 1
ATOM 2730 C C A THR A 1 278 ? 19.17500 11.14900 6.26600 0.400 7.71145 271 THR A C 1
ATOM 2731 C C B THR A 1 278 ? 19.16600 11.03800 6.39500 0.600 6.62185 271 THR A C 1
ATOM 2732 O O A THR A 1 278 ? 19.06300 11.20000 5.03900 0.400 8.01675 271 THR A O 1
ATOM 2733 O O B THR A 1 278 ? 18.97300 10.75500 5.20500 0.600 6.34023 271 THR A O 1
ATOM 2740 N N . THR A 1 279 ? 20.32600 11.44500 6.86100 1.000 6.53499 272 THR A N 1
ATOM 2741 C CA . THR A 1 279 ? 21.46600 11.70700 5.99400 1.000 7.21665 272 THR A CA 1
ATOM 2742 C C . THR A 1 279 ? 21.82900 10.47100 5.19200 1.000 7.09559 272 THR A C 1
ATOM 2743 O O . THR A 1 279 ? 22.19600 10.57100 4.00000 1.000 8.27731 272 THR A O 1
ATOM 2747 N N A ARG A 1 280 ? 21.78100 9.30300 5.83500 0.400 8.09044 273 ARG A N 1
ATOM 2748 N N B ARG A 1 280 ? 21.74000 9.29100 5.80100 0.600 7.16402 273 ARG A N 1
ATOM 2749 C CA A ARG A 1 280 ? 22.00700 8.03000 5.15600 0.400 8.80369 273 ARG A CA 1
ATOM 2750 C CA B ARG A 1 280 ? 22.05700 8.07400 5.06200 0.600 6.86661 273 ARG A CA 1
ATOM 2751 C C A ARG A 1 280 ? 21.18700 7.95100 3.87000 0.400 8.44838 273 ARG A C 1
ATOM 2752 C C B ARG A 1 280 ? 21.18000 7.94800 3.82700 0.600 7.31930 273 ARG A C 1
ATOM 2753 O O A ARG A 1 280 ? 21.69100 7.55300 2.81300 0.400 8.75105 273 ARG A O 1
ATOM 2754 O O B ARG A 1 280 ? 21.62600 7.48300 2.77100 0.600 7.27982 273 ARG A O 1
ATOM 2769 N N . ASN A 1 281 ? 19.90900 8.33600 3.94600 1.000 7.89305 274 ASN A N 1
ATOM 2770 C CA . ASN A 1 281 ? 19.00700 8.26200 2.80300 1.000 8.03254 274 ASN A CA 1
ATOM 2771 C C . ASN A 1 281 ? 19.29300 9.33600 1.77500 1.000 7.35878 274 ASN A C 1
ATOM 2772 O O . ASN A 1 281 ? 19.15800 9.06800 0.57100 1.000 9.09056 274 ASN A O 1
ATOM 2777 N N . ALA A 1 282 ? 19.68600 10.54100 2.19200 1.000 7.38773 275 ALA A N 1
ATOM 2778 C CA . ALA A 1 282 ? 20.14100 11.51800 1.20800 1.000 7.22455 275 ALA A CA 1
ATOM 2779 C C . ALA A 1 282 ? 21.32100 10.98700 0.40100 1.000 7.36930 275 ALA A C 1
ATOM 2780 O O . ALA A 1 282 ? 21.36100 11.12900 -0.82200 1.000 7.19560 275 ALA A O 1
ATOM 2782 N N . ILE A 1 283 ? 22.31000 10.39000 1.07300 1.000 6.74555 276 ILE A N 1
ATOM 2783 C CA . ILE A 1 283 ? 23.47600 9.85700 0.37100 1.000 7.12980 276 ILE A CA 1
ATOM 2784 C C . ILE A 1 283 ? 23.04500 8.75800 -0.59500 1.000 7.25877 276 ILE A C 1
ATOM 2785 O O . ILE A 1 283 ? 23.45200 8.73500 -1.75400 1.000 6.91925 276 ILE A O 1
ATOM 2790 N N . THR A 1 284 ? 22.20000 7.83600 -0.13200 1.000 7.08769 277 THR A N 1
ATOM 2791 C CA . THR A 1 284 ? 21.87400 6.68900 -0.95900 1.000 6.73239 277 THR A CA 1
ATOM 2792 C C . THR A 1 284 ? 21.02600 7.11400 -2.15300 1.000 7.02979 277 THR A C 1
ATOM 2793 O O . THR A 1 284 ? 21.27400 6.68300 -3.28200 1.000 7.04558 277 THR A O 1
ATOM 2797 N N A HIS A 1 285 ? 20.00400 7.94700 -1.92600 0.700 7.07716 278 HIS A N 1
ATOM 2798 N N B HIS A 1 285 ? 20.02700 7.96500 -1.92600 0.300 7.25877 278 HIS A N 1
ATOM 2799 C CA A HIS A 1 285 ? 19.24300 8.48300 -3.05000 0.700 7.48248 278 HIS A CA 1
ATOM 2800 C CA B HIS A 1 285 ? 19.24200 8.48100 -3.04000 0.300 7.49037 278 HIS A CA 1
ATOM 2801 C C A HIS A 1 285 ? 20.13600 9.26300 -3.99700 0.700 6.76134 278 HIS A C 1
ATOM 2802 C C B HIS A 1 285 ? 20.08800 9.32000 -3.98400 0.300 6.94031 278 HIS A C 1
ATOM 2803 O O A HIS A 1 285 ? 19.92300 9.25300 -5.21200 0.700 7.00610 278 HIS A O 1
ATOM 2804 O O B HIS A 1 285 ? 19.80200 9.38700 -5.18400 0.300 7.03769 278 HIS A O 1
ATOM 2817 N N . GLY A 1 286 ? 21.11700 9.97700 -3.45600 1.000 6.66922 279 GLY A N 1
ATOM 2818 C CA . GLY A 1 286 ? 22.02500 10.72700 -4.30800 1.000 6.73502 279 GLY A CA 1
ATOM 2819 C C . GLY A 1 286 ? 22.84400 9.82700 -5.22300 1.000 6.62711 279 GLY A C 1
ATOM 2820 O O . GLY A 1 286 ? 23.01900 10.13500 -6.40300 1.000 7.12191 279 GLY A O 1
ATOM 2821 N N . VAL A 1 287 ? 23.36300 8.71000 -4.70000 1.000 6.95610 280 VAL A N 1
ATOM 2822 C CA . VAL A 1 287 ? 24.07800 7.75300 -5.55400 1.000 6.96926 280 VAL A CA 1
ATOM 2823 C C . VAL A 1 287 ? 23.15000 7.13400 -6.58800 1.000 7.15349 280 VAL A C 1
ATOM 2824 O O . VAL A 1 287 ? 23.54100 6.93800 -7.74900 1.000 7.40878 280 VAL A O 1
ATOM 2828 N N . LEU A 1 288 ? 21.90800 6.83300 -6.20400 1.000 7.39036 281 LEU A N 1
ATOM 2829 C CA . LEU A 1 288 ? 20.91300 6.35900 -7.15800 1.000 7.57196 281 LEU A CA 1
ATOM 2830 C C . LEU A 1 288 ? 20.71600 7.36800 -8.28400 1.000 7.05085 281 LEU A C 1
ATOM 2831 O O . LEU A 1 288 ? 20.69600 7.01000 -9.47000 1.000 7.58512 281 LEU A O 1
ATOM 2836 N N . ALA A 1 289 ? 20.59100 8.63300 -7.92700 1.000 7.00084 282 ALA A N 1
ATOM 2837 C CA . ALA A 1 289 ? 20.40700 9.68600 -8.91200 1.000 7.02453 282 ALA A CA 1
ATOM 2838 C C . ALA A 1 289 ? 21.61600 9.83300 -9.82900 1.000 6.93241 282 ALA A C 1
ATOM 2839 O O . ALA A 1 289 ? 21.46100 9.98100 -11.04500 1.000 7.95359 282 ALA A O 1
ATOM 2841 N N . LEU A 1 290 ? 22.83500 9.82900 -9.27300 1.000 7.70092 283 LEU A N 1
ATOM 2842 C CA . LEU A 1 290 ? 24.01500 9.89600 -10.12100 1.000 7.58249 283 LEU A CA 1
ATOM 2843 C C . LEU A 1 290 ? 24.04700 8.72500 -11.08600 1.000 8.39311 283 LEU A C 1
ATOM 2844 O O . LEU A 1 290 ? 24.47600 8.88400 -12.24000 1.000 9.18531 283 LEU A O 1
ATOM 2849 N N . SER A 1 291 ? 23.60000 7.54900 -10.64000 1.000 7.75356 284 SER A N 1
ATOM 2850 C CA . SER A 1 291 ? 23.56600 6.36600 -11.48500 1.000 8.09044 284 SER A CA 1
ATOM 2851 C C . SER A 1 291 ? 22.57300 6.51300 -12.62900 1.000 8.65893 284 SER A C 1
ATOM 2852 O O . SER A 1 291 ? 22.82600 6.04300 -13.74000 1.000 9.84329 284 SER A O 1
ATOM 2855 N N . ARG A 1 292 ? 21.43400 7.16600 -12.37400 1.000 8.75894 285 ARG A N 1
ATOM 2856 C CA . ARG A 1 292 ? 20.42100 7.39200 -13.39000 1.000 8.27994 285 ARG A CA 1
ATOM 2857 C C . ARG A 1 292 ? 20.73900 8.52800 -14.33600 1.000 8.00622 285 ARG A C 1
ATOM 2858 O O . ARG A 1 292 ? 20.25600 8.52500 -15.47900 1.000 8.69052 285 ARG A O 1
ATOM 2866 N N . TYR A 1 293 ? 21.52900 9.49600 -13.87700 1.000 7.49564 286 TYR A N 1
ATOM 2867 C CA . TYR A 1 293 ? 21.80000 10.75100 -14.59000 1.000 7.60354 286 TYR A CA 1
ATOM 2868 C C . TYR A 1 293 ? 23.30600 10.98900 -14.65900 1.000 7.92727 286 TYR A C 1
ATOM 2869 O O . TYR A 1 293 ? 23.85500 11.88100 -13.99600 1.000 8.03517 286 TYR A O 1
ATOM 2878 N N . PRO A 1 294 ? 24.00300 10.20200 -15.48000 1.000 8.90370 287 PRO A N 1
ATOM 2879 C CA . PRO A 1 294 ? 25.47600 10.29800 -15.51600 1.000 9.56430 287 PRO A CA 1
ATOM 2880 C C . PRO A 1 294 ? 26.01800 11.63800 -15.90800 1.000 9.51167 287 PRO A C 1
ATOM 2881 O O . PRO A 1 294 ? 27.14300 11.97000 -15.49900 1.000 9.87487 287 PRO A O 1
ATOM 2885 N N A GLU A 1 295 ? 25.29000 12.42600 -16.69200 0.700 9.30638 288 GLU A N 1
ATOM 2886 N N B GLU A 1 295 ? 25.29800 12.43700 -16.69400 0.300 9.88013 288 GLU A N 1
ATOM 2887 C CA A GLU A 1 295 ? 25.79500 13.74900 -17.01400 0.700 9.50640 288 GLU A CA 1
ATOM 2888 C CA B GLU A 1 295 ? 25.83300 13.75500 -17.01100 0.300 10.41177 288 GLU A CA 1
ATOM 2889 C C A GLU A 1 295 ? 25.94100 14.59400 -15.75500 0.700 8.41680 288 GLU A C 1
ATOM 2890 C C B GLU A 1 295 ? 25.91100 14.63900 -15.77000 0.300 9.28532 288 GLU A C 1
ATOM 2891 O O A GLU A 1 295 ? 26.85600 15.42600 -15.67400 0.700 8.54050 288 GLU A O 1
ATOM 2892 O O B GLU A 1 295 ? 26.75200 15.54400 -15.71300 0.300 9.36428 288 GLU A O 1
ATOM 2903 N N . GLN A 1 296 ? 25.05700 14.39600 -14.77200 1.000 8.61419 289 GLN A N 1
ATOM 2904 C CA . GLN A 1 296 ? 25.15900 15.14300 -13.52900 1.000 7.78514 289 GLN A CA 1
ATOM 2905 C C . GLN A 1 296 ? 26.36100 14.66700 -12.72500 1.000 7.78778 289 GLN A C 1
ATOM 2906 O O . GLN A 1 296 ? 27.06300 15.48100 -12.12900 1.000 8.20362 289 GLN A O 1
ATOM 2912 N N . ARG A 1 297 ? 26.59700 13.35300 -12.66500 1.000 7.44037 290 ARG A N 1
ATOM 2913 C CA . ARG A 1 297 ? 27.82300 12.87100 -12.04700 1.000 7.81673 290 ARG A CA 1
ATOM 2914 C C . ARG A 1 297 ? 29.03500 13.52600 -12.68100 1.000 7.52459 290 ARG A C 1
ATOM 2915 O O . ARG A 1 297 ? 29.93300 14.00400 -11.98200 1.000 7.58512 290 ARG A O 1
ATOM 2923 N N . ASP A 1 298 ? 29.10600 13.52300 -14.02200 1.000 7.78514 291 ASP A N 1
ATOM 2924 C CA . ASP A 1 298 ? 30.29700 14.01500 -14.70000 1.000 8.11150 291 ASP A CA 1
ATOM 2925 C C . ASP A 1 298 ? 30.53100 15.48100 -14.38800 1.000 7.69040 291 ASP A C 1
ATOM 2926 O O . ASP A 1 298 ? 31.66700 15.89100 -14.13000 1.000 8.83527 291 ASP A O 1
ATOM 2931 N N . ARG A 1 299 ? 29.47100 16.28700 -14.38700 1.000 7.92727 292 ARG A N 1
ATOM 2932 C CA . ARG A 1 299 ? 29.66600 17.70700 -14.15500 1.000 8.92212 292 ARG A CA 1
ATOM 2933 C C . ARG A 1 299 ? 30.08900 17.98100 -12.72500 1.000 8.11939 292 ARG A C 1
ATOM 2934 O O . ARG A 1 299 ? 30.89400 18.89100 -12.49800 1.000 8.81421 292 ARG A O 1
ATOM 2942 N N . TRP A 1 300 ? 29.60300 17.20200 -11.75400 1.000 7.43773 293 TRP A N 1
ATOM 2943 C CA . TRP A 1 300 ? 30.04900 17.40600 -10.39000 1.000 7.19823 293 TRP A CA 1
ATOM 2944 C C . TRP A 1 300 ? 31.48700 16.93900 -10.23300 1.000 7.06927 293 TRP A C 1
ATOM 2945 O O . TRP A 1 300 ? 32.31200 17.62600 -9.63900 1.000 7.82199 293 TRP A O 1
ATOM 2956 N N . TRP A 1 301 ? 31.82000 15.79400 -10.80800 1.000 7.48248 294 TRP A N 1
ATOM 2957 C CA . TRP A 1 301 ? 33.17300 15.27300 -10.67200 1.000 7.33772 294 TRP A CA 1
ATOM 2958 C C . TRP A 1 301 ? 34.21800 16.21100 -11.28200 1.000 8.02991 294 TRP A C 1
ATOM 2959 O O . TRP A 1 301 ? 35.34100 16.26300 -10.79900 1.000 9.23532 294 TRP A O 1
ATOM 2970 N N A SER A 1 302 ? 33.88900 16.94000 -12.33600 0.500 7.88516 295 SER A N 1
ATOM 2971 N N B SER A 1 302 ? 33.85800 16.92500 -12.36200 0.500 8.47733 295 SER A N 1
ATOM 2972 C CA A SER A 1 302 ? 34.89400 17.80200 -12.95400 0.500 8.64841 295 SER A CA 1
ATOM 2973 C CA B SER A 1 302 ? 34.76300 17.84800 -13.05200 0.500 9.80381 295 SER A CA 1
ATOM 2974 C C A SER A 1 302 ? 34.91200 19.20800 -12.36800 0.500 8.94055 295 SER A C 1
ATOM 2975 C C B SER A 1 302 ? 34.96300 19.14800 -12.28900 0.500 9.85644 295 SER A C 1
ATOM 2976 O O A SER A 1 302 ? 35.74900 20.01700 -12.77200 0.500 9.53272 295 SER A O 1
ATOM 2977 O O B SER A 1 302 ? 35.98100 19.81500 -12.48800 0.500 10.70655 295 SER A O 1
ATOM 2982 N N . ASP A 1 303 ? 34.03100 19.51700 -11.41700 1.000 8.85633 296 ASP A N 1
ATOM 2983 C CA . ASP A 1 303 ? 34.14500 20.75500 -10.64900 1.000 8.71420 296 ASP A CA 1
ATOM 2984 C C . ASP A 1 303 ? 33.53100 20.52600 -9.26900 1.000 7.92990 296 ASP A C 1
ATOM 2985 O O . ASP A 1 303 ? 32.47700 21.07200 -8.92200 1.000 8.19309 296 ASP A O 1
ATOM 2990 N N . PHE A 1 304 ? 34.20100 19.69700 -8.46900 1.000 8.06412 297 PHE A N 1
ATOM 2991 C CA . PHE A 1 304 ? 33.54500 19.21400 -7.26900 1.000 7.78251 297 PHE A CA 1
ATOM 2992 C C . PHE A 1 304 ? 33.27500 20.34700 -6.29700 1.000 7.99306 297 PHE A C 1
ATOM 2993 O O . PHE A 1 304 ? 32.15700 20.49100 -5.80300 1.000 8.34574 297 PHE A O 1
ATOM 3001 N N . ASP A 1 305 ? 34.28600 21.16100 -6.01200 1.000 9.20637 298 ASP A N 1
ATOM 3002 C CA . ASP A 1 305 ? 34.13200 22.18400 -4.99300 1.000 10.86183 298 ASP A CA 1
ATOM 3003 C C . ASP A 1 305 ? 33.21000 23.28500 -5.47800 1.000 11.22503 298 ASP A C 1
ATOM 3004 O O . ASP A 1 305 ? 32.43400 23.83900 -4.69000 1.000 12.34095 298 ASP A O 1
ATOM 3009 N N . GLY A 1 306 ? 33.25100 23.58700 -6.77300 1.000 10.40388 299 GLY A N 1
ATOM 3010 C CA . GLY A 1 306 ? 32.41900 24.64900 -7.30300 1.000 10.99869 299 GLY A CA 1
ATOM 3011 C C . GLY A 1 306 ? 30.95000 24.29500 -7.29300 1.000 10.01436 299 GLY A C 1
ATOM 3012 O O . GLY A 1 306 ? 30.10400 25.13700 -6.98700 1.000 11.46980 299 GLY A O 1
ATOM 3013 N N A LEU A 1 307 ? 30.63000 23.03800 -7.58400 0.500 9.19847 300 LEU A N 1
ATOM 3014 N N B LEU A 1 307 ? 30.62500 23.04600 -7.61200 0.500 8.51681 300 LEU A N 1
ATOM 3015 C CA A LEU A 1 307 ? 29.24400 22.60200 -7.65200 0.500 9.24585 300 LEU A CA 1
ATOM 3016 C CA B LEU A 1 307 ? 29.22900 22.63400 -7.64100 0.500 8.01675 300 LEU A CA 1
ATOM 3017 C C A LEU A 1 307 ? 28.70900 22.01700 -6.34900 0.500 8.46154 300 LEU A C 1
ATOM 3018 C C B LEU A 1 307 ? 28.70000 22.10300 -6.31500 0.500 7.67724 300 LEU A C 1
ATOM 3019 O O A LEU A 1 307 ? 27.49600 21.81600 -6.24100 0.500 8.38522 300 LEU A O 1
ATOM 3020 O O B LEU A 1 307 ? 27.48000 22.04200 -6.15100 0.500 7.45879 300 LEU A O 1
ATOM 3029 N N . ALA A 1 308 ? 29.56200 21.75500 -5.36300 1.000 7.42457 301 ALA A N 1
ATOM 3030 C CA . ALA A 1 308 ? 29.09800 21.05500 -4.17000 1.000 7.78778 301 ALA A CA 1
ATOM 3031 C C . ALA A 1 308 ? 27.96200 21.74900 -3.43600 1.000 7.86147 301 ALA A C 1
ATOM 3032 O O . ALA A 1 308 ? 27.01600 21.05300 -3.03800 1.000 7.91937 301 ALA A O 1
ATOM 3034 N N . PRO A 1 309 ? 27.98000 23.05500 -3.21000 1.000 8.09571 302 PRO A N 1
ATOM 3035 C CA . PRO A 1 309 ? 26.86300 23.66100 -2.44800 1.000 9.30901 302 PRO A CA 1
ATOM 3036 C C . PRO A 1 309 ? 25.52600 23.39800 -3.10700 1.000 8.86159 302 PRO A C 1
ATOM 3037 O O . PRO A 1 309 ? 24.57800 22.93400 -2.45500 1.000 9.42481 302 PRO A O 1
ATOM 3041 N N . THR A 1 310 ? 25.43400 23.62600 -4.41500 1.000 7.73514 303 THR A N 1
ATOM 3042 C CA . THR A 1 310 ? 24.15800 23.42600 -5.08100 1.000 7.83778 303 THR A CA 1
ATOM 3043 C C . THR A 1 310 ? 23.84600 21.94000 -5.28100 1.000 7.68250 303 THR A C 1
ATOM 3044 O O . THR A 1 310 ? 22.66800 21.54800 -5.31500 1.000 8.17730 303 THR A O 1
ATOM 3048 N N . ALA A 1 311 ? 24.87500 21.11400 -5.44100 1.000 6.99294 304 ALA A N 1
ATOM 3049 C CA . ALA A 1 311 ? 24.67000 19.69400 -5.66700 1.000 7.02716 304 ALA A CA 1
ATOM 3050 C C . ALA A 1 311 ? 24.04900 19.05400 -4.43600 1.000 7.19034 304 ALA A C 1
ATOM 3051 O O . ALA A 1 311 ? 23.09600 18.25900 -4.52900 1.000 7.47721 304 ALA A O 1
ATOM 3053 N N . VAL A 1 312 ? 24.58600 19.38600 -3.25300 1.000 7.22718 305 VAL A N 1
ATOM 3054 C CA . VAL A 1 312 ? 24.05900 18.83000 -2.01700 1.000 7.47721 305 VAL A CA 1
ATOM 3055 C C . VAL A 1 312 ? 22.59900 19.24300 -1.83100 1.000 6.84819 305 VAL A C 1
ATOM 3056 O O . VAL A 1 312 ? 21.75200 18.42800 -1.45400 1.000 7.50090 305 VAL A O 1
ATOM 3060 N N . GLU A 1 313 ? 22.28700 20.51400 -2.06600 1.000 6.78502 306 GLU A N 1
ATOM 3061 C CA . GLU A 1 313 ? 20.92200 20.95100 -1.88800 1.000 7.21139 306 GLU A CA 1
ATOM 3062 C C . GLU A 1 313 ? 19.98700 20.25100 -2.87100 1.000 6.78766 306 GLU A C 1
ATOM 3063 O O . GLU A 1 313 ? 18.84100 19.93800 -2.51500 1.000 7.27982 306 GLU A O 1
ATOM 3069 N N . GLU A 1 314 ? 20.43000 20.03400 -4.11700 1.000 6.39814 307 GLU A N 1
ATOM 3070 C CA . GLU A 1 314 ? 19.59200 19.34000 -5.08400 1.000 6.52183 307 GLU A CA 1
ATOM 3071 C C . GLU A 1 314 ? 19.37300 17.89900 -4.65900 1.000 6.59026 307 GLU A C 1
ATOM 3072 O O . GLU A 1 314 ? 18.27800 17.37700 -4.84600 1.000 7.31667 307 GLU A O 1
ATOM 3078 N N . ILE A 1 315 ? 20.40100 17.23800 -4.12400 1.000 6.73239 308 ILE A N 1
ATOM 3079 C CA . ILE A 1 315 ? 20.19600 15.88300 -3.63200 1.000 6.84819 308 ILE A CA 1
ATOM 3080 C C . ILE A 1 315 ? 19.13900 15.87100 -2.53000 1.000 6.80082 308 ILE A C 1
ATOM 3081 O O . ILE A 1 315 ? 18.28200 14.97900 -2.50200 1.000 6.99558 308 ILE A O 1
ATOM 3086 N N . VAL A 1 316 ? 19.15000 16.86200 -1.62700 1.000 6.50341 309 VAL A N 1
ATOM 3087 C CA . VAL A 1 316 ? 18.13400 16.90900 -0.57900 1.000 6.66659 309 VAL A CA 1
ATOM 3088 C C . VAL A 1 316 ? 16.74200 17.16000 -1.17400 1.000 6.56921 309 VAL A C 1
ATOM 3089 O O . VAL A 1 316 ? 15.76200 16.51500 -0.78900 1.000 7.22455 309 VAL A O 1
ATOM 3093 N N . ARG A 1 317 ? 16.62200 18.11700 -2.10700 1.000 6.25601 310 ARG A N 1
ATOM 3094 C CA . ARG A 1 317 ? 15.31800 18.35400 -2.74600 1.000 6.13758 310 ARG A CA 1
ATOM 3095 C C . ARG A 1 317 ? 14.81000 17.09500 -3.44500 1.000 6.62974 310 ARG A C 1
ATOM 3096 O O . ARG A 1 317 ? 13.61900 16.76200 -3.38700 1.000 7.21929 310 ARG A O 1
ATOM 3104 N N . TRP A 1 318 ? 15.70300 16.40500 -4.14200 1.000 6.71923 311 TRP A N 1
ATOM 3105 C CA . TRP A 1 318 ? 15.32000 15.25100 -4.93400 1.000 6.80345 311 TRP A CA 1
ATOM 3106 C C . TRP A 1 318 ? 14.90200 14.12000 -4.02000 1.000 7.24561 311 TRP A C 1
ATOM 3107 O O . TRP A 1 318 ? 13.90600 13.43800 -4.27100 1.000 7.83515 311 TRP A O 1
ATOM 3118 N N . ALA A 1 319 ? 15.68000 13.88500 -2.96300 1.000 6.98242 312 ALA A N 1
ATOM 3119 C CA . ALA A 1 319 ? 15.41400 12.76900 -2.05800 1.000 7.32193 312 ALA A CA 1
ATOM 3120 C C . ALA A 1 319 ? 14.28200 13.03000 -1.07600 1.000 6.47446 312 ALA A C 1
ATOM 3121 O O . ALA A 1 319 ? 13.65300 12.06500 -0.62300 1.000 7.49827 312 ALA A O 1
ATOM 3123 N N . SER A 1 320 ? 14.07600 14.28600 -0.65900 1.000 6.97978 313 SER A N 1
ATOM 3124 C CA . SER A 1 320 ? 13.18100 14.64300 0.45500 1.000 6.51657 313 SER A CA 1
ATOM 3125 C C . SER A 1 320 ? 13.15200 13.55300 1.52000 1.000 6.20074 313 SER A C 1
ATOM 3126 O O . SER A 1 320 ? 12.12800 12.88100 1.72700 1.000 6.65869 313 SER A O 1
ATOM 3129 N N . PRO A 1 321 ? 14.26900 13.39700 2.23600 1.000 6.33497 314 PRO A N 1
ATOM 3130 C CA . PRO A 1 321 ? 14.39100 12.29000 3.18800 1.000 6.57710 314 PRO A CA 1
ATOM 3131 C C . PRO A 1 321 ? 13.30100 12.23900 4.23400 1.000 6.43761 314 PRO A C 1
ATOM 3132 O O . PRO A 1 321 ? 12.95100 11.13200 4.68200 1.000 7.05611 314 PRO A O 1
ATOM 3136 N N . VAL A 1 322 ? 12.82400 13.39800 4.66600 1.000 6.70344 315 VAL A N 1
ATOM 3137 C CA . VAL A 1 322 ? 11.65400 13.49300 5.53500 1.000 6.10336 315 VAL A CA 1
ATOM 3138 C C . VAL A 1 322 ? 10.46300 13.80700 4.62000 1.000 6.45867 315 VAL A C 1
ATOM 3139 O O . VAL A 1 322 ? 10.40800 14.86700 3.99600 1.000 7.08769 315 VAL A O 1
ATOM 3143 N N . VAL A 1 323 ? 9.53100 12.86700 4.54800 1.000 6.19811 316 VAL A N 1
ATOM 3144 C CA . VAL A 1 323 ? 8.42800 12.97500 3.60400 1.000 6.61658 316 VAL A CA 1
ATOM 3145 C C . VAL A 1 323 ? 7.45000 14.05000 4.02600 1.000 6.72449 316 VAL A C 1
ATOM 3146 O O . VAL A 1 323 ? 6.94200 14.81300 3.17700 1.000 7.35615 316 VAL A O 1
ATOM 3150 N N . TYR A 1 324 ? 7.10100 14.07300 5.32100 1.000 6.12442 317 TYR A N 1
ATOM 3151 C CA . TYR A 1 324 ? 6.13000 15.01000 5.88200 1.000 6.68238 317 TYR A CA 1
ATOM 3152 C C . TYR A 1 324 ? 6.47500 15.26500 7.34000 1.000 7.05611 317 TYR A C 1
ATOM 3153 O O . TYR A 1 324 ? 7.20700 14.50700 7.96700 1.000 6.97452 317 TYR A O 1
ATOM 3162 N N . MET A 1 325 ? 5.87300 16.31900 7.88400 1.000 6.42709 318 MET A N 1
ATOM 3163 C CA . MET A 1 325 ? 5.70700 16.50100 9.32000 1.000 6.76923 318 MET A CA 1
ATOM 3164 C C . MET A 1 325 ? 4.27200 16.94800 9.57800 1.000 7.34825 318 MET A C 1
ATOM 3165 O O . MET A 1 325 ? 3.64500 17.59800 8.73600 1.000 7.54301 318 MET A O 1
ATOM 3170 N N A ARG A 1 326 ? 3.76400 16.63100 10.76100 0.400 7.01926 319 ARG A N 1
ATOM 3171 N N B ARG A 1 326 ? 3.75900 16.58900 10.76200 0.600 6.70607 319 ARG A N 1
ATOM 3172 C CA A ARG A 1 326 ? 2.39100 16.95800 11.11700 0.400 6.80345 319 ARG A CA 1
ATOM 3173 C CA B ARG A 1 326 ? 2.41300 16.96000 11.18300 0.600 6.25075 319 ARG A CA 1
ATOM 3174 C C A ARG A 1 326 ? 2.36700 18.11900 12.10700 0.400 7.15612 319 ARG A C 1
ATOM 3175 C C B ARG A 1 326 ? 2.42500 18.20800 12.05900 0.600 6.36129 319 ARG A C 1
ATOM 3176 O O A ARG A 1 326 ? 3.31100 18.32300 12.87900 0.400 7.79304 319 ARG A O 1
ATOM 3177 O O B ARG A 1 326 ? 3.40300 18.51500 12.75400 0.600 7.19823 319 ARG A O 1
ATOM 3192 N N . ARG A 1 327 ? 1.27700 18.88900 12.04400 1.000 7.04821 320 ARG A N 1
ATOM 3193 C CA . ARG A 1 327 ? 0.96300 19.97900 12.95200 1.000 6.30602 320 ARG A CA 1
ATOM 3194 C C . ARG A 1 327 ? -0.47100 19.78700 13.43000 1.000 7.54827 320 ARG A C 1
ATOM 3195 O O . ARG A 1 327 ? -1.22700 18.98100 12.87100 1.000 7.99833 320 ARG A O 1
ATOM 3203 N N . THR A 1 328 ? -0.86400 20.55700 14.45700 1.000 7.33246 321 THR A N 1
ATOM 3204 C CA . THR A 1 328 ? -2.21000 20.50700 15.00700 1.000 7.32193 321 THR A CA 1
ATOM 3205 C C . THR A 1 328 ? -2.71100 21.93500 15.11700 1.000 8.40890 321 THR A C 1
ATOM 3206 O O . THR A 1 328 ? -2.03000 22.78900 15.69500 1.000 9.14057 321 THR A O 1
ATOM 3210 N N . LEU A 1 329 ? -3.88900 22.19200 14.58300 1.000 8.10887 322 LEU A N 1
ATOM 3211 C CA . LEU A 1 329 ? -4.39700 23.55800 14.62100 1.000 8.17993 322 LEU A CA 1
ATOM 3212 C C . LEU A 1 329 ? -4.79900 23.97200 16.03100 1.000 9.09583 322 LEU A C 1
ATOM 3213 O O . LEU A 1 329 ? -5.45800 23.23000 16.75700 1.000 9.60641 322 LEU A O 1
ATOM 3218 N N . THR A 1 330 ? -4.48700 25.21500 16.37100 1.000 9.58799 323 THR A N 1
ATOM 3219 C CA . THR A 1 330 ? -4.93500 25.80800 17.63400 1.000 10.08542 323 THR A CA 1
ATOM 3220 C C . THR A 1 330 ? -6.10900 26.75900 17.43400 1.000 11.42769 323 THR A C 1
ATOM 3221 O O . THR A 1 330 ? -6.6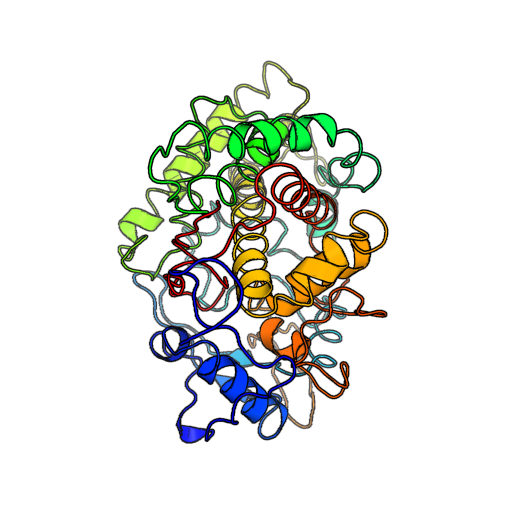8300 27.23800 18.40300 1.000 12.75679 323 THR A O 1
ATOM 3225 N N . GLN A 1 331 ? -6.46100 27.03100 16.19100 1.000 11.15134 324 GLN A N 1
ATOM 3226 C CA . GLN A 1 331 ? -7.59300 27.86500 15.84500 1.000 12.56466 324 GLN A CA 1
ATOM 3227 C C . GLN A 1 331 ? -8.10600 27.43100 14.48200 1.000 10.94342 324 GLN A C 1
ATOM 3228 O O . GLN A 1 331 ? -7.39400 26.77600 13.71200 1.000 11.04343 324 GLN A O 1
ATOM 3234 N N . ASP A 1 332 ? -9.35800 27.76700 14.20400 1.000 11.15923 325 ASP A N 1
ATOM 3235 C CA . ASP A 1 332 ? -9.91500 27.54500 12.88100 1.000 12.51466 325 ASP A CA 1
ATOM 3236 C C . ASP A 1 332 ? -9.14400 28.37400 11.86700 1.000 12.51466 325 ASP A C 1
ATOM 3237 O O . ASP A 1 332 ? -8.74600 29.51200 12.14800 1.000 14.06484 325 ASP A O 1
ATOM 3242 N N A ILE A 1 333 ? -8.95700 27.83600 10.66600 0.600 11.88827 326 ILE A N 1
ATOM 3243 N N B ILE A 1 333 ? -8.96100 27.81600 10.66700 0.400 12.38306 326 ILE A N 1
ATOM 3244 C CA A ILE A 1 333 ? -8.34700 28.57700 9.56500 0.600 12.49360 326 ILE A CA 1
ATOM 3245 C CA B ILE A 1 333 ? -8.32400 28.53300 9.56500 0.400 13.01209 326 ILE A CA 1
ATOM 3246 C C A ILE A 1 333 ? -9.02800 28.13300 8.27600 0.600 12.89628 326 ILE A C 1
ATOM 3247 C C B ILE A 1 333 ? -8.83500 28.00000 8.23400 0.400 12.52519 326 ILE A C 1
ATOM 3248 O O A ILE A 1 333 ? -9.74800 27.13000 8.24100 0.600 14.11485 326 ILE A O 1
ATOM 3249 O O B ILE A 1 333 ? -8.94500 26.78400 8.03400 0.400 11.12239 326 ILE A O 1
ATOM 3258 N N A GLU A 1 334 ? -8.81200 28.91000 7.21600 0.500 13.13842 327 GLU A N 1
ATOM 3259 N N B GLU A 1 334 ? -9.06600 28.92000 7.30500 0.500 13.48583 327 GLU A N 1
ATOM 3260 C CA A GLU A 1 334 ? -9.22600 28.53400 5.87100 0.500 14.97548 327 GLU A CA 1
ATOM 3261 C CA B GLU A 1 334 ? -9.40200 28.59500 5.92600 0.500 15.66504 327 GLU A CA 1
ATOM 3262 C C A GLU A 1 334 ? -8.05600 28.72700 4.91700 0.500 15.55186 327 GLU A C 1
ATOM 3263 C C B GLU A 1 334 ? -8.16100 28.86200 5.08200 0.500 16.28880 327 GLU A C 1
ATOM 3264 O O A GLU A 1 334 ? -7.41400 29.78600 4.91400 0.500 15.49659 327 GLU A O 1
ATOM 3265 O O B GLU A 1 334 ? -7.69300 30.00100 5.00800 0.500 16.64673 327 GLU A O 1
ATOM 3276 N N A LEU A 1 335 ? -7.77700 27.69800 4.12500 0.600 15.76242 328 LEU A N 1
ATOM 3277 N N B LEU A 1 335 ? -7.61300 27.81400 4.47400 0.400 15.70715 328 LEU A N 1
ATOM 3278 C CA A LEU A 1 335 ? -6.78000 27.75800 3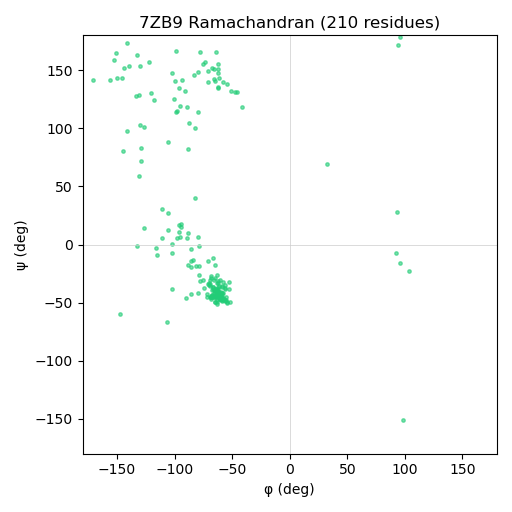.06200 0.600 16.77570 328 LEU A CA 1
ATOM 3279 C CA B LEU A 1 335 ? -6.39200 27.91300 3.67900 0.400 15.37553 328 LEU A CA 1
ATOM 3280 C C A LEU A 1 335 ? -7.40900 27.17300 1.80900 0.600 15.95191 328 LEU A C 1
ATOM 3281 C C B LEU A 1 335 ? -6.68400 27.39600 2.27700 0.400 15.39132 328 LEU A C 1
ATOM 3282 O O A LEU A 1 335 ? -7.98600 26.08700 1.86000 0.600 15.52818 328 LEU A O 1
ATOM 3283 O O B LEU A 1 335 ? -7.22200 26.29600 2.11700 0.400 14.65439 328 LEU A O 1
ATOM 3292 N N A ARG A 1 336 ? -7.32700 27.90600 0.69700 0.500 16.06245 329 ARG A N 1
ATOM 3293 N N B ARG A 1 336 ? -6.36400 28.20100 1.26600 0.500 16.51514 329 ARG A N 1
ATOM 3294 C CA A ARG A 1 336 ? -7.79000 27.41200 -0.60400 0.500 16.57041 329 ARG A CA 1
ATOM 3295 C CA B ARG A 1 336 ? -6.61400 27.81300 -0.12400 0.500 17.47315 329 ARG A CA 1
ATOM 3296 C C A ARG A 1 336 ? -9.27100 27.03700 -0.56500 0.500 17.24944 329 ARG A C 1
ATOM 3297 C C B ARG A 1 336 ? -8.05700 27.34800 -0.31700 0.500 17.77845 329 ARG A C 1
ATOM 3298 O O A ARG A 1 336 ? -9.71000 26.06500 -1.18400 0.500 17.44420 329 ARG A O 1
ATOM 3299 O O B ARG A 1 336 ? -8.33100 26.40700 -1.05900 0.500 17.46262 329 ARG A O 1
ATOM 3314 N N A GLY A 1 337 ? -10.04900 27.80700 0.18700 0.500 18.23640 330 GLY A N 1
ATOM 3315 N N B GLY A 1 337 ? -8.99000 27.99000 0.39100 0.500 18.28640 330 GLY A N 1
ATOM 3316 C CA A GLY A 1 337 ? -11.44900 27.51200 0.35600 0.500 18.70487 330 GLY A CA 1
ATOM 3317 C CA B GLY A 1 337 ? -10.40200 27.72700 0.19300 0.500 18.55222 330 GLY A CA 1
ATOM 3318 C C A GLY A 1 337 ? -11.75800 26.33200 1.24800 0.500 18.69698 330 GLY A C 1
ATOM 3319 C C B GLY A 1 337 ? -11.00500 26.58800 0.99300 0.500 18.84963 330 GLY A C 1
ATOM 3320 O O A GLY A 1 337 ? -12.94000 26.04700 1.46900 0.500 19.49707 330 GLY A O 1
ATOM 3321 O O B GLY A 1 337 ? -12.18600 26.28400 0.79800 0.500 19.44444 330 GLY A O 1
ATOM 3322 N N A THR A 1 338 ? -10.74100 25.61800 1.74700 0.500 17.48631 331 THR A N 1
ATOM 3323 N N B THR A 1 338 ? -10.24800 25.94100 1.88300 0.500 18.34167 331 THR A N 1
ATOM 3324 C CA A THR A 1 338 ? -10.93300 24.52200 2.69100 0.500 16.90203 331 THR A CA 1
ATOM 3325 C CA B THR A 1 338 ? -10.73900 24.81700 2.68000 0.500 17.71002 331 THR A CA 1
ATOM 3326 C C A THR A 1 338 ? -10.80800 25.05900 4.10900 0.500 16.54935 331 THR A C 1
ATOM 3327 C C B THR A 1 338 ? -10.76600 25.19600 4.15600 0.500 16.88097 331 THR A C 1
ATOM 3328 O O A THR A 1 338 ? -9.73200 25.49100 4.54300 0.500 16.48619 331 THR A O 1
ATOM 3329 O O B THR A 1 338 ? -9.73800 25.61000 4.70700 0.500 16.71779 331 THR A O 1
ATOM 3336 N N . LYS A 1 339 ? -11.91600 25.00800 4.81700 1.000 16.10983 332 LYS A N 1
ATOM 3337 C CA . LYS A 1 339 ? -11.98900 25.33100 6.23200 1.000 15.75452 332 LYS A CA 1
ATOM 3338 C C . LYS A 1 339 ? -11.51100 24.15300 7.06900 1.000 14.07011 332 LYS A C 1
ATOM 3339 O O . LYS A 1 339 ? -11.98400 23.03000 6.91600 1.000 16.42302 332 LYS A O 1
ATOM 3343 N N A MET A 1 340 ? -10.58100 24.42100 7.94700 0.700 11.88564 333 MET A N 1
ATOM 3344 N N B MET A 1 340 ? -10.56800 24.42700 7.95600 0.300 12.12514 333 MET A N 1
ATOM 3345 C CA A MET A 1 340 ? -10.02200 23.43900 8.86000 0.700 11.16186 333 MET A CA 1
ATOM 3346 C CA B MET A 1 340 ? -9.99500 23.44300 8.86400 0.300 10.70391 333 MET A CA 1
ATOM 3347 C C A MET A 1 340 ? -10.26900 23.94400 10.27600 0.700 10.35914 333 MET A C 1
ATOM 3348 C C B MET A 1 340 ? -10.19200 23.94200 10.29000 0.300 10.23544 333 MET A C 1
ATOM 3349 O O A MET A 1 340 ? -10.26700 25.14700 10.50600 0.700 11.54875 333 MET A O 1
ATOM 3350 O O B MET A 1 340 ? -10.04300 25.13500 10.55200 0.300 10.84341 333 MET A O 1
ATOM 3359 N N . ALA A 1 341 ? -10.51300 23.03700 11.20900 1.000 9.56957 334 ALA A N 1
ATOM 3360 C CA . ALA A 1 341 ? -10.96300 23.41200 12.54400 1.000 9.53799 334 ALA A CA 1
ATOM 3361 C C . ALA A 1 341 ? -9.85900 23.31100 13.57900 1.000 9.26427 334 ALA A C 1
ATOM 3362 O O . ALA A 1 341 ? -8.98800 22.44800 13.49500 1.000 8.49839 334 ALA A O 1
ATOM 3364 N N . ALA A 1 342 ? -9.95000 24.17000 14.59600 1.000 9.71169 335 ALA A N 1
ATOM 3365 C CA . ALA A 1 342 ? -9.10700 24.02900 15.77800 1.000 10.81709 335 ALA A CA 1
ATOM 3366 C C . ALA A 1 342 ? -9.13900 22.57700 16.24000 1.000 9.80118 335 ALA A C 1
ATOM 3367 O O . ALA A 1 342 ? -10.20600 21.98200 16.37300 1.000 10.53284 335 ALA A O 1
ATOM 3369 N N . GLY A 1 343 ? -7.94700 22.01100 16.48200 1.000 9.39850 336 GLY A N 1
ATOM 3370 C CA . GLY A 1 343 ? -7.78600 20.65100 16.92100 1.000 9.29322 336 GLY A CA 1
ATOM 3371 C C . GLY A 1 343 ? -7.51800 19.65800 15.81400 1.000 8.69315 336 GLY A C 1
ATOM 3372 O O . GLY A 1 343 ? -7.09300 18.52500 16.10500 1.000 9.71959 336 GLY A O 1
ATOM 3373 N N . ASP A 1 344 ? -7.77400 20.03800 14.56500 1.000 8.25099 337 ASP A N 1
ATOM 3374 C CA . ASP A 1 344 ? -7.52500 19.13600 13.45500 1.000 7.81146 337 ASP A CA 1
ATOM 3375 C C . ASP A 1 344 ? -6.03000 18.95100 13.20800 1.000 7.69040 337 ASP A C 1
ATOM 3376 O O . ASP A 1 344 ? -5.23100 19.86900 13.37100 1.000 8.40890 337 ASP A O 1
ATOM 3381 N N . LYS A 1 345 ? -5.68000 17.76200 12.71000 1.000 7.34035 338 LYS A N 1
ATOM 3382 C CA . LYS A 1 345 ? -4.32400 17.48100 12.27500 1.000 7.48511 338 LYS A CA 1
ATOM 3383 C C . LYS A 1 345 ? -4.11200 17.98600 10.85100 1.000 6.40077 338 LYS A C 1
ATOM 3384 O O . LYS A 1 345 ? -5.00400 17.88600 10.00200 1.000 7.26403 338 LYS A O 1
ATOM 3390 N N . VAL A 1 346 ? -2.89400 18.45200 10.58700 1.000 7.26929 339 VAL A N 1
ATOM 3391 C CA . VAL A 1 346 ? -2.49200 18.97100 9.29400 1.000 6.97189 339 VAL A CA 1
ATOM 3392 C C . VAL A 1 346 ? -1.14100 18.35900 8.95800 1.000 6.92451 339 VAL A C 1
ATOM 3393 O O . VAL A 1 346 ? -0.22200 18.39300 9.77500 1.000 8.17466 339 VAL A O 1
ATOM 3397 N N . SER A 1 347 ? -1.01900 17.76400 7.78100 1.000 6.46920 340 SER A N 1
ATOM 3398 C CA . SER A 1 347 ? 0.22500 17.15600 7.35000 1.000 6.80082 340 SER A CA 1
ATOM 3399 C C . SER A 1 347 ? 0.87000 18.01000 6.25400 1.000 7.02453 340 SER A C 1
ATOM 3400 O O . SER A 1 347 ? 0.21100 18.44900 5.30300 1.000 7.82989 340 SER A O 1
ATOM 3403 N N A LEU A 1 348 ? 2.18200 18.22200 6.38100 0.700 6.39024 341 LEU A N 1
ATOM 3404 N N B LEU A 1 348 ? 2.17600 18.23000 6.38500 0.300 6.80345 341 LEU A N 1
ATOM 3405 C CA A LEU A 1 348 ? 2.96200 19.08900 5.50700 0.700 6.72712 341 LEU A CA 1
ATOM 3406 C CA B LEU A 1 348 ? 2.93900 19.08800 5.48700 0.300 6.92715 341 LEU A CA 1
ATOM 3407 C C A LEU A 1 348 ? 3.82300 18.18000 4.63600 0.700 6.67975 341 LEU A C 1
ATOM 3408 C C B LEU A 1 348 ? 3.82200 18.18500 4.63500 0.300 6.87714 341 LEU A C 1
ATOM 3409 O O A LEU A 1 348 ? 4.82800 17.64700 5.11200 0.700 7.16402 341 LEU A O 1
ATOM 3410 O O B LEU A 1 348 ? 4.80700 17.63100 5.13200 0.300 7.19034 341 LEU A O 1
ATOM 3419 N N . TRP A 1 349 ? 3.50100 18.07000 3.35100 1.000 6.52973 342 TRP A N 1
ATOM 3420 C CA . TRP A 1 349 ? 4.15000 17.07700 2.47600 1.000 6.76397 342 TRP A CA 1
ATOM 3421 C C . TRP A 1 349 ? 5.34000 17.69800 1.77000 1.000 6.40077 342 TRP A C 1
ATOM 3422 O O . TRP A 1 349 ? 5.23600 18.22000 0.65800 1.000 6.85609 342 TRP A O 1
ATOM 3433 N N . TYR A 1 350 ? 6.50700 17.64400 2.42400 1.000 6.80082 343 TYR A N 1
ATOM 3434 C CA . TYR A 1 350 ? 7.72700 18.19300 1.83500 1.000 6.50341 343 TYR A CA 1
ATOM 3435 C C . TYR A 1 350 ? 8.04600 17.51700 0.51200 1.000 7.02979 343 TYR A C 1
ATOM 3436 O O . TYR A 1 350 ? 8.54300 18.16000 -0.42300 1.000 7.37457 343 TYR A O 1
ATOM 3445 N N . CYS A 1 351 ? 7.76700 16.21800 0.41100 1.000 6.83503 344 CYS A N 1
ATOM 3446 C CA . CYS A 1 351 ? 8.04400 15.52100 -0.83600 1.000 6.95610 344 CYS A CA 1
ATOM 3447 C C . CYS A 1 351 ? 7.31400 16.14300 -2.01100 1.000 7.55091 344 CYS A C 1
ATOM 3448 O O . CYS A 1 351 ? 7.81100 16.07100 -3.13900 1.000 7.99306 344 CYS A O 1
ATOM 3451 N N . SER A 1 352 ? 6.13200 16.69700 -1.78000 1.000 7.24824 345 SER A N 1
ATOM 3452 C CA . SER A 1 352 ? 5.29000 17.31100 -2.79100 1.000 6.95347 345 SER A CA 1
ATOM 3453 C C . SER A 1 352 ? 5.66900 18.77100 -3.00800 1.000 6.76923 345 SER A C 1
ATOM 3454 O O . SER A 1 352 ? 5.73800 19.24900 -4.14900 1.000 7.43247 345 SER A O 1
ATOM 3457 N N . ALA A 1 353 ? 5.92000 19.50900 -1.92400 1.000 6.94557 346 ALA A N 1
ATOM 3458 C CA . ALA A 1 353 ? 6.39100 20.87300 -2.05600 1.000 7.25613 346 ALA A CA 1
ATOM 3459 C C . ALA A 1 353 ? 7.60900 20.91700 -2.95500 1.000 6.82187 346 ALA A C 1
ATOM 3460 O O . ALA A 1 353 ? 7.79000 21.87200 -3.71300 1.000 7.00347 346 ALA A O 1
ATOM 3462 N N . ASN A 1 354 ? 8.47500 19.91000 -2.84200 1.000 6.89556 347 ASN A N 1
ATOM 3463 C CA . ASN A 1 354 ? 9.73700 19.85100 -3.55800 1.000 6.46656 347 ASN A CA 1
ATOM 3464 C C . ASN A 1 354 ? 9.58800 19.39400 -5.00600 1.000 6.46920 347 ASN A C 1
ATOM 3465 O O . ASN A 1 354 ? 10.60900 19.24100 -5.70700 1.000 7.22718 347 ASN A O 1
ATOM 3470 N N . ARG A 1 355 ? 8.35000 19.24400 -5.47400 1.000 6.27707 348 ARG A N 1
ATOM 3471 C CA . ARG A 1 355 ? 8.05500 19.04300 -6.88700 1.000 7.11664 348 ARG A CA 1
ATOM 3472 C C . ARG A 1 355 ? 7.02600 20.04800 -7.40200 1.000 7.16402 348 ARG A C 1
ATOM 3473 O O . ARG A 1 355 ? 6.49800 19.86300 -8.50100 1.000 8.31942 348 ARG A O 1
ATOM 3481 N N . ASP A 1 356 ? 6.74900 21.12100 -6.65400 1.000 7.60091 349 ASP A N 1
ATOM 3482 C CA . ASP A 1 356 ? 5.64800 22.01900 -7.00000 1.000 7.80357 349 ASP A CA 1
ATOM 3483 C C . ASP A 1 356 ? 6.07100 22.95700 -8.12600 1.000 8.89054 349 ASP A C 1
ATOM 3484 O O . ASP A 1 356 ? 6.98100 23.78400 -7.97200 1.000 9.50114 349 ASP A O 1
ATOM 3489 N N A GLU A 1 357 ? 5.39200 22.83100 -9.26600 0.600 9.63800 350 GLU A N 1
ATOM 3490 N N B GLU A 1 357 ? 5.41000 22.82400 -9.27300 0.400 10.12227 350 GLU A N 1
ATOM 3491 C CA A GLU A 1 357 ? 5.69300 23.64800 -10.43700 0.600 11.81721 350 GLU A CA 1
ATOM 3492 C CA B GLU A 1 357 ? 5.73400 23.65900 -10.42400 0.400 12.18304 350 GLU A CA 1
ATOM 3493 C C A GLU A 1 357 ? 5.47200 25.13900 -10.22000 0.600 12.86470 350 GLU A C 1
ATOM 3494 C C B GLU A 1 357 ? 5.50600 25.13700 -10.15500 0.400 12.40938 350 GLU A C 1
ATOM 3495 O O A GLU A 1 357 ? 5.97400 25.94400 -11.01100 0.600 15.33079 350 GLU A O 1
ATOM 3496 O O B GLU A 1 357 ? 6.09300 25.98400 -10.83900 0.400 13.81481 350 GLU A O 1
ATOM 3507 N N A SER A 1 358 ? 4.70700 25.54200 -9.21600 0.400 12.80680 351 SER A N 1
ATOM 3508 N N B SER A 1 358 ? 4.66500 25.47300 -9.18300 0.600 11.93038 351 SER A N 1
ATOM 3509 C CA A SER A 1 358 ? 4.55000 26.97700 -8.98500 0.400 13.67006 351 SER A CA 1
ATOM 3510 C CA B SER A 1 358 ? 4.45400 26.88100 -8.85800 0.600 12.79101 351 SER A CA 1
ATOM 3511 C C A SER A 1 358 ? 5.71400 27.57700 -8.20100 0.400 12.78048 351 SER A C 1
ATOM 3512 C C B SER A 1 358 ? 5.74300 27.53900 -8.37100 0.600 13.26212 351 SER A C 1
ATOM 3513 O O A SER A 1 358 ? 5.73300 28.79600 -7.97300 0.400 12.84365 351 SER A O 1
ATOM 3514 O O B SER A 1 358 ? 5.96500 28.73700 -8.59500 0.600 13.83850 351 SER A O 1
ATOM 3519 N N A LYS A 1 359 ? 6.66200 26.74700 -7.77000 0.700 11.48559 352 LYS A N 1
ATOM 3520 N N B LYS A 1 359 ? 6.59600 26.77800 -7.69800 0.300 13.08578 352 LYS A N 1
ATOM 3521 C CA A LYS A 1 359 ? 7.90500 27.19600 -7.17500 0.700 11.93827 352 LYS A CA 1
ATOM 3522 C CA B LYS A 1 359 ? 7.81400 27.32200 -7.12100 0.300 13.49372 352 LYS A CA 1
ATOM 3523 C C A LYS A 1 359 ? 9.14000 26.76300 -7.95300 0.700 12.62257 352 LYS A C 1
ATOM 3524 C C B LYS A 1 359 ? 9.04200 27.00300 -7.95400 0.300 12.67257 352 LYS A C 1
ATOM 3525 O O A LYS A 1 359 ? 10.14800 27.47200 -7.91700 0.700 14.58333 352 LYS A O 1
ATOM 3526 O O B LYS A 1 359 ? 9.86200 27.89300 -8.20300 0.300 12.59625 352 LYS A O 1
ATOM 3537 N N A PHE A 1 360 ? 9.10000 25.61800 -8.62600 0.650 12.93576 353 PHE A N 1
ATOM 3538 N N B PHE A 1 360 ? 9.15700 25.77100 -8.42800 0.350 12.54361 353 PHE A N 1
ATOM 3539 C CA A PHE A 1 360 ? 10.19100 25.12300 -9.46200 0.650 12.94629 353 PHE A CA 1
ATOM 3540 C CA B PHE A 1 360 ? 10.34500 25.29400 -9.11500 0.350 12.65415 353 PHE A CA 1
ATOM 3541 C C A PHE A 1 360 ? 9.63500 24.87500 -10.85200 0.650 13.85429 353 PHE A C 1
ATOM 3542 C C B PHE A 1 360 ? 10.16500 25.38000 -10.62200 0.350 12.39359 353 PHE A C 1
ATOM 3543 O O A PHE A 1 360 ? 8.82900 23.96300 -11.03500 0.650 14.73861 353 PHE A O 1
ATOM 3544 O O B PHE A 1 360 ? 9.13500 24.95900 -11.15800 0.350 11.82247 353 PHE A O 1
ATOM 3559 N N A ALA A 1 361 ? 10.10100 25.64600 -11.83100 0.700 14.41752 354 ALA A N 1
ATOM 3560 N N B ALA A 1 361 ? 11.15500 25.95600 -11.29400 0.300 12.01986 354 ALA A N 1
ATOM 3561 C CA A ALA A 1 361 ? 9.55600 25.53700 -13.18300 0.700 15.55976 354 ALA A CA 1
ATOM 3562 C CA B ALA A 1 361 ? 11.29700 25.73400 -12.72300 0.300 12.30411 354 ALA A CA 1
ATOM 3563 C C A ALA A 1 361 ? 9.87500 24.19200 -13.82400 0.700 14.26750 354 ALA A C 1
ATOM 3564 C C B ALA A 1 361 ? 11.79900 24.31000 -12.93400 0.300 12.01197 354 ALA A C 1
ATOM 3565 O O A ALA A 1 361 ? 9.10400 23.70400 -14.67000 0.700 16.01508 354 ALA A O 1
ATOM 3566 O O B ALA A 1 361 ? 12.82000 23.91400 -12.35800 0.300 12.12514 354 ALA A O 1
ATOM 3569 N N A ASP A 1 362 ? 10.99700 23.59000 -13.44300 0.650 11.97249 355 ASP A N 1
ATOM 3570 N N B ASP A 1 362 ? 11.05400 23.52100 -13.71900 0.350 12.48308 355 ASP A N 1
ATOM 3571 C CA A ASP A 1 362 ? 11.45500 22.32100 -14.00600 0.650 11.26977 355 ASP A CA 1
ATOM 3572 C CA B ASP A 1 362 ? 11.49000 22.18900 -14.11900 0.350 12.95418 355 ASP A CA 1
ATOM 3573 C C A ASP A 1 362 ? 11.68800 21.32600 -12.88500 0.650 11.15397 355 ASP A C 1
ATOM 3574 C C B ASP A 1 362 ? 11.70200 21.31900 -12.88500 0.350 12.11198 355 ASP A C 1
ATOM 3575 O O A ASP A 1 362 ? 12.79800 20.81900 -12.69200 0.650 11.25924 355 ASP A O 1
ATOM 3576 O O B ASP A 1 362 ? 12.83400 20.90700 -12.60200 0.350 12.31727 355 ASP A O 1
ATOM 3585 N N . PRO A 1 363 ? 10.64700 21.01300 -12.12500 1.000 11.18029 356 PRO A N 1
ATOM 3586 C CA . PRO A 1 363 ? 10.84500 20.21500 -10.90000 1.000 10.79866 356 PRO A CA 1
ATOM 3587 C C . PRO A 1 363 ? 11.33000 18.79700 -11.13900 1.000 9.12741 356 PRO A C 1
ATOM 3588 O O . PRO A 1 363 ? 11.85700 18.16200 -10.20900 1.000 9.35902 356 PRO A O 1
ATOM 3592 N N . TRP A 1 364 ? 11.09400 18.25700 -12.33900 1.000 8.95897 357 TRP A N 1
ATOM 3593 C CA . TRP A 1 364 ? 11.41900 16.88300 -12.67500 1.000 9.17215 357 TRP A CA 1
ATOM 3594 C C . TRP A 1 364 ? 12.82500 16.74200 -13.22900 1.000 8.63788 357 TRP A C 1
ATOM 3595 O O . TRP A 1 364 ? 13.20600 15.63900 -13.66300 1.000 9.31691 357 TRP A O 1
ATOM 3606 N N . THR A 1 365 ? 13.59600 17.82400 -13.22300 1.000 8.91686 358 THR A N 1
ATOM 3607 C CA . THR A 1 365 ? 14.98600 17.80100 -13.64100 1.000 8.26678 358 THR A CA 1
ATOM 3608 C C . THR A 1 365 ? 15.86800 17.76400 -12.40300 1.000 8.14571 358 THR A C 1
ATOM 3609 O O . THR A 1 365 ? 15.73500 18.60600 -11.50500 1.000 8.29573 358 THR A O 1
ATOM 3613 N N . PHE A 1 366 ? 16.74000 16.77300 -12.36200 1.000 7.52459 359 PHE A N 1
ATOM 3614 C CA . PHE A 1 366 ? 17.75300 16.64200 -11.31700 1.000 7.80357 359 PHE A CA 1
ATOM 3615 C C . PHE A 1 366 ? 18.95200 17.45600 -11.79500 1.000 7.88516 359 PHE A C 1
ATOM 3616 O O . PHE A 1 366 ? 19.66800 17.05200 -12.73000 1.000 8.66683 359 PHE A O 1
ATOM 3624 N N . ASP A 1 367 ? 19.14200 18.63200 -11.20600 1.000 7.18244 360 ASP A N 1
AT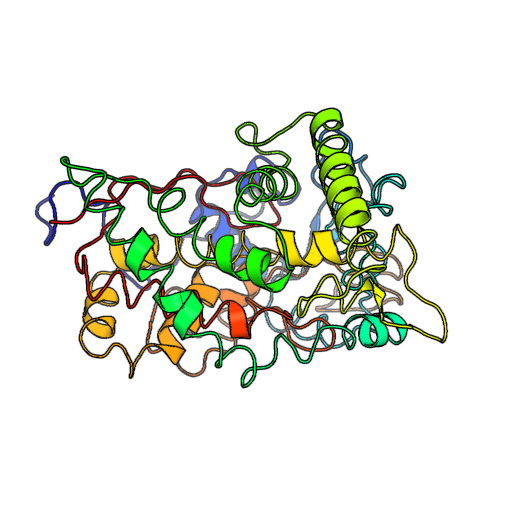OM 3625 C CA . ASP A 1 367 ? 20.08700 19.62400 -11.72000 1.000 7.75883 360 ASP A CA 1
ATOM 3626 C C . ASP A 1 367 ? 21.02200 20.02300 -10.58400 1.000 7.18507 360 ASP A C 1
ATOM 3627 O O . ASP A 1 367 ? 20.66000 20.81700 -9.71300 1.000 7.18507 360 ASP A O 1
ATOM 3632 N N . LEU A 1 368 ? 22.23400 19.48100 -10.57600 1.000 7.09296 361 LEU A N 1
ATOM 3633 C CA . LEU A 1 368 ? 23.17200 19.73300 -9.49300 1.000 7.44300 361 LEU A CA 1
ATOM 3634 C C . LEU A 1 368 ? 23.65700 21.17900 -9.43300 1.000 7.92727 361 LEU A C 1
ATOM 3635 O O . LEU A 1 368 ? 24.30900 21.53300 -8.43700 1.000 8.33784 361 LEU A O 1
ATOM 3640 N N . ALA A 1 369 ? 23.38300 21.99800 -10.46600 1.000 7.40352 362 ALA A N 1
ATOM 3641 C CA . ALA A 1 369 ? 23.69400 23.42600 -10.44700 1.000 8.27204 362 ALA A CA 1
ATOM 3642 C C . ALA A 1 369 ? 22.49300 24.27400 -10.07600 1.000 8.25362 362 ALA A C 1
ATOM 3643 O O . ALA A 1 369 ? 22.59000 25.50000 -10.12400 1.000 9.97488 362 ALA A O 1
ATOM 3645 N N . ARG A 1 370 ? 21.36200 23.65400 -9.70900 1.000 8.00885 363 ARG A N 1
ATOM 3646 C CA . ARG A 1 370 ? 20.12500 24.42000 -9.52100 1.000 8.10097 363 ARG A CA 1
ATOM 3647 C C . ARG A 1 370 ? 20.32500 25.59200 -8.57600 1.000 8.79842 363 ARG A C 1
ATOM 3648 O O . ARG A 1 370 ? 20.75900 25.42700 -7.42800 1.000 8.75894 363 ARG A O 1
ATOM 3656 N N A ASN A 1 371 ? 19.93900 26.75900 -9.04100 0.700 9.75906 364 ASN A N 1
ATOM 3657 N N B ASN A 1 371 ? 20.00900 26.79700 -9.05500 0.300 10.00383 364 ASN A N 1
ATOM 3658 C CA A ASN A 1 371 ? 20.13700 27.97500 -8.28000 0.700 11.80668 364 ASN A CA 1
ATOM 3659 C CA B ASN A 1 371 ? 20.17900 28.00400 -8.25000 0.300 11.55928 364 ASN A CA 1
ATOM 3660 C C A ASN A 1 371 ? 19.13000 28.99300 -8.79500 0.700 12.36990 364 ASN A C 1
ATOM 3661 C C B ASN A 1 371 ? 19.24500 29.09600 -8.75900 0.300 11.96722 364 ASN A C 1
ATOM 3662 O O A ASN A 1 371 ? 19.07200 29.22300 -10.01500 0.700 14.53859 364 ASN A O 1
ATOM 3663 O O B ASN A 1 371 ? 19.42100 29.56600 -9.89500 0.300 12.78574 364 ASN A O 1
ATOM 3672 N N . PRO A 1 372 ? 18.29700 29.58400 -7.94200 1.000 12.28042 365 PRO A N 1
ATOM 3673 C CA . PRO A 1 372 ? 18.12800 29.26200 -6.52000 1.000 11.46980 365 PRO A CA 1
ATOM 3674 C C . PRO A 1 372 ? 17.50500 27.89200 -6.31700 1.000 9.44587 365 PRO A C 1
ATOM 3675 O O . PRO A 1 372 ? 17.03600 27.25200 -7.29100 1.000 9.89066 365 PRO A O 1
ATOM 3679 N N . ASN A 1 373 ? 17.46400 27.43800 -5.07300 1.000 7.81673 366 ASN A N 1
ATOM 3680 C CA . ASN A 1 373 ? 16.85900 26.14700 -4.75500 1.000 7.90358 366 ASN A CA 1
ATOM 3681 C C . ASN A 1 373 ? 16.19400 26.25300 -3.40700 1.000 7.50353 366 ASN A C 1
ATOM 3682 O O . ASN A 1 373 ? 16.73600 25.82400 -2.38000 1.000 8.79316 366 ASN A O 1
ATOM 3687 N N . PRO A 1 374 ? 14.99500 26.81400 -3.36400 1.000 8.15098 367 PRO A N 1
ATOM 3688 C CA . PRO A 1 374 ? 14.28900 27.03700 -2.09700 1.000 9.62221 367 PRO A CA 1
ATOM 3689 C C . PRO A 1 374 ? 13.56200 25.81100 -1.59100 1.000 7.49037 367 PRO A C 1
ATOM 3690 O O . PRO A 1 374 ? 12.46700 25.91300 -1.03500 1.000 7.21402 367 PRO A O 1
ATOM 3694 N N . HIS A 1 375 ? 14.18700 24.63600 -1.72000 1.000 7.33509 368 HIS A N 1
ATOM 3695 C CA . HIS A 1 375 ? 13.52300 23.41500 -1.30800 1.000 7.15875 368 HIS A CA 1
ATOM 3696 C C . HIS A 1 375 ? 13.21700 23.40600 0.18700 1.000 6.82713 368 HIS A C 1
ATOM 3697 O O . HIS A 1 375 ? 13.86900 24.06100 1.00600 1.000 7.24034 368 HIS A O 1
ATOM 3704 N N . LEU A 1 376 ? 12.19900 22.60600 0.52800 1.000 6.50341 369 LEU A N 1
ATOM 3705 C CA . LEU A 1 376 ? 11.72900 22.43100 1.89000 1.000 7.38773 369 LEU A CA 1
ATOM 3706 C C . LEU A 1 376 ? 12.15600 21.07900 2.45500 1.000 7.44300 369 LEU A C 1
ATOM 3707 O O . LEU A 1 376 ? 11.51300 20.54100 3.35200 1.000 7.80620 369 LEU A O 1
ATOM 3712 N N . GLY A 1 377 ? 13.27100 20.51900 1.97200 1.000 7.42194 370 GLY A N 1
ATOM 3713 C CA . GLY A 1 377 ? 13.72600 19.23800 2.53300 1.000 7.19297 370 GLY A CA 1
ATOM 3714 C C . GLY A 1 377 ? 14.07200 19.29800 4.00500 1.000 6.67712 370 GLY A C 1
ATOM 3715 O O . GLY A 1 377 ? 13.95700 18.28100 4.69700 1.000 6.85872 370 GLY A O 1
ATOM 3716 N N . PHE A 1 378 ? 14.55400 20.45100 4.49400 1.000 6.46920 371 PHE A N 1
ATOM 3717 C CA . PHE A 1 378 ? 14.80300 20.66200 5.91000 1.000 6.96662 371 PHE A CA 1
ATOM 3718 C C . PHE A 1 378 ? 13.62600 21.37900 6.57200 1.000 6.76923 371 PHE A C 1
ATOM 3719 O O . PHE A 1 378 ? 13.75100 21.89800 7.69000 1.000 8.38785 371 PHE A O 1
ATOM 3727 N N . GLY A 1 379 ? 12.48600 21.38000 5.90700 1.000 7.46142 372 GLY A N 1
ATOM 3728 C CA . GLY A 1 379 ? 11.27800 22.02200 6.34200 1.000 8.80369 372 GLY A CA 1
ATOM 3729 C C . GLY A 1 379 ? 11.11200 23.40100 5.73600 1.000 8.23520 372 GLY A C 1
ATOM 3730 O O . GLY A 1 379 ? 11.90300 23.86700 4.92600 1.000 8.80632 372 GLY A O 1
ATOM 3731 N N . GLY A 1 380 ? 9.99200 24.02700 6.08800 1.000 9.21163 373 GLY A N 1
ATOM 3732 C CA . GLY A 1 380 ? 9.60200 25.32300 5.55100 1.000 10.71181 373 GLY A CA 1
ATOM 3733 C C . GLY A 1 380 ? 10.29000 26.51600 6.14600 1.000 12.66468 373 GLY A C 1
ATOM 3734 O O . GLY A 1 380 ? 10.04600 27.64100 5.70700 1.000 15.65451 373 GLY A O 1
ATOM 3735 N N . GLY A 1 381 ? 11.17200 26.30400 7.11000 1.000 11.89616 374 GLY A N 1
ATOM 3736 C CA . GLY A 1 381 ? 11.81400 27.38200 7.82900 1.000 12.71995 374 GLY A CA 1
ATOM 3737 C C . GLY A 1 381 ? 11.06400 27.69400 9.10400 1.000 12.73574 374 GLY A C 1
ATOM 3738 O O . GLY A 1 381 ? 9.97200 27.19600 9.36000 1.000 13.03577 374 GLY A O 1
ATOM 3739 N N . GLY A 1 382 ? 11.66700 28.54900 9.90100 1.000 12.35938 375 GLY A N 1
ATOM 3740 C CA . GLY A 1 382 ? 11.04900 28.95200 11.13400 1.000 11.97775 375 GLY A CA 1
ATOM 3741 C C . GLY A 1 382 ? 11.55300 28.21400 12.35700 1.000 10.45125 375 GLY A C 1
ATOM 3742 O O . GLY A 1 382 ? 12.71200 27.77400 12.42000 1.000 10.72234 375 GLY A O 1
ATOM 3743 N N . ALA A 1 383 ? 10.68300 28.08600 13.35800 1.000 10.06436 376 ALA A N 1
ATOM 3744 C CA . ALA A 1 383 ? 11.13800 27.73600 14.69900 1.000 10.06436 376 ALA A CA 1
ATOM 3745 C C . ALA A 1 383 ? 11.78600 26.36600 14.77400 1.000 9.32480 376 ALA A C 1
ATOM 3746 O O . ALA A 1 383 ? 12.69900 26.17200 15.59300 1.000 10.37230 376 ALA A O 1
ATOM 3748 N N . HIS A 1 384 ? 11.33700 25.39500 13.97000 1.000 8.01675 377 HIS A N 1
ATOM 3749 C CA . HIS A 1 384 ? 11.82700 24.03100 14.06600 1.000 7.82989 377 HIS A CA 1
ATOM 3750 C C . HIS A 1 384 ? 12.77100 23.66700 12.93100 1.000 7.67460 377 HIS A C 1
ATOM 3751 O O . HIS A 1 384 ? 13.05700 22.48500 12.74300 1.000 8.16150 377 HIS A O 1
ATOM 3758 N N . PHE A 1 385 ? 13.24400 24.64500 12.15300 1.000 7.53248 378 PHE A N 1
ATOM 3759 C CA . PHE A 1 385 ? 14.13700 24.36200 11.02800 1.000 7.92727 378 PHE A CA 1
ATOM 3760 C C . PHE A 1 385 ? 15.23600 23.38700 11.44800 1.000 7.72724 378 PHE A C 1
ATOM 3761 O O . PHE A 1 385 ? 15.89400 23.57500 12.47000 1.000 8.17466 378 PHE A O 1
ATOM 3769 N N . CYS A 1 386 ? 15.45300 22.35500 10.65600 1.000 7.40352 379 CYS A N 1
ATOM 3770 C CA . CYS A 1 386 ? 16.30700 21.23600 11.03000 1.000 7.15612 379 CYS A CA 1
ATOM 3771 C C . CYS A 1 386 ? 17.57900 21.68300 11.73800 1.000 6.88767 379 CYS A C 1
ATOM 3772 O O . CYS A 1 386 ? 18.45000 22.32400 11.15700 1.000 7.61670 379 CYS A O 1
ATOM 3775 N N . LEU A 1 387 ? 17.73300 21.24100 12.98200 1.000 6.99294 380 LEU A N 1
ATOM 3776 C CA . LEU A 1 387 ? 18.91100 21.57100 13.75500 1.000 7.46405 380 LEU A CA 1
ATOM 3777 C C . LEU A 1 387 ? 20.14600 21.01100 13.09000 1.000 6.76923 380 LEU A C 1
ATOM 3778 O O . LEU A 1 387 ? 21.24500 21.57300 13.20800 1.000 7.62986 380 LEU A O 1
ATOM 3783 N N . GLY A 1 388 ? 20.01100 19.87200 12.45100 1.000 7.11664 381 GLY A N 1
ATOM 3784 C CA . GLY A 1 388 ? 21.12800 19.17300 11.84900 1.000 7.51143 381 GLY A CA 1
ATOM 3785 C C . GLY A 1 388 ? 21.46400 19.56200 10.41600 1.000 7.20350 381 GLY A C 1
ATOM 3786 O O . GLY A 1 388 ? 22.27600 18.88000 9.78700 1.000 7.71145 381 GLY A O 1
ATOM 3787 N N . ALA A 1 389 ? 20.88500 20.63300 9.86300 1.000 7.06137 382 ALA A N 1
ATOM 3788 C CA . ALA A 1 389 ? 21.02200 20.86400 8.42600 1.000 7.79567 382 ALA A CA 1
ATOM 3789 C C . ALA A 1 389 ? 22.47800 21.10300 8.04100 1.000 8.24309 382 ALA A C 1
ATOM 3790 O O . ALA A 1 389 ? 22.94000 20.58900 7.01100 1.000 8.13782 382 ALA A O 1
ATOM 3792 N N . ASN A 1 390 ? 23.21700 21.87000 8.84500 1.000 8.58787 383 ASN A N 1
ATOM 3793 C CA . ASN A 1 390 ? 24.62700 22.12100 8.52900 1.000 9.71432 383 ASN A CA 1
ATOM 3794 C C . ASN A 1 390 ? 25.43000 20.82700 8.59000 1.000 8.94318 383 ASN A C 1
ATOM 3795 O O . ASN A 1 390 ? 26.27700 20.56200 7.73400 1.000 8.90370 383 ASN A O 1
ATOM 3800 N N . LEU A 1 391 ? 25.20400 20.03600 9.62900 1.000 8.40101 384 LEU A N 1
ATOM 3801 C CA . LEU A 1 391 ? 25.87000 18.76000 9.77500 1.000 7.47195 384 LEU A CA 1
ATOM 3802 C C . LEU A 1 391 ? 25.57200 17.84300 8.59800 1.000 7.57722 384 LEU A C 1
ATOM 3803 O O . LEU A 1 391 ? 26.47700 17.23900 8.03000 1.000 8.22204 384 LEU A O 1
ATOM 3808 N N . ALA A 1 392 ? 24.29000 17.71900 8.25200 1.000 7.55091 385 ALA A N 1
ATOM 3809 C CA . ALA A 1 392 ? 23.89800 16.84100 7.15800 1.000 7.07453 385 ALA A CA 1
ATOM 3810 C C . ALA A 1 392 ? 24.53800 17.28200 5.84600 1.000 6.89556 385 ALA A C 1
ATOM 3811 O O . ALA A 1 392 ? 25.02900 16.45300 5.07700 1.000 7.40878 385 ALA A O 1
ATOM 3813 N N A ARG A 1 393 ? 24.55700 18.58800 5.58500 0.500 7.34825 386 ARG A N 1
ATOM 3814 N N B ARG A 1 393 ? 24.52800 18.58200 5.56000 0.500 7.07190 386 ARG A N 1
ATOM 3815 C CA A ARG A 1 393 ? 25.11700 19.07300 4.32700 0.500 8.19835 386 ARG A CA 1
ATOM 3816 C CA B ARG A 1 393 ? 25.13700 19.04700 4.31700 0.500 7.62986 386 ARG A CA 1
ATOM 3817 C C A ARG A 1 393 ? 26.60200 18.76900 4.23700 0.500 7.50616 386 ARG A C 1
ATOM 3818 C C B ARG A 1 393 ? 26.59400 18.63400 4.25800 0.500 6.66659 386 ARG A C 1
ATOM 3819 O O A ARG A 1 393 ? 27.11400 18.49700 3.14400 0.500 8.47733 386 ARG A O 1
ATOM 3820 O O B ARG A 1 393 ? 27.08500 18.16700 3.21500 0.500 6.76660 386 ARG A O 1
ATOM 3835 N N . ARG A 1 394 ? 27.31400 18.82600 5.36700 1.000 7.35615 387 ARG A N 1
ATOM 3836 C CA . ARG A 1 394 ? 28.73000 18.50200 5.38900 1.000 7.85357 387 ARG A CA 1
ATOM 3837 C C . ARG A 1 394 ? 28.95500 17.00600 5.21100 1.000 8.10360 387 ARG A C 1
ATOM 3838 O O . ARG A 1 394 ? 29.84600 16.59400 4.45800 1.000 8.16414 387 ARG A O 1
ATOM 3846 N N A GLU A 1 395 ? 28.14400 16.16900 5.85300 0.400 7.83515 388 GLU A N 1
ATOM 3847 N N B GLU A 1 395 ? 28.15100 16.17600 5.89000 0.600 7.43510 388 GLU A N 1
ATOM 3848 C CA A GLU A 1 395 ? 28.33700 14.73100 5.70500 0.400 8.07465 388 GLU A CA 1
ATOM 3849 C CA B GLU A 1 395 ? 28.25600 14.72500 5.74400 0.600 7.30614 388 GLU A CA 1
ATOM 3850 C C A GLU A 1 395 ? 28.03600 14.27700 4.28700 0.400 7.31930 388 GLU A C 1
ATOM 3851 C C B GLU A 1 395 ? 28.05400 14.32200 4.29200 0.600 6.83503 388 GLU A C 1
ATOM 3852 O O A GLU A 1 395 ? 28.69500 13.36700 3.78000 0.400 7.47984 388 GLU A O 1
ATOM 3853 O O B GLU A 1 395 ? 28.80600 13.50800 3.76100 0.600 7.08769 388 GLU A O 1
ATOM 3864 N N . ILE A 1 396 ? 27.01200 14.85800 3.65700 1.000 6.86924 389 ILE A N 1
ATOM 3865 C CA . ILE A 1 396 ? 26.72000 14.52300 2.27100 1.000 6.72712 389 ILE A CA 1
ATOM 3866 C C . ILE A 1 396 ? 27.86800 14.93400 1.36300 1.000 6.74291 389 ILE A C 1
ATOM 3867 O O . ILE A 1 396 ? 28.34300 14.14200 0.54100 1.000 7.07190 389 ILE A O 1
ATOM 3872 N N A ARG A 1 397 ? 28.34200 16.17500 1.51000 0.500 6.52447 390 ARG A N 1
ATOM 3873 N N B ARG A 1 397 ? 28.31500 16.18700 1.46800 0.500 7.16928 390 ARG A N 1
ATOM 3874 C CA A ARG A 1 397 ? 29.41600 16.67200 0.66100 0.500 6.58500 390 ARG A CA 1
ATOM 3875 C CA B ARG A 1 397 ? 29.41900 16.62800 0.62800 0.500 7.88779 390 ARG A CA 1
ATOM 3876 C C A ARG A 1 397 ? 30.67000 15.81000 0.77500 0.500 6.37182 390 ARG A C 1
ATOM 3877 C C B ARG A 1 397 ? 30.61000 15.68300 0.76000 0.500 7.71671 390 ARG A C 1
ATOM 3878 O O A ARG A 1 397 ? 31.31800 15.49400 -0.23800 0.500 6.12968 390 ARG A O 1
ATOM 3879 O O B ARG A 1 397 ? 31.15000 15.18700 -0.24400 0.500 8.33521 390 ARG A O 1
ATOM 3894 N N . VAL A 1 398 ? 31.04800 15.43700 1.99600 1.000 7.11401 391 VAL A N 1
ATOM 3895 C CA . VAL A 1 398 ? 32.25800 14.65700 2.18600 1.000 7.14033 391 VAL A CA 1
ATOM 3896 C C . VAL A 1 398 ? 32.09600 13.25200 1.62200 1.000 6.89030 391 VAL A C 1
ATOM 3897 O O . VAL A 1 398 ? 33.01600 12.70700 0.99100 1.000 7.65881 391 VAL A O 1
ATOM 3901 N N . ALA A 1 399 ? 30.94400 12.62500 1.85200 1.000 7.20613 392 ALA A N 1
ATOM 3902 C CA . ALA A 1 399 ? 30.72800 11.28700 1.32700 1.000 7.08506 392 ALA A CA 1
ATOM 3903 C C . ALA A 1 399 ? 30.92400 11.26800 -0.18100 1.000 7.38246 392 ALA A C 1
ATOM 3904 O O . ALA A 1 399 ? 31.59500 10.37700 -0.72000 1.000 7.61407 392 ALA A O 1
ATOM 3906 N N . PHE A 1 400 ? 30.30700 12.21700 -0.89600 1.000 7.41405 393 PHE A N 1
ATOM 3907 C CA . PHE A 1 400 ? 30.43600 12.21600 -2.35300 1.000 6.83766 393 PHE A CA 1
ATOM 3908 C C . PHE A 1 400 ? 31.84900 12.55900 -2.79300 1.000 7.14296 393 PHE A C 1
ATOM 3909 O O . PHE A 1 400 ? 32.31100 12.02500 -3.79900 1.000 7.16138 393 PHE A O 1
ATOM 3917 N N A ASP A 1 401 ? 32.54400 13.44300 -2.07600 0.500 7.00084 394 ASP A N 1
ATOM 3918 N N B ASP A 1 401 ? 32.54000 13.44100 -2.06800 0.500 7.04032 394 ASP A N 1
ATOM 3919 C CA A ASP A 1 401 ? 33.91600 13.75400 -2.46700 0.500 7.65618 394 ASP A CA 1
ATOM 3920 C CA B ASP A 1 401 ? 33.91500 13.77900 -2.43300 0.500 7.74567 394 ASP A CA 1
ATOM 3921 C C A ASP A 1 401 ? 34.80400 12.52700 -2.33300 0.500 7.74830 394 ASP A C 1
ATOM 3922 C C B ASP A 1 401 ? 34.81700 12.55900 -2.31100 0.500 7.73251 394 ASP A C 1
ATOM 3923 O O A ASP A 1 401 ? 35.66400 12.27200 -3.18400 0.500 8.37732 394 ASP A O 1
ATOM 3924 O O B ASP A 1 401 ? 35.69700 12.33500 -3.15000 0.500 8.22993 394 ASP A O 1
ATOM 3933 N N . GLU A 1 402 ? 34.62200 11.75900 -1.25100 1.000 7.99043 395 GLU A N 1
ATOM 3934 C CA . GLU A 1 402 ? 35.42800 10.55200 -1.04900 1.000 8.63525 395 GLU A CA 1
ATOM 3935 C C . GLU A 1 402 ? 35.11100 9.48300 -2.08900 1.000 8.29573 395 GLU A C 1
ATOM 3936 O O . GLU A 1 402 ? 36.02500 8.80200 -2.57500 1.000 9.28796 395 GLU A O 1
ATOM 3942 N N . LEU A 1 403 ? 33.84500 9.35800 -2.48600 1.000 8.36942 396 LEU A N 1
ATOM 3943 C CA . LEU A 1 403 ? 33.50800 8.47300 -3.60200 1.000 7.56143 396 LEU A CA 1
ATOM 3944 C C . LEU A 1 403 ? 34.15400 8.94800 -4.90000 1.000 8.27994 396 LEU A C 1
ATOM 3945 O O . LEU A 1 403 ? 34.74300 8.15200 -5.64900 1.000 9.25374 396 LEU A O 1
ATOM 3950 N N . ARG A 1 404 ? 34.00400 10.23300 -5.21200 1.000 8.15887 397 ARG A N 1
ATOM 3951 C CA . ARG A 1 404 ? 34.61000 10.79200 -6.40900 1.000 8.39574 397 ARG A CA 1
ATOM 3952 C C . ARG A 1 404 ? 36.09000 10.46600 -6.46100 1.000 8.49312 397 ARG A C 1
ATOM 3953 O O . ARG A 1 404 ? 36.62900 10.08100 -7.50600 1.000 9.95646 397 ARG A O 1
ATOM 3961 N N A ARG A 1 405 ? 36.78200 10.66800 -5.35400 0.700 8.48523 398 ARG A N 1
ATOM 3962 N N B ARG A 1 405 ? 36.79600 10.73100 -5.37300 0.300 9.18268 398 ARG A N 1
ATOM 3963 C CA A ARG A 1 405 ? 38.23900 10.60300 -5.36300 0.700 9.63273 398 ARG A CA 1
ATOM 3964 C CA B ARG A 1 405 ? 38.24100 10.59400 -5.43000 0.300 10.29860 398 ARG A CA 1
ATOM 3965 C C A ARG A 1 405 ? 38.73400 9.15800 -5.43000 0.700 10.13806 398 ARG A C 1
ATOM 3966 C C B ARG A 1 405 ? 38.62900 9.13500 -5.61200 0.300 9.25900 398 ARG A C 1
ATOM 3967 O O A ARG A 1 405 ? 39.73300 8.88700 -6.11700 0.700 11.34873 398 ARG A O 1
ATOM 3968 O O B ARG A 1 405 ? 39.39900 8.79600 -6.51900 0.300 8.98002 398 ARG A O 1
ATOM 3983 N N A GLN A 1 406 ? 38.05300 8.22200 -4.74300 0.400 9.09056 399 GLN A N 1
ATOM 3984 N N B GLN A 1 406 ? 38.08600 8.25200 -4.77100 0.600 8.84580 399 GLN A N 1
ATOM 3985 C CA A GLN A 1 406 ? 38.50500 6.83700 -4.60900 0.400 9.11425 399 GLN A CA 1
ATOM 3986 C CA B GLN A 1 406 ? 38.59600 6.89900 -4.66900 0.600 9.80381 399 GLN A CA 1
ATOM 3987 C C A GLN A 1 406 ? 37.89500 5.89100 -5.63500 0.400 9.19321 399 GLN A C 1
ATOM 3988 C C B GLN A 1 406 ? 37.83200 5.89500 -5.52500 0.600 9.29848 399 GLN A C 1
ATOM 3989 O O A GLN A 1 406 ? 38.58600 5.00000 -6.13800 0.400 9.63537 399 GLN A O 1
ATOM 3990 O O B GLN A 1 406 ? 38.34900 4.80700 -5.80800 0.600 9.01424 399 GLN A O 1
ATOM 4001 N N A MET A 1 407 ? 36.60100 6.03200 -5.93500 0.800 9.22216 400 MET A N 1
ATOM 4002 N N B MET A 1 407 ? 36.61800 6.23000 -5.95400 0.200 9.37481 400 MET A N 1
ATOM 4003 C CA A MET A 1 407 ? 35.88600 5.10700 -6.82500 0.800 9.86434 400 MET A CA 1
ATOM 4004 C CA B MET A 1 407 ? 35.75200 5.26200 -6.61700 0.200 9.82223 400 MET A CA 1
ATOM 4005 C C A MET A 1 407 ? 34.89400 5.91300 -7.65500 0.800 9.41429 400 MET A C 1
ATOM 4006 C C B MET A 1 407 ? 34.85400 5.99200 -7.60400 0.200 9.74591 400 MET A C 1
ATOM 4007 O O A MET A 1 407 ? 33.67000 5.80800 -7.50500 0.800 9.32217 400 MET A O 1
ATOM 4008 O O B MET A 1 407 ? 33.62400 5.87700 -7.52200 0.200 9.67748 400 MET A O 1
ATOM 4017 N N . PRO A 1 408 ? 35.41400 6.76000 -8.54300 1.000 9.96172 401 PRO A N 1
ATOM 4018 C CA . PRO A 1 408 ? 34.56800 7.74100 -9.23300 1.000 9.73801 401 PRO A CA 1
ATOM 4019 C C . PRO A 1 408 ? 33.43300 7.13900 -10.02700 1.000 10.12753 401 PRO A C 1
ATOM 4020 O O . PRO A 1 408 ? 32.41100 7.81200 -10.21900 1.000 11.13555 401 PRO A O 1
ATOM 4024 N N . ASP A 1 409 ? 33.57000 5.90200 -10.49200 1.000 10.44599 402 ASP A N 1
ATOM 4025 C CA . ASP A 1 409 ? 32.53600 5.28700 -11.31600 1.000 10.91973 402 ASP A CA 1
ATOM 4026 C C . ASP A 1 409 ? 31.55900 4.43600 -10.50600 1.000 10.24597 402 ASP A C 1
ATOM 4027 O O . ASP A 1 409 ? 30.74800 3.71800 -11.09700 1.000 11.80141 402 ASP A O 1
ATOM 4032 N N . VAL A 1 410 ? 31.54700 4.59000 -9.18400 1.000 9.27743 403 VAL A N 1
ATOM 4033 C CA . VAL A 1 410 ? 30.59300 3.85100 -8.35800 1.000 9.55115 403 VAL A CA 1
ATOM 4034 C C . VAL A 1 410 ? 29.17500 4.01700 -8.89600 1.000 8.64577 403 VAL A C 1
ATOM 4035 O O . VAL A 1 410 ? 28.71500 5.13000 -9.16700 1.000 9.93277 403 VAL A O 1
ATOM 4039 N N . VAL A 1 411 ? 28.45800 2.90300 -9.02600 1.000 8.88264 404 VAL A N 1
ATOM 4040 C CA . VAL A 1 411 ? 27.14300 2.93000 -9.66100 1.000 8.29310 404 VAL A CA 1
ATOM 4041 C C . VAL A 1 411 ? 26.26900 1.84000 -9.06000 1.000 8.56945 404 VAL A C 1
ATOM 4042 O O . VAL A 1 411 ? 26.74300 0.75200 -8.75600 1.000 9.05635 404 VAL A O 1
ATOM 4046 N N . ALA A 1 412 ? 24.97300 2.13400 -8.91100 1.000 8.49312 405 ALA A N 1
ATOM 4047 C CA . ALA A 1 412 ? 24.02200 1.13400 -8.47500 1.000 9.25637 405 ALA A CA 1
ATOM 4048 C C . ALA A 1 412 ? 23.90000 0.04700 -9.53000 1.000 9.49324 405 ALA A C 1
ATOM 4049 O O . ALA A 1 412 ? 23.86700 0.31900 -10.74100 1.000 9.25637 405 ALA A O 1
ATOM 4051 N N . THR A 1 413 ? 23.76700 -1.18700 -9.05600 1.000 10.06963 406 THR A N 1
ATOM 4052 C CA . THR A 1 413 ? 23.59000 -2.34700 -9.92100 1.000 11.00658 406 THR A CA 1
ATOM 4053 C C . THR A 1 413 ? 22.24100 -3.02200 -9.74700 1.000 12.46992 406 THR A C 1
ATOM 4054 O O . THR A 1 413 ? 21.91000 -3.91100 -10.53900 1.000 13.52794 406 THR A O 1
ATOM 4058 N N . GLU A 1 414 ? 21.46400 -2.62700 -8.74600 1.000 12.56993 407 GLU A N 1
ATOM 4059 C CA . GLU A 1 414 ? 20.08800 -3.05600 -8.61600 1.000 13.59374 407 GLU A CA 1
ATOM 4060 C C . GLU A 1 414 ? 19.27800 -1.85900 -8.15600 1.000 11.92511 407 GLU A C 1
ATOM 4061 O O . GLU A 1 414 ? 19.79400 -0.94400 -7.50200 1.000 12.45676 407 GLU A O 1
ATOM 4067 N N . GLU A 1 415 ? 18.00400 -1.87900 -8.50000 1.000 11.90669 408 GLU A N 1
ATOM 4068 C CA . GLU A 1 415 ? 17.09600 -0.90200 -7.93400 1.000 11.64613 408 GLU A CA 1
ATOM 4069 C C . GLU A 1 415 ? 17.04200 -1.08700 -6.41600 1.000 11.68298 408 GLU A C 1
ATOM 4070 O O . GLU A 1 415 ? 17.21900 -2.18800 -5.91000 1.000 13.11210 408 GLU A O 1
ATOM 4076 N N . PRO A 1 416 ? 16.85700 -0.01000 -5.65900 1.000 10.39598 409 PRO A N 1
ATOM 4077 C CA . PRO A 1 416 ? 16.92500 -0.09800 -4.19400 1.000 10.68812 409 PRO A CA 1
ATOM 4078 C C . PRO A 1 416 ? 15.81500 -0.93400 -3.61500 1.000 9.93014 409 PRO A C 1
ATOM 4079 O O . PRO A 1 416 ? 14.69600 -0.97000 -4.13600 1.000 10.40914 409 PRO A O 1
ATOM 4083 N N . ALA A 1 417 ? 16.10900 -1.54200 -2.46900 1.000 9.79328 410 ALA A N 1
ATOM 4084 C CA . ALA A 1 417 ? 15.05400 -2.03900 -1.59900 1.000 9.56430 410 ALA A CA 1
ATOM 4085 C C . ALA A 1 417 ? 14.57500 -0.86700 -0.76700 1.000 9.11162 410 ALA A C 1
ATOM 4086 O O . ALA A 1 417 ? 15.33500 -0.32200 0.03000 1.000 9.70643 410 ALA A O 1
ATOM 4088 N N A ARG A 1 418 ? 13.31900 -0.48300 -0.93700 0.450 9.15899 411 ARG A N 1
ATOM 4089 N N B ARG A 1 418 ? 13.31500 -0.48000 -0.95700 0.350 9.03003 411 ARG A N 1
ATOM 4090 N N C ARG A 1 418 ? 13.32300 -0.46700 -0.94100 0.200 8.52471 411 ARG A N 1
ATOM 4091 C CA A ARG A 1 418 ? 12.81200 0.76100 -0.37600 0.450 9.59062 411 ARG A CA 1
ATOM 4092 C CA B ARG A 1 418 ? 12.77200 0.74500 -0.38700 0.350 9.16162 411 ARG A CA 1
ATOM 4093 C CA C ARG A 1 418 ? 12.83700 0.79000 -0.38600 0.200 8.11150 411 ARG A CA 1
ATOM 4094 C C A ARG A 1 418 ? 12.12200 0.49700 0.95700 0.450 9.04582 411 ARG A C 1
ATOM 4095 C C B ARG A 1 418 ? 12.15000 0.46300 0.97800 0.350 8.76421 411 ARG A C 1
ATOM 4096 C C C ARG A 1 418 ? 12.08200 0.55200 0.92000 0.200 8.32205 411 ARG A C 1
ATOM 4097 O O A ARG A 1 418 ? 11.35600 -0.46100 1.09900 0.450 9.25374 411 ARG A O 1
ATOM 4098 O O B ARG A 1 418 ? 11.44600 -0.53400 1.16000 0.350 8.85369 411 ARG A O 1
ATOM 4099 O O C ARG A 1 418 ? 11.22700 -0.33600 1.00200 0.200 8.40364 411 ARG A O 1
ATOM 4121 N N . LEU A 1 419 ? 12.40700 1.35300 1.93500 1.000 8.44049 412 LEU A N 1
ATOM 4122 C CA . LEU A 1 419 ? 11.74100 1.26900 3.23000 1.000 7.56406 412 LEU A CA 1
ATOM 4123 C C . LEU A 1 419 ? 10.25100 1.51300 3.04800 1.000 7.86410 412 LEU A C 1
ATOM 4124 O O . LEU A 1 419 ? 9.83800 2.46600 2.39600 1.000 9.46429 412 LEU A O 1
ATOM 4129 N N . LEU A 1 420 ? 9.44100 0.68800 3.68800 1.000 8.10624 413 LEU A N 1
ATOM 4130 C CA . LEU A 1 420 ? 7.99700 0.92300 3.72900 1.000 8.49576 413 LEU A CA 1
ATOM 4131 C C . LEU A 1 420 ? 7.69600 1.92500 4.83800 1.000 8.29047 413 LEU A C 1
ATOM 4132 O O . LEU A 1 420 ? 7.65400 1.56700 6.02900 1.000 10.03015 413 LEU A O 1
ATOM 4137 N N . SER A 1 421 ? 7.49900 3.18400 4.46000 1.000 7.81409 414 SER A N 1
ATOM 4138 C CA . SER A 1 421 ? 7.29300 4.24900 5.42500 1.000 8.03781 414 SER A CA 1
ATOM 4139 C C . SER A 1 421 ? 6.54300 5.40000 4.77700 1.000 8.27731 414 SER A C 1
ATOM 4140 O O . SER A 1 421 ? 6.81500 5.74300 3.62700 1.000 10.03278 414 SER A O 1
ATOM 4143 N N . GLN A 1 422 ? 5.63600 6.01500 5.54000 1.000 7.80883 415 GLN A N 1
ATOM 4144 C CA . GLN A 1 422 ? 4.99200 7.26600 5.14900 1.000 7.73251 415 GLN A CA 1
ATOM 4145 C C . GLN A 1 422 ? 5.81000 8.48900 5.53100 1.000 7.40615 415 GLN A C 1
ATOM 4146 O O . GLN A 1 422 ? 5.57200 9.58300 4.99200 1.000 7.56670 415 GLN A O 1
ATOM 4152 N N . PHE A 1 423 ? 6.73800 8.31700 6.47600 1.000 7.27982 416 PHE A N 1
ATOM 4153 C CA . PHE A 1 423 ? 7.43500 9.42100 7.12800 1.000 7.02453 416 PHE A CA 1
ATOM 4154 C C . PHE A 1 423 ? 8.84400 9.64700 6.60300 1.000 7.09032 416 PHE A C 1
ATOM 4155 O O . PHE A 1 423 ? 9.27500 10.80500 6.49100 1.000 7.38773 416 PHE A O 1
ATOM 4163 N N . ILE A 1 424 ? 9.56500 8.57400 6.29600 1.000 7.43510 417 ILE A N 1
ATOM 4164 C CA . ILE A 1 424 ? 10.97100 8.61200 5.90500 1.000 8.24046 417 ILE A CA 1
ATOM 4165 C C . ILE A 1 424 ? 11.11700 8.00600 4.51800 1.000 8.18519 417 ILE A C 1
ATOM 4166 O O . ILE A 1 424 ? 10.62100 6.90900 4.26600 1.000 9.96172 417 ILE A O 1
ATOM 4171 N N . HIS A 1 425 ? 11.81400 8.70200 3.62300 1.000 6.85609 418 HIS A N 1
ATOM 4172 C CA . HIS A 1 425 ? 12.04900 8.19000 2.27800 1.000 7.34825 418 HIS A CA 1
ATOM 4173 C C . HIS A 1 425 ? 13.32500 7.35800 2.32400 1.000 8.51681 418 HIS A C 1
ATOM 4174 O O . HIS A 1 425 ? 14.40200 7.80400 1.97300 1.000 12.19094 418 HIS A O 1
ATOM 4181 N N . GLY A 1 426 ? 13.20100 6.12200 2.74800 1.000 8.74315 419 GLY A N 1
ATOM 4182 C CA . GLY A 1 426 ? 14.34200 5.30500 3.10200 1.000 8.66683 419 GLY A CA 1
ATOM 4183 C C . GLY A 1 426 ? 14.72000 4.28600 2.04700 1.000 7.45353 419 GLY A C 1
ATOM 4184 O O . GLY A 1 426 ? 13.87400 3.77600 1.32000 1.000 8.12466 419 GLY A O 1
ATOM 4185 N N . ILE A 1 427 ? 16.01600 4.01500 1.97100 1.000 7.67460 420 ILE A N 1
ATOM 4186 C CA . ILE A 1 427 ? 16.52700 2.90600 1.18600 1.000 7.48248 420 ILE A CA 1
ATOM 4187 C C . ILE A 1 427 ? 17.21800 1.95400 2.15300 1.000 7.44037 420 ILE A C 1
ATOM 4188 O O . ILE A 1 427 ? 18.13500 2.34400 2.88400 1.000 7.97464 420 ILE A O 1
ATOM 4193 N N . LYS A 1 428 ? 16.79600 0.70400 2.14800 1.000 7.50090 421 LYS A N 1
ATOM 4194 C CA . LYS A 1 428 ? 17.35400 -0.27900 3.04600 1.000 7.94043 421 LYS A CA 1
ATOM 4195 C C . LYS A 1 428 ? 18.68400 -0.82100 2.55200 1.000 8.45628 421 LYS A C 1
ATOM 4196 O O . LYS A 1 428 ? 19.60300 -1.01100 3.35300 1.000 9.36428 421 LYS A O 1
ATOM 4202 N N . THR A 1 429 ? 18.78000 -1.09300 1.24900 1.000 8.34047 422 THR A N 1
ATOM 4203 C CA . THR A 1 429 ? 19.97100 -1.64300 0.61500 1.000 8.67999 422 THR A CA 1
ATOM 4204 C C . THR A 1 429 ? 20.07800 -1.05700 -0.79400 1.000 8.42996 422 THR A C 1
ATOM 4205 O O . THR A 1 429 ? 19.05700 -0.82400 -1.45500 1.000 9.08530 422 THR A O 1
ATOM 4209 N N . LEU A 1 430 ? 21.30500 -0.78400 -1.23400 1.000 8.72999 423 LEU A N 1
ATOM 4210 C CA . LEU A 1 430 ? 21.57900 -0.34000 -2.60200 1.000 8.02465 423 LEU A CA 1
ATOM 4211 C C . LEU A 1 430 ? 22.86700 -1.00800 -3.05500 1.000 8.17203 423 LEU A C 1
ATOM 4212 O O . LEU A 1 430 ? 23.96000 -0.51100 -2.75800 1.000 8.77474 423 LEU A O 1
ATOM 4217 N N . PRO A 1 431 ? 22.78500 -2.11300 -3.78900 1.000 9.07214 424 PRO A N 1
ATOM 4218 C CA . PRO A 1 431 ? 23.98900 -2.73000 -4.35900 1.000 9.20637 424 PRO A CA 1
ATOM 4219 C C . PRO A 1 431 ? 24.66300 -1.77800 -5.33600 1.000 9.00897 424 PRO A C 1
ATOM 4220 O O . PRO A 1 431 ? 24.01000 -1.17200 -6.19300 1.000 9.78012 424 PRO A O 1
ATOM 4224 N N . VAL A 1 432 ? 25.98900 -1.66800 -5.20700 1.000 8.89317 425 VAL A N 1
ATOM 4225 C CA . VAL A 1 432 ? 26.80600 -0.85200 -6.10000 1.000 8.70104 425 VAL A CA 1
ATOM 4226 C C . VAL A 1 432 ? 28.02500 -1.65100 -6.55200 1.000 9.75117 425 VAL A C 1
ATOM 4227 O O . VAL A 1 432 ? 28.40600 -2.65400 -5.94300 1.000 10.00383 425 VAL A O 1
ATOM 4231 N N . THR A 1 433 ? 28.64300 -1.15400 -7.62700 1.000 9.04582 426 THR A N 1
ATOM 4232 C CA . THR A 1 433 ? 29.92500 -1.64900 -8.08900 1.000 9.72485 426 THR A CA 1
ATOM 4233 C C . THR A 1 433 ? 30.76000 -0.47500 -8.56000 1.000 9.69590 426 THR A C 1
ATOM 4234 O O . THR A 1 433 ? 30.28500 0.64700 -8.64600 1.000 9.60641 426 THR A O 1
ATOM 4238 N N . TRP A 1 434 ? 32.01400 -0.76500 -8.89100 1.000 9.81697 427 TRP A N 1
ATOM 4239 C CA . TRP A 1 434 ? 32.97900 0.23100 -9.32200 1.000 10.58285 427 TRP A CA 1
ATOM 4240 C C . TRP A 1 434 ? 34.08600 -0.54200 -10.02700 1.000 12.84101 427 TRP A C 1
ATOM 4241 O O . TRP A 1 434 ? 34.16400 -1.76500 -9.91400 1.000 13.55426 427 TRP A O 1
ATOM 4252 N N A SER A 1 435 ? 34.87000 0.14100 -10.84900 0.500 12.96734 428 SER A N 1
ATOM 4253 N N B SER A 1 435 ? 34.99900 0.22100 -10.63800 0.500 15.30973 428 SER A N 1
ATOM 4254 C CA A SER A 1 435 ? 35.86500 -0.59300 -11.64500 0.500 12.65152 428 SER A CA 1
ATOM 4255 C CA B SER A 1 435 ? 36.29900 -0.24700 -11.13200 0.500 17.60737 428 SER A CA 1
ATOM 4256 C C A SER A 1 435 ? 37.19400 -0.65900 -10.90600 0.500 12.73311 428 SER A C 1
ATOM 4257 C C B SER A 1 435 ? 37.38000 0.03300 -10.08400 0.500 19.11808 428 SER A C 1
ATOM 4258 O O A SER A 1 435 ? 37.49800 0.17700 -10.05200 0.500 12.92787 428 SER A O 1
ATOM 4259 O O B SER A 1 435 ? 37.45000 1.10000 -9.47100 0.500 19.38917 428 SER A O 1
#